Protein AF-0000000085180628 (afdb_homodimer)

Solvent-accessible surface area (backbone atoms only — not comparable to full-atom values): 22395 Å² total; per-residue (Å²): 123,65,70,24,34,37,34,42,26,11,45,9,58,29,40,55,52,53,23,23,45,44,46,52,52,48,32,55,62,18,52,33,33,40,29,39,65,71,46,40,67,71,46,59,68,57,38,69,28,50,78,42,81,51,29,58,51,79,100,42,77,58,57,52,67,67,56,52,46,51,51,55,53,54,46,19,62,71,36,34,39,33,29,43,39,25,40,11,12,26,23,57,86,46,61,35,37,60,48,51,52,50,32,56,76,69,69,47,53,67,47,45,37,52,29,34,33,45,85,57,34,44,41,21,45,70,57,31,25,50,28,37,92,97,67,20,73,19,30,23,41,34,66,24,60,52,51,85,52,85,75,64,43,44,48,19,39,32,24,39,47,23,75,93,19,30,59,53,36,37,59,58,46,55,76,79,37,60,53,77,36,22,22,34,42,42,18,41,54,66,40,89,79,53,42,78,43,78,51,31,47,62,46,48,46,66,73,56,67,89,58,60,84,65,32,35,37,38,38,20,63,46,51,64,73,100,123,64,72,22,34,39,33,42,27,11,45,10,57,28,40,56,51,52,22,24,44,44,46,51,53,48,33,55,63,19,50,34,33,39,28,38,66,72,46,39,68,71,46,58,68,57,38,68,28,52,79,40,82,51,30,54,53,78,101,45,76,56,59,51,68,69,56,52,46,50,49,56,52,52,46,19,62,70,35,34,40,33,30,42,39,27,40,12,13,25,23,57,86,46,62,34,38,60,48,50,52,50,32,56,76,68,69,48,52,68,47,45,37,52,29,34,34,44,84,57,33,42,40,21,47,73,57,33,26,51,28,39,92,96,66,21,74,19,31,23,40,33,66,25,58,52,50,86,52,87,75,63,44,44,50,19,38,31,24,41,45,23,75,94,18,30,61,52,36,36,60,57,45,55,75,77,38,60,55,76,37,22,21,35,42,41,19,41,54,66,41,91,79,52,44,77,44,79,49,30,48,62,45,47,44,65,74,56,67,88,58,62,81,65,31,35,37,38,37,21,64,47,52,65,72,98

Nearest PDB structures (foldseek):
  1ve2-assembly1_B  TM=9.859E-01  e=3.332E-36  Thermus thermophilus
  6pr4-assembly1_B  TM=9.237E-01  e=2.999E-23  Salmonella enterica subsp. enterica serovar Typhimurium
  1pjq-assembly1_B  TM=9.323E-01  e=9.578E-23  Salmonella enterica subsp. enterica serovar Typhi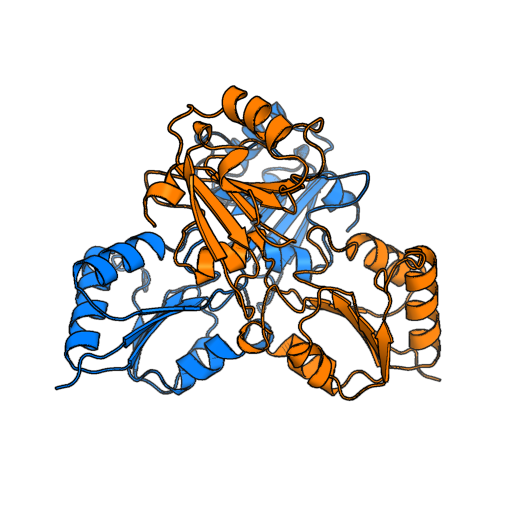murium
  1s4d-assembly1_A  TM=9.157E-01  e=9.010E-23  Pseudomonas denitrificans (nom. rej.)
  1s4d-assembly6_L  TM=9.036E-01  e=7.973E-23  Pseudomonas denitrificans (nom. rej.)

Secondary structure (DSSP, 8-state):
----EEEEEE-BSSSGGG-BHHHHHHHHH-SEEEE-TTS-HHHHTT--SEEEE-S--TTS----HHHHHHHHHHHHHTT-EEEEEESB-TTSSSSHHHHHHHHHHHT--EEEE----HHHHHHHHTT--S-BTTTBSEEEEEE-S-TTSPPPB-SEEEEES-GGGHHHHHHHHHTTS-TT-EEEEEESTTSTT-EEEEEEGGGTTGGGTTPPSSEEEEESGGGGG-/----EEEEEE-BSSSGGG-BHHHHHHHHH-SEEEE-TTS-HHHHTT--SEEEE-S--TTS----HHHHHHHHHHHHHTT-EEEEEESB-TTSSSSHHHHHHHHHHHT--EEEE----HHHHHHHHTT--S-BTTTBSEEEEEE-S-TTSPPPB-SEEEEES-GGGHHHHHHHHHTTS-TT-EEEEEESTTSTT-EEEEEEGGGTTGGGTTPPSSEEEEESGGGGG-

Organism: NCBI:txid751945

Structure (mmCIF, N/CA/C/O backbone):
data_AF-0000000085180628-model_v1
#
loop_
_entity.id
_entity.type
_entity.pdbx_description
1 polymer 'uroporphyrinogen-III C-methyltransferase'
#
loop_
_atom_site.group_PDB
_atom_site.id
_atom_site.type_symbol
_atom_site.label_atom_id
_atom_site.label_alt_id
_atom_site.label_comp_id
_atom_site.label_asym_id
_atom_site.label_entity_id
_atom_site.label_seq_id
_atom_site.pdbx_PDB_ins_code
_atom_site.Cartn_x
_atom_site.Cartn_y
_atom_site.Cartn_z
_atom_site.occupancy
_atom_site.B_iso_or_equiv
_atom_site.auth_seq_id
_atom_site.auth_comp_id
_atom_site.auth_asym_id
_atom_site.auth_atom_id
_atom_site.pdbx_PDB_model_num
ATOM 1 N N . MET A 1 1 ? -16.719 -32.438 -12.422 1 72.69 1 MET A N 1
ATOM 2 C CA . MET A 1 1 ? -17.234 -31.219 -11.797 1 72.69 1 MET A CA 1
ATOM 3 C C . MET A 1 1 ? -16.531 -29.984 -12.367 1 72.69 1 MET A C 1
ATOM 5 O O . MET A 1 1 ? -15.422 -30.078 -12.898 1 72.69 1 MET A O 1
ATOM 9 N N . ALA A 1 2 ? -17.188 -28.859 -12.438 1 90.31 2 ALA A N 1
ATOM 10 C CA . ALA A 1 2 ? -16.609 -27.656 -13.016 1 90.31 2 ALA A CA 1
ATOM 11 C C . ALA A 1 2 ? -15.461 -27.125 -12.148 1 90.31 2 ALA A C 1
ATOM 13 O O . ALA A 1 2 ? -15.531 -27.172 -10.914 1 90.31 2 ALA A O 1
ATOM 14 N N . LEU A 1 3 ? -14.281 -26.891 -12.703 1 95.75 3 LEU A N 1
ATOM 15 C CA . LEU A 1 3 ? -13.102 -26.359 -12.031 1 95.75 3 LEU A CA 1
ATOM 16 C C . LEU A 1 3 ? -13.453 -25.109 -11.219 1 95.75 3 LEU A C 1
ATOM 18 O O . LEU A 1 3 ? -14.188 -24.25 -11.688 1 95.75 3 LEU A O 1
ATOM 22 N N . GLY A 1 4 ? -13.047 -25.141 -9.938 1 98.25 4 GLY A N 1
ATOM 23 C CA . GLY A 1 4 ? -13.281 -24.016 -9.055 1 98.25 4 GLY A CA 1
ATOM 24 C C . GLY A 1 4 ? -12.336 -22.859 -9.297 1 98.25 4 GLY A C 1
ATOM 25 O O . GLY A 1 4 ? -11.773 -22.734 -10.391 1 98.25 4 GLY A O 1
ATOM 26 N N . LYS A 1 5 ? -12.32 -21.922 -8.297 1 98.56 5 LYS A N 1
ATOM 27 C CA . LYS A 1 5 ? -11.516 -20.719 -8.414 1 98.56 5 LYS A CA 1
ATOM 28 C C . LYS A 1 5 ? -10.828 -20.375 -7.094 1 98.56 5 LYS A C 1
ATOM 30 O O . LYS A 1 5 ? -11.383 -20.609 -6.02 1 98.56 5 LYS A O 1
ATOM 35 N N . VAL A 1 6 ? -9.617 -19.875 -7.219 1 98.88 6 VAL A N 1
ATOM 36 C CA . VAL A 1 6 ? -8.875 -19.453 -6.035 1 98.88 6 VAL A CA 1
ATOM 37 C C . VAL A 1 6 ? -8.758 -17.922 -6.016 1 98.88 6 VAL A C 1
ATOM 39 O O . VAL A 1 6 ? -8.391 -17.312 -7.023 1 98.88 6 VAL A O 1
ATOM 42 N N . TYR A 1 7 ? -9.109 -17.328 -4.926 1 98.94 7 TYR A N 1
ATOM 43 C CA . TYR A 1 7 ? -8.82 -15.922 -4.668 1 98.94 7 TYR A CA 1
ATOM 44 C C . TYR A 1 7 ? -7.637 -15.773 -3.723 1 98.94 7 TYR A C 1
ATOM 46 O O . TYR A 1 7 ? -7.621 -16.359 -2.637 1 98.94 7 TYR A O 1
ATOM 54 N N . LEU A 1 8 ? -6.605 -15.117 -4.152 1 98.88 8 LEU A N 1
ATOM 55 C CA . LEU A 1 8 ? -5.527 -14.688 -3.268 1 98.88 8 LEU A CA 1
ATOM 56 C C . LEU A 1 8 ? -5.828 -13.328 -2.656 1 98.88 8 LEU A C 1
ATOM 58 O O . LEU A 1 8 ? -5.703 -12.297 -3.326 1 98.88 8 LEU A O 1
ATOM 62 N N . VAL A 1 9 ? -6.184 -13.305 -1.348 1 98.81 9 VAL A N 1
ATOM 63 C CA . VAL A 1 9 ? -6.844 -12.148 -0.753 1 98.81 9 VAL A CA 1
ATOM 64 C C . VAL A 1 9 ? -5.926 -11.508 0.284 1 98.81 9 VAL A C 1
ATOM 66 O O . VAL A 1 9 ? -5.414 -12.188 1.177 1 98.81 9 VAL A O 1
ATOM 69 N N . GLY A 1 10 ? -5.719 -10.211 0.125 1 98.56 10 GLY A N 1
ATOM 70 C CA . GLY A 1 10 ? -5.082 -9.453 1.186 1 98.56 10 GLY A CA 1
ATOM 71 C C . GLY A 1 10 ? -6.059 -8.969 2.244 1 98.56 10 GLY A C 1
ATOM 72 O O . GLY A 1 10 ? -6.98 -8.211 1.945 1 98.56 10 GLY A O 1
ATOM 73 N N . ALA A 1 11 ? -5.785 -9.336 3.477 1 97.88 11 ALA A N 1
ATOM 74 C CA . ALA A 1 11 ? -6.629 -8.938 4.602 1 97.88 11 ALA A CA 1
ATOM 75 C C . ALA A 1 11 ? -6.285 -7.531 5.074 1 97.88 11 ALA A C 1
ATOM 77 O O . ALA A 1 11 ? -7.055 -6.91 5.812 1 97.88 11 ALA A O 1
ATOM 78 N N . GLY A 1 12 ? -5.086 -7.07 4.719 1 97.12 12 GLY A N 1
ATOM 79 C CA . GLY A 1 12 ? -4.598 -5.801 5.238 1 97.12 12 GLY A CA 1
ATOM 80 C C . GLY A 1 12 ? -3.934 -5.926 6.598 1 97.12 12 GLY A C 1
ATOM 81 O O . GLY A 1 12 ? -3.648 -7.035 7.055 1 97.12 12 GLY A O 1
ATOM 82 N N . PHE A 1 13 ? -3.461 -4.816 7.348 1 94.81 13 PHE A N 1
ATOM 83 C CA . PHE A 1 13 ? -2.646 -4.805 8.562 1 94.81 13 PHE A CA 1
ATOM 84 C C . PHE A 1 13 ? -3.527 -4.723 9.805 1 94.81 13 PHE A C 1
ATOM 86 O O . PHE A 1 13 ? -3.061 -4.969 10.914 1 94.81 13 PHE A O 1
ATOM 93 N N . GLY A 1 14 ? -4.75 -4.551 9.734 1 92 14 GLY A N 1
ATOM 94 C CA . GLY A 1 14 ? -5.582 -4.227 10.883 1 92 14 GLY A CA 1
ATOM 95 C C . GLY A 1 14 ? -6.926 -4.934 10.867 1 92 14 GLY A C 1
ATOM 96 O O . GLY A 1 14 ? -7.035 -6.055 10.359 1 92 14 GLY A O 1
ATOM 97 N N . GLY A 1 15 ? -7.863 -4.273 11.586 1 94.5 15 GLY A N 1
ATOM 98 C CA . GLY A 1 15 ? -9.188 -4.844 11.742 1 94.5 15 GLY A CA 1
ATOM 99 C C . GLY A 1 15 ? -10.047 -4.707 10.5 1 94.5 15 GLY A C 1
ATOM 100 O O . GLY A 1 15 ? -9.562 -4.289 9.445 1 94.5 15 GLY A O 1
ATOM 101 N N . PRO A 1 16 ? -11.297 -5.078 10.609 1 96.81 16 PRO A N 1
ATOM 102 C CA . PRO A 1 16 ? -12.195 -5.176 9.461 1 96.81 16 PRO A CA 1
ATOM 103 C C . PRO A 1 16 ? -12.391 -3.84 8.75 1 96.81 16 PRO A C 1
ATOM 105 O O . PRO A 1 16 ? -12.719 -3.811 7.559 1 96.81 16 PRO A O 1
ATOM 108 N N . GLU A 1 17 ? -12.164 -2.814 9.445 1 96.5 17 GLU A N 1
ATOM 109 C CA . GLU A 1 17 ? -12.375 -1.507 8.828 1 96.5 17 GLU A CA 1
ATOM 110 C C . GLU A 1 17 ? -11.398 -1.272 7.684 1 96.5 17 GLU A C 1
ATOM 112 O O . GLU A 1 17 ? -11.672 -0.487 6.773 1 96.5 17 GLU A O 1
ATOM 117 N N . HIS A 1 18 ? -10.297 -1.974 7.66 1 96.25 18 HIS A N 1
ATOM 118 C CA . HIS A 1 18 ? -9.266 -1.782 6.645 1 96.25 18 HIS A CA 1
ATOM 119 C C . HIS A 1 18 ? -9.391 -2.814 5.531 1 96.25 18 HIS A C 1
ATOM 121 O O . HIS A 1 18 ? -8.609 -2.803 4.574 1 96.25 18 HIS A O 1
ATOM 127 N N . LEU A 1 19 ? -10.406 -3.656 5.609 1 98.06 19 LEU A N 1
ATOM 128 C CA . LEU A 1 19 ? -10.695 -4.656 4.586 1 98.06 19 LEU A CA 1
ATOM 129 C C . LEU A 1 19 ? -11.336 -4.008 3.361 1 98.06 19 LEU A C 1
ATOM 131 O O . LEU A 1 19 ? -12.18 -3.113 3.492 1 98.06 19 LEU A O 1
ATOM 135 N N . THR A 1 20 ? -10.992 -4.449 2.152 1 98.5 20 THR A N 1
ATOM 136 C CA . THR A 1 20 ? -11.625 -3.934 0.946 1 98.5 20 THR A CA 1
ATOM 137 C C . THR A 1 20 ? -13 -4.562 0.747 1 98.5 20 THR A C 1
ATOM 139 O O . THR A 1 20 ? -13.281 -5.637 1.286 1 98.5 20 THR A O 1
ATOM 142 N N . LEU A 1 21 ? -13.789 -3.922 -0.015 1 98.62 21 LEU A N 1
ATOM 143 C CA . LEU A 1 21 ? -15.125 -4.434 -0.317 1 98.62 21 LEU A CA 1
ATOM 144 C C . LEU A 1 21 ? -15.039 -5.773 -1.035 1 98.62 21 LEU A C 1
ATOM 146 O O . LEU A 1 21 ? -15.805 -6.691 -0.736 1 98.62 21 LEU A O 1
ATOM 150 N N . LYS A 1 22 ? -14.094 -5.898 -1.94 1 98.5 22 LYS A N 1
ATOM 151 C CA . LYS A 1 22 ? -13.945 -7.16 -2.66 1 98.5 22 LYS A CA 1
ATOM 152 C C . LYS A 1 22 ? -13.492 -8.273 -1.723 1 98.5 22 LYS A C 1
ATOM 154 O O . LYS A 1 22 ? -13.969 -9.406 -1.824 1 98.5 22 LYS A O 1
ATOM 159 N N . ALA A 1 23 ? -12.539 -7.941 -0.857 1 98.81 23 ALA A N 1
ATOM 160 C CA . ALA A 1 23 ? -12.094 -8.938 0.108 1 98.81 23 ALA A CA 1
ATOM 161 C C . ALA A 1 23 ? -13.258 -9.453 0.945 1 98.81 23 ALA A C 1
ATOM 163 O O . ALA A 1 23 ? -13.391 -10.664 1.167 1 98.81 23 ALA A O 1
ATOM 164 N N . LEU A 1 24 ? -14.086 -8.539 1.401 1 98.69 24 LEU A N 1
ATOM 165 C CA . LEU A 1 24 ? -15.25 -8.938 2.182 1 98.69 24 LEU A CA 1
ATOM 166 C C . LEU A 1 24 ? -16.156 -9.859 1.372 1 98.69 24 LEU A C 1
ATOM 168 O O . LEU A 1 24 ? -16.562 -10.922 1.858 1 98.69 24 LEU A O 1
ATOM 172 N N . ARG A 1 25 ? -16.469 -9.516 0.176 1 98.62 25 ARG A N 1
ATOM 173 C CA . ARG A 1 25 ? -17.344 -10.32 -0.676 1 98.62 25 ARG A CA 1
ATOM 174 C C . ARG A 1 25 ? -16.781 -11.719 -0.868 1 98.62 25 ARG A C 1
ATOM 176 O O . ARG A 1 25 ? -17.5 -12.711 -0.777 1 98.62 25 ARG A O 1
ATOM 183 N N . VAL A 1 26 ? -15.469 -11.789 -1.141 1 98.81 26 VAL A N 1
ATOM 184 C CA . VAL A 1 26 ? -14.82 -13.07 -1.362 1 98.81 26 VAL A CA 1
ATOM 185 C C . VAL A 1 26 ? -14.914 -13.93 -0.099 1 98.81 26 VAL A C 1
ATOM 187 O O . VAL A 1 26 ? -15.195 -15.125 -0.172 1 98.81 26 VAL A O 1
ATOM 190 N N . LEU A 1 27 ? -14.695 -13.289 1.068 1 98.62 27 LEU A N 1
ATOM 191 C CA . LEU A 1 27 ? -14.758 -14.023 2.328 1 98.62 27 LEU A CA 1
ATOM 192 C C . LEU A 1 27 ? -16.156 -14.578 2.562 1 98.62 27 LEU A C 1
ATOM 194 O O . LEU A 1 27 ? -16.312 -15.648 3.146 1 98.62 27 LEU A O 1
ATOM 198 N N . GLU A 1 28 ? -17.141 -13.875 2.078 1 98.25 28 GLU A N 1
ATOM 199 C CA . GLU A 1 28 ? -18.531 -14.297 2.246 1 98.25 28 GLU A CA 1
ATOM 200 C C . GLU A 1 28 ? -18.891 -15.414 1.274 1 98.25 28 GLU A C 1
ATOM 202 O O . GLU A 1 28 ? -19.781 -16.219 1.551 1 98.25 28 GLU A O 1
ATOM 207 N N . GLU A 1 29 ? -18.188 -15.492 0.21 1 98.06 29 GLU A N 1
ATOM 208 C CA . GLU A 1 29 ? -18.562 -16.422 -0.857 1 98.06 29 GLU A CA 1
ATOM 209 C C . GLU A 1 29 ? -17.719 -17.672 -0.825 1 98.06 29 GLU A C 1
ATOM 211 O O . GLU A 1 29 ? -18.141 -18.75 -1.269 1 98.06 29 GLU A O 1
ATOM 216 N N . ALA A 1 30 ? -16.469 -17.562 -0.405 1 98.69 30 ALA A N 1
ATOM 217 C CA . ALA A 1 30 ? -15.539 -18.688 -0.433 1 98.69 30 ALA A CA 1
ATOM 218 C C . ALA A 1 30 ? -16.047 -19.844 0.407 1 98.69 30 ALA A C 1
ATOM 220 O O . ALA A 1 30 ? -16.594 -19.641 1.499 1 98.69 30 ALA A O 1
ATOM 221 N N . GLU A 1 31 ? -15.898 -20.984 -0.115 1 98.75 31 GLU A N 1
ATOM 222 C CA . GLU A 1 31 ? -16.328 -22.203 0.581 1 98.75 31 GLU A CA 1
ATOM 223 C C . GLU A 1 31 ? -15.25 -22.688 1.549 1 98.75 31 GLU A C 1
ATOM 225 O O . GLU A 1 31 ? -15.555 -23.344 2.551 1 98.75 31 GLU A O 1
ATOM 230 N N . VAL A 1 32 ? -13.977 -22.5 1.217 1 98.75 32 VAL A N 1
ATOM 231 C CA . VAL A 1 32 ? -12.828 -22.781 2.07 1 98.75 32 VAL A CA 1
ATOM 232 C C . VAL A 1 32 ? -11.906 -21.578 2.113 1 98.75 32 VAL A C 1
ATOM 234 O O . VAL A 1 32 ? -11.648 -20.953 1.085 1 98.75 32 VAL A O 1
ATOM 237 N N . VAL A 1 33 ? -11.477 -21.219 3.32 1 98.69 33 VAL A N 1
ATOM 238 C CA . VAL A 1 33 ? -10.562 -20.109 3.523 1 98.69 33 VAL A CA 1
ATOM 239 C C . VAL A 1 33 ? -9.281 -20.594 4.184 1 98.69 33 VAL A C 1
ATOM 241 O O . VAL A 1 33 ? -9.273 -20.938 5.367 1 98.69 33 VAL A O 1
ATOM 244 N N . LEU A 1 34 ? -8.172 -20.672 3.398 1 98.12 34 LEU A N 1
ATOM 245 C CA . LEU A 1 34 ? -6.844 -20.891 3.953 1 98.12 34 LEU A CA 1
ATOM 246 C C . LEU A 1 34 ? -6.238 -19.578 4.441 1 98.12 34 LEU A C 1
ATOM 248 O O . LEU A 1 34 ? -6.098 -18.625 3.666 1 98.12 34 LEU A O 1
ATOM 252 N N . HIS A 1 35 ? -5.832 -19.469 5.75 1 97.19 35 HIS A N 1
ATOM 253 C CA . HIS A 1 35 ? -5.441 -18.172 6.262 1 97.19 35 HIS A CA 1
ATOM 254 C C . HIS A 1 35 ? -4.113 -18.25 7.012 1 97.19 35 HIS A C 1
ATOM 256 O O . HIS A 1 35 ? -3.795 -19.281 7.613 1 97.19 35 HIS A O 1
ATOM 262 N N . ASP A 1 36 ? -3.449 -17.078 7 1 91.5 36 ASP A N 1
ATOM 263 C CA . ASP A 1 36 ? -2.197 -16.906 7.73 1 91.5 36 ASP A CA 1
ATOM 264 C C . ASP A 1 36 ? -2.459 -16.672 9.219 1 91.5 36 ASP A C 1
ATOM 266 O O . ASP A 1 36 ? -3.592 -16.391 9.617 1 91.5 36 ASP A O 1
ATOM 270 N N . ARG A 1 37 ? -1.374 -16.656 9.914 1 84.31 37 ARG A N 1
ATOM 271 C CA . ARG A 1 37 ? -1.424 -16.438 11.352 1 84.31 37 ARG A CA 1
ATOM 272 C C . ARG A 1 37 ? -1.724 -14.977 11.672 1 84.31 37 ARG A C 1
ATOM 274 O O . ARG A 1 37 ? -2.43 -14.68 12.641 1 84.31 37 ARG A O 1
ATOM 281 N N . LEU A 1 38 ? -1.271 -14.102 10.844 1 81.38 38 LEU A N 1
ATOM 282 C CA . LEU A 1 38 ? -1.31 -12.68 11.18 1 81.38 38 LEU A CA 1
ATOM 283 C C . LEU A 1 38 ? -2.596 -12.039 10.672 1 81.38 38 LEU A C 1
ATOM 285 O O . LEU A 1 38 ? -2.684 -10.812 10.562 1 81.38 38 LEU A O 1
ATOM 289 N N . VAL A 1 39 ? -3.602 -12.789 10.414 1 91.5 39 VAL A N 1
ATOM 290 C CA . VAL A 1 39 ? -4.91 -12.25 10.055 1 91.5 39 VAL A CA 1
ATOM 291 C C . VAL A 1 39 ? -5.703 -11.93 11.32 1 91.5 39 VAL A C 1
ATOM 293 O O . VAL A 1 39 ? -5.777 -12.758 12.234 1 91.5 39 VAL A O 1
ATOM 296 N N . HIS A 1 40 ? -6.262 -10.719 11.336 1 92.56 40 HIS A N 1
ATOM 297 C CA . HIS A 1 40 ? -7.051 -10.266 12.477 1 92.56 40 HIS A CA 1
ATOM 298 C C . HIS A 1 40 ? -8.234 -11.195 12.727 1 92.56 40 HIS A C 1
ATOM 300 O O . HIS A 1 40 ? -8.969 -11.539 11.797 1 92.56 40 HIS A O 1
ATOM 306 N N . PRO A 1 41 ? -8.492 -11.57 13.984 1 94.38 41 PRO A N 1
ATOM 307 C CA . PRO A 1 41 ? -9.562 -12.523 14.281 1 94.38 41 PRO A CA 1
ATOM 308 C C . PRO A 1 41 ? -10.938 -12.016 13.844 1 94.38 41 PRO A C 1
ATOM 310 O O . PRO A 1 41 ? -11.781 -12.812 13.422 1 94.38 41 PRO A O 1
ATOM 313 N N . GLU A 1 42 ? -11.156 -10.742 13.906 1 96.56 42 GLU A N 1
ATOM 314 C CA . GLU A 1 42 ? -12.445 -10.18 13.508 1 96.56 42 GLU A CA 1
ATOM 315 C C . GLU A 1 42 ? -12.648 -10.289 12 1 96.56 42 GLU A C 1
ATOM 317 O O . GLU A 1 42 ? -13.781 -10.305 11.523 1 96.56 42 GLU A O 1
ATOM 322 N N . ILE A 1 43 ? -11.531 -10.273 11.234 1 97.06 43 ILE A N 1
ATOM 323 C CA . ILE A 1 43 ? -11.625 -10.484 9.797 1 97.06 43 ILE A CA 1
ATOM 324 C C . ILE A 1 43 ? -11.938 -11.945 9.5 1 97.06 43 ILE A C 1
ATOM 326 O O . ILE A 1 43 ? -12.797 -12.25 8.664 1 97.06 43 ILE A O 1
ATOM 330 N N . LEU A 1 44 ? -11.273 -12.828 10.188 1 96.06 44 LEU A N 1
ATOM 331 C CA . LEU A 1 44 ? -11.508 -14.258 10.008 1 96.06 44 LEU A CA 1
ATOM 332 C C . LEU A 1 44 ? -12.961 -14.609 10.312 1 96.06 44 LEU A C 1
ATOM 334 O O . LEU A 1 44 ? -13.547 -15.469 9.656 1 96.06 44 LEU A O 1
ATOM 338 N N . ALA A 1 45 ? -13.57 -13.906 11.289 1 97.25 45 ALA A N 1
ATOM 339 C CA . ALA A 1 45 ? -14.945 -14.164 11.719 1 97.25 45 ALA A CA 1
ATOM 340 C C . ALA A 1 45 ? -15.938 -13.82 10.617 1 97.25 45 ALA A C 1
ATOM 342 O O . ALA A 1 45 ? -17.078 -14.289 10.625 1 97.25 45 ALA A O 1
ATOM 343 N N . LEU A 1 46 ? -15.539 -13.031 9.641 1 97.56 46 LEU A N 1
ATOM 344 C CA . LEU A 1 46 ? -16.406 -12.633 8.539 1 97.56 46 LEU A CA 1
ATOM 345 C C . LEU A 1 46 ? -16.516 -13.742 7.5 1 97.56 46 LEU A C 1
ATOM 347 O O . LEU A 1 46 ? -17.406 -13.711 6.648 1 97.56 46 LEU A O 1
ATOM 351 N N . ALA A 1 47 ? -15.562 -14.68 7.461 1 97.75 47 ALA A N 1
ATOM 352 C CA . ALA A 1 47 ? -15.57 -15.773 6.488 1 97.75 47 ALA A CA 1
ATOM 353 C C . ALA A 1 47 ? -16.703 -16.75 6.773 1 97.75 47 ALA A C 1
ATOM 355 O O . ALA A 1 47 ? -16.875 -17.203 7.91 1 97.75 47 ALA A O 1
ATOM 356 N N . ARG A 1 48 ? -17.422 -17.141 5.785 1 97.19 48 ARG A N 1
ATOM 357 C CA . ARG A 1 48 ? -18.562 -18.047 5.949 1 97.19 48 ARG A CA 1
ATOM 358 C C . ARG A 1 48 ? -18.141 -19.5 5.695 1 97.19 48 ARG A C 1
ATOM 360 O O . ARG A 1 48 ? -18.781 -20.422 6.18 1 97.19 48 ARG A O 1
ATOM 367 N N . GLY A 1 49 ? -17.062 -19.656 4.898 1 97.94 49 GLY A N 1
ATOM 368 C CA . GLY A 1 49 ? -16.594 -21 4.574 1 97.94 49 GLY A CA 1
ATOM 369 C C . GLY A 1 49 ? -15.75 -21.625 5.672 1 97.94 49 GLY A C 1
ATOM 370 O O . GLY A 1 49 ? -15.562 -21.016 6.73 1 97.94 49 GLY A O 1
ATOM 371 N N . GLU A 1 50 ? -15.305 -22.844 5.418 1 98.19 50 GLU A N 1
ATOM 372 C CA . GLU A 1 50 ? -14.406 -23.547 6.332 1 98.19 50 GLU A CA 1
ATOM 373 C C . GLU A 1 50 ? -13.07 -22.828 6.449 1 98.19 50 GLU A C 1
ATOM 375 O O . GLU A 1 50 ? -12.453 -22.484 5.438 1 98.19 50 GLU A O 1
ATOM 380 N N . LYS A 1 51 ? -12.688 -22.562 7.684 1 97.56 51 LYS A N 1
ATOM 381 C CA . LYS A 1 51 ? -11.422 -21.891 7.938 1 97.56 51 LYS A CA 1
ATOM 382 C C . LYS A 1 51 ? -10.312 -22.891 8.242 1 97.56 51 LYS A C 1
ATOM 384 O O . LYS A 1 51 ? -10.469 -23.75 9.109 1 97.56 51 LYS A O 1
ATOM 389 N N . VAL A 1 52 ? -9.148 -22.766 7.484 1 96.56 52 VAL A N 1
ATOM 390 C CA . VAL A 1 52 ? -8.016 -23.672 7.625 1 96.56 52 VAL A CA 1
ATOM 391 C C . VAL A 1 52 ? -6.73 -22.875 7.836 1 96.56 52 VAL A C 1
ATOM 393 O O . VAL A 1 52 ? -6.258 -22.203 6.922 1 96.56 52 VAL A O 1
ATOM 396 N N . PRO A 1 53 ? -6.094 -22.984 9.055 1 94.62 53 PRO A N 1
ATOM 397 C CA . PRO A 1 53 ? -4.836 -22.281 9.281 1 94.62 53 PRO A CA 1
ATOM 398 C C . PRO A 1 53 ? -3.666 -22.891 8.516 1 94.62 53 PRO A C 1
ATOM 400 O O . PRO A 1 53 ? -3.51 -24.109 8.484 1 94.62 53 PRO A O 1
ATOM 403 N N . VAL A 1 54 ? -2.969 -22.016 7.805 1 91.12 54 VAL A N 1
ATOM 404 C CA . VAL A 1 54 ? -1.798 -22.5 7.086 1 91.12 54 VAL A CA 1
ATOM 405 C C . VAL A 1 54 ? -0.542 -21.797 7.602 1 91.12 54 VAL A C 1
ATOM 407 O O . VAL A 1 54 ? 0.56 -22.047 7.105 1 91.12 54 VAL A O 1
ATOM 410 N N . GLY A 1 55 ? -0.763 -20.844 8.492 1 73.62 55 GLY A N 1
ATOM 411 C CA . GLY A 1 55 ? 0.379 -20.234 9.148 1 73.62 55 GLY A CA 1
ATOM 412 C C . GLY A 1 55 ? 0.958 -21.078 10.266 1 73.62 55 GLY A C 1
ATOM 413 O O . GLY A 1 55 ? 0.41 -22.125 10.602 1 73.62 55 GLY A O 1
ATOM 414 N N . LYS A 1 56 ? 2.236 -20.797 10.773 1 58.5 56 LYS A N 1
ATOM 415 C CA . LYS A 1 56 ? 2.895 -21.5 11.867 1 58.5 56 LYS A CA 1
ATOM 416 C C . LYS A 1 56 ? 2.025 -21.516 13.117 1 58.5 56 LYS A C 1
ATOM 418 O O . LYS A 1 56 ? 1.584 -20.469 13.586 1 58.5 56 LYS A O 1
ATOM 423 N N . GLU A 1 57 ? 1.015 -22.375 13.25 1 49.06 57 GLU A N 1
ATOM 424 C CA . GLU A 1 57 ? 0.347 -22.438 14.547 1 49.06 57 GLU A CA 1
ATOM 425 C C . GLU A 1 57 ? 1.297 -22.938 15.633 1 49.06 57 GLU A C 1
ATOM 427 O O . GLU A 1 57 ? 1.982 -23.938 15.461 1 49.06 57 GLU A O 1
ATOM 432 N N . GLY A 1 58 ? 1.16 -22.234 16.953 1 36.09 58 GLY A N 1
ATOM 433 C CA . GLY A 1 58 ? 1.691 -22.891 18.141 1 36.09 58 GLY A CA 1
ATOM 434 C C . GLY A 1 58 ? 2.885 -23.781 17.828 1 36.09 58 GLY A C 1
ATOM 435 O O . GLY A 1 58 ? 2.734 -24.844 17.234 1 36.09 58 GLY A O 1
ATOM 436 N N . TYR A 1 59 ? 4.164 -23.453 18.156 1 43.09 59 TYR A N 1
ATOM 437 C CA . TYR A 1 59 ? 5.469 -24.094 18.031 1 43.09 59 TYR A CA 1
ATOM 438 C C . TYR A 1 59 ? 5.434 -25.203 16.984 1 43.09 59 TYR A C 1
ATOM 440 O O . TYR A 1 59 ? 6.309 -26.062 16.953 1 43.09 59 TYR A O 1
ATOM 448 N N . GLY A 1 60 ? 4.383 -25.359 16.359 1 47.25 60 GLY A N 1
ATOM 449 C CA . GLY A 1 60 ? 4.477 -26.438 15.398 1 47.25 60 GLY A CA 1
ATOM 450 C C . GLY A 1 60 ? 5.02 -26.016 14.055 1 47.25 60 GLY A C 1
ATOM 451 O O . GLY A 1 60 ? 5.367 -24.844 13.867 1 47.25 60 GLY A O 1
ATOM 452 N N . PRO A 1 61 ? 5.383 -26.906 13.258 1 56.06 61 PRO A N 1
ATOM 453 C CA . PRO A 1 61 ? 6.09 -26.625 12.008 1 56.06 61 PRO A CA 1
ATOM 454 C C . PRO A 1 61 ? 5.254 -25.812 11.023 1 56.06 61 PRO A C 1
ATOM 456 O O . PRO A 1 61 ? 4.023 -25.906 11.023 1 56.06 61 PRO A O 1
ATOM 459 N N . LYS A 1 62 ? 5.66 -24.719 10.578 1 64.12 62 LYS A N 1
ATOM 460 C CA . LYS A 1 62 ? 5.121 -24.016 9.414 1 64.12 62 LYS A CA 1
ATOM 461 C C . LYS A 1 62 ? 4.848 -24.969 8.266 1 64.12 62 LYS A C 1
ATOM 463 O O . LYS A 1 62 ? 5.637 -25.891 8.016 1 64.12 62 LYS A O 1
ATOM 468 N N . THR A 1 63 ? 3.504 -24.75 7.73 1 78.69 63 THR A N 1
ATOM 469 C CA . THR A 1 63 ? 3.203 -25.531 6.531 1 78.69 63 THR A CA 1
ATOM 470 C C . THR A 1 63 ? 4.109 -25.109 5.375 1 78.69 63 THR A C 1
ATOM 472 O O . THR A 1 63 ? 4.199 -23.922 5.055 1 78.69 63 THR A O 1
ATOM 475 N N . PRO A 1 64 ? 4.766 -26.078 4.832 1 88.38 64 PRO A N 1
ATOM 476 C CA . PRO A 1 64 ? 5.598 -25.734 3.678 1 88.38 64 PRO A CA 1
ATOM 477 C C . PRO A 1 64 ? 4.789 -25.125 2.531 1 88.38 64 PRO A C 1
ATOM 479 O O . PRO A 1 64 ? 3.631 -25.5 2.322 1 88.38 64 PRO A O 1
ATOM 482 N N . GLN A 1 65 ? 5.305 -24.156 1.888 1 91.75 65 GLN A N 1
ATOM 483 C CA . GLN A 1 65 ? 4.641 -23.484 0.775 1 91.75 65 GLN A CA 1
ATOM 484 C C . GLN A 1 65 ? 4.113 -24.5 -0.243 1 91.75 65 GLN A C 1
ATOM 486 O O . GLN A 1 65 ? 3.018 -24.328 -0.781 1 91.75 65 GLN A O 1
ATOM 491 N N . GLU A 1 66 ? 4.844 -25.547 -0.498 1 93.81 66 GLU A N 1
ATOM 492 C CA . GLU A 1 66 ? 4.445 -26.578 -1.449 1 93.81 66 GLU A CA 1
ATOM 493 C C . GLU A 1 66 ? 3.15 -27.25 -1.012 1 93.81 66 GLU A C 1
ATOM 495 O O . GLU A 1 66 ? 2.316 -27.609 -1.848 1 93.81 66 GLU A O 1
ATOM 500 N N . GLU A 1 67 ? 3.068 -27.406 0.209 1 95.06 67 GLU A N 1
ATOM 501 C CA . GLU A 1 67 ? 1.843 -28 0.738 1 95.06 67 GLU A CA 1
ATOM 502 C C . GLU A 1 67 ? 0.654 -27.062 0.564 1 95.06 67 GLU A C 1
ATOM 504 O O . GLU A 1 67 ? -0.454 -27.5 0.256 1 95.06 67 GLU A O 1
ATOM 509 N N . ILE A 1 68 ? 0.856 -25.766 0.779 1 96.25 68 ILE A N 1
ATOM 510 C CA . ILE A 1 68 ? -0.198 -24.781 0.567 1 96.25 68 ILE A CA 1
ATOM 511 C C . ILE A 1 68 ? -0.634 -24.797 -0.896 1 96.25 68 ILE A C 1
ATOM 513 O O . ILE A 1 68 ? -1.831 -24.812 -1.193 1 96.25 68 ILE A O 1
ATOM 517 N N . HIS A 1 69 ? 0.36 -24.922 -1.795 1 97.44 69 HIS A N 1
ATOM 518 C CA . HIS A 1 69 ? 0.054 -25 -3.219 1 97.44 69 HIS A CA 1
ATOM 519 C C . HIS A 1 69 ? -0.83 -26.203 -3.527 1 97.44 69 HIS A C 1
ATOM 521 O O . HIS A 1 69 ? -1.851 -26.062 -4.207 1 97.44 69 HIS A O 1
ATOM 527 N N . ARG A 1 70 ? -0.395 -27.328 -3.008 1 97.5 70 ARG A N 1
ATOM 528 C CA . ARG A 1 70 ? -1.116 -28.562 -3.25 1 97.5 70 ARG A CA 1
ATOM 529 C C . ARG A 1 70 ? -2.557 -28.469 -2.756 1 97.5 70 ARG A C 1
ATOM 531 O O . ARG A 1 70 ? -3.482 -28.906 -3.438 1 97.5 70 ARG A O 1
ATOM 538 N N . ARG A 1 71 ? -2.748 -27.875 -1.632 1 97.56 71 ARG A N 1
ATOM 539 C CA . ARG A 1 71 ? -4.078 -27.766 -1.047 1 97.56 71 ARG A CA 1
ATOM 540 C C . ARG A 1 71 ? -4.961 -26.828 -1.879 1 97.56 71 ARG A C 1
ATOM 542 O O . ARG A 1 71 ? -6.117 -27.156 -2.154 1 97.56 71 ARG A O 1
ATOM 549 N N . LEU A 1 72 ? -4.461 -25.672 -2.273 1 98.5 72 LEU A N 1
ATOM 550 C CA . LEU A 1 72 ? -5.203 -24.734 -3.105 1 98.5 72 LEU A CA 1
ATOM 551 C C . LEU A 1 72 ? -5.664 -25.406 -4.398 1 98.5 72 LEU A C 1
ATOM 553 O O . LEU A 1 72 ? -6.84 -25.312 -4.762 1 98.5 72 LEU A O 1
ATOM 557 N N . ILE A 1 73 ? -4.754 -26.078 -5.047 1 98.5 73 ILE A N 1
ATOM 558 C CA . ILE A 1 73 ? -5.023 -26.719 -6.332 1 98.5 73 ILE A CA 1
ATOM 559 C C . ILE A 1 73 ? -6.039 -27.844 -6.145 1 98.5 73 ILE A C 1
ATOM 561 O O . ILE A 1 73 ? -6.996 -27.953 -6.914 1 98.5 73 ILE A O 1
ATOM 565 N N . HIS A 1 74 ? -5.809 -28.656 -5.113 1 98.38 74 HIS A N 1
ATOM 566 C CA . HIS A 1 74 ? -6.703 -29.781 -4.828 1 98.38 74 HIS A CA 1
ATOM 567 C C . HIS A 1 74 ? -8.133 -29.297 -4.602 1 98.38 74 HIS A C 1
ATOM 569 O O . HIS A 1 74 ? -9.07 -29.812 -5.199 1 98.38 74 HIS A O 1
ATOM 575 N N . LEU A 1 75 ? -8.336 -28.281 -3.799 1 98.5 75 LEU A N 1
ATOM 576 C CA . LEU A 1 75 ? -9.656 -27.75 -3.477 1 98.5 75 LEU A CA 1
ATOM 577 C C . LEU A 1 75 ? -10.32 -27.156 -4.715 1 98.5 75 LEU A C 1
ATOM 579 O O . LEU A 1 75 ? -11.508 -27.375 -4.953 1 98.5 75 LEU A O 1
ATOM 583 N N . ALA A 1 76 ? -9.562 -26.391 -5.461 1 98.5 76 ALA A N 1
ATOM 584 C CA . ALA A 1 76 ? -10.102 -25.812 -6.691 1 98.5 76 ALA A CA 1
ATOM 585 C C . ALA A 1 76 ? -10.555 -26.906 -7.652 1 98.5 76 ALA A C 1
ATOM 587 O O . ALA A 1 76 ? -11.586 -26.781 -8.312 1 98.5 76 ALA A O 1
ATOM 588 N N . ARG A 1 77 ? -9.773 -27.984 -7.727 1 98.12 77 ARG A N 1
ATOM 589 C CA . ARG A 1 77 ? -10.102 -29.094 -8.617 1 98.12 77 ARG A CA 1
ATOM 590 C C . ARG A 1 77 ? -11.375 -29.797 -8.164 1 98.12 77 ARG A C 1
ATOM 592 O O . ARG A 1 77 ? -12.023 -30.5 -8.953 1 98.12 77 ARG A O 1
ATOM 599 N N . GLN A 1 78 ? -11.719 -29.672 -6.969 1 98.12 78 GLN A N 1
ATOM 600 C CA . GLN A 1 78 ? -12.984 -30.203 -6.457 1 98.12 78 GLN A CA 1
ATOM 601 C C . GLN A 1 78 ? -14.148 -29.266 -6.793 1 98.12 78 GLN A C 1
ATOM 603 O O . GLN A 1 78 ? -15.289 -29.531 -6.402 1 98.12 78 GLN A O 1
ATOM 608 N N . GLY A 1 79 ? -13.891 -28.172 -7.43 1 98.44 79 GLY A N 1
ATOM 609 C CA . GLY A 1 79 ? -14.922 -27.25 -7.887 1 98.44 79 GLY A CA 1
ATOM 610 C C . GLY A 1 79 ? -15.242 -26.156 -6.883 1 98.44 79 GLY A C 1
ATOM 611 O O . GLY A 1 79 ? -16.234 -25.438 -7.031 1 98.44 79 GLY A O 1
ATOM 612 N N . LEU A 1 80 ? -14.438 -26 -5.906 1 98.62 80 LEU A N 1
ATOM 613 C CA . LEU A 1 80 ? -14.75 -25.094 -4.793 1 98.62 80 LEU A CA 1
ATOM 614 C C . LEU A 1 80 ? -14.227 -23.688 -5.066 1 98.62 80 LEU A C 1
ATOM 616 O O . LEU A 1 80 ? -13.258 -23.516 -5.805 1 98.62 80 LEU A O 1
ATOM 620 N N . VAL A 1 81 ? -14.922 -22.719 -4.508 1 98.75 81 VAL A N 1
ATOM 621 C CA . VAL A 1 81 ? -14.383 -21.359 -4.387 1 98.75 81 VAL A CA 1
ATOM 622 C C . VAL A 1 81 ? -13.516 -21.25 -3.137 1 98.75 81 VAL A C 1
ATOM 624 O O . VAL A 1 81 ? -14.008 -21.422 -2.018 1 98.75 81 VAL A O 1
ATOM 627 N N . VAL A 1 82 ? -12.195 -21 -3.363 1 98.81 82 VAL A N 1
ATOM 628 C CA . VAL A 1 82 ? -11.219 -21.031 -2.277 1 98.81 82 VAL A CA 1
ATOM 629 C C . VAL A 1 82 ? -10.617 -19.641 -2.096 1 98.81 82 VAL A C 1
ATOM 631 O O . VAL A 1 82 ? -10.297 -18.953 -3.074 1 98.81 82 VAL A O 1
ATOM 634 N N . ALA A 1 83 ? -10.531 -19.188 -0.858 1 98.88 83 ALA A N 1
ATOM 635 C CA . ALA A 1 83 ? -9.797 -17.969 -0.531 1 98.88 83 ALA A CA 1
ATOM 636 C C . ALA A 1 83 ? -8.5 -18.297 0.21 1 98.88 83 ALA A C 1
ATOM 638 O O . ALA A 1 83 ? -8.516 -19 1.218 1 98.88 83 ALA A O 1
ATOM 639 N N . ARG A 1 84 ? -7.41 -17.922 -0.313 1 98.69 84 ARG A N 1
ATOM 640 C CA . ARG A 1 84 ? -6.133 -17.859 0.39 1 98.69 84 ARG A CA 1
ATOM 641 C C . ARG A 1 84 ? -5.922 -16.484 1.017 1 98.69 84 ARG A C 1
ATOM 643 O O . ARG A 1 84 ? -5.57 -15.531 0.323 1 98.69 84 ARG A O 1
ATOM 650 N N . LEU A 1 85 ? -6.133 -16.391 2.326 1 98.25 85 LEU A N 1
ATOM 651 C CA . LEU A 1 85 ? -6.184 -15.117 3.039 1 98.25 85 LEU A CA 1
ATOM 652 C C . LEU A 1 85 ? -4.832 -14.789 3.658 1 98.25 85 LEU A C 1
ATOM 654 O O . LEU A 1 85 ? -4.367 -15.484 4.562 1 98.25 85 LEU A O 1
ATOM 658 N N . HIS A 1 86 ? -4.246 -13.695 3.135 1 97.12 86 HIS A N 1
ATOM 659 C CA . HIS A 1 86 ? -2.938 -13.219 3.574 1 97.12 86 HIS A CA 1
ATOM 660 C C . HIS A 1 86 ? -3.072 -12.047 4.539 1 97.12 86 HIS A C 1
ATOM 662 O O . HIS A 1 86 ? -3.947 -11.195 4.371 1 97.12 86 HIS A O 1
ATOM 668 N N . GLY A 1 87 ? -2.178 -12.031 5.57 1 95.19 87 GLY A N 1
ATOM 669 C CA . GLY A 1 87 ? -1.978 -10.758 6.246 1 95.19 87 GLY A CA 1
ATOM 670 C C . GLY A 1 87 ? -1.312 -9.711 5.371 1 95.19 87 GLY A C 1
ATOM 671 O O . GLY A 1 87 ? -0.327 -10.008 4.688 1 95.19 87 GLY A O 1
ATOM 672 N N . GLY A 1 88 ? -1.905 -8.531 5.391 1 96.44 88 GLY A N 1
ATOM 673 C CA . GLY A 1 88 ? -1.383 -7.492 4.52 1 96.44 88 GLY A CA 1
ATOM 674 C C . GLY A 1 88 ? -1.801 -7.664 3.07 1 96.44 88 GLY A C 1
ATOM 675 O O . GLY A 1 88 ? -2.99 -7.789 2.771 1 96.44 88 GLY A O 1
ATOM 676 N N . ASP A 1 89 ? -0.876 -7.613 2.168 1 98 89 ASP A N 1
ATOM 677 C CA . ASP A 1 89 ? -1.069 -7.832 0.738 1 98 89 ASP A CA 1
ATOM 678 C C . ASP A 1 89 ? -0.361 -9.102 0.277 1 98 89 ASP A C 1
ATOM 680 O O . ASP A 1 89 ? 0.77 -9.375 0.688 1 98 89 ASP A O 1
ATOM 684 N N . PRO A 1 90 ? -0.953 -9.844 -0.669 1 98.06 90 PRO A N 1
ATOM 685 C CA . PRO A 1 90 ? -0.356 -11.109 -1.103 1 98.06 90 PRO A CA 1
ATOM 686 C C . PRO A 1 90 ? 0.985 -10.914 -1.808 1 98.06 90 PRO A C 1
ATOM 688 O O . PRO A 1 90 ? 1.827 -11.82 -1.793 1 98.06 90 PRO A O 1
ATOM 691 N N . MET A 1 91 ? 1.224 -9.742 -2.398 1 98.38 91 MET A N 1
ATOM 692 C CA . MET A 1 91 ? 2.352 -9.57 -3.311 1 98.38 91 MET A CA 1
ATOM 693 C C . MET A 1 91 ? 3.482 -8.797 -2.637 1 98.38 91 MET A C 1
ATOM 695 O O . MET A 1 91 ? 4.477 -8.461 -3.279 1 98.38 91 MET A O 1
ATOM 699 N N . VAL A 1 92 ? 3.369 -8.445 -1.349 1 98 92 VAL A N 1
ATOM 700 C CA . VAL A 1 92 ? 4.383 -7.766 -0.554 1 98 92 VAL A CA 1
ATOM 701 C C . VAL A 1 92 ? 4.785 -8.633 0.634 1 98 92 VAL A C 1
ATOM 703 O O . VAL A 1 92 ? 4.09 -8.672 1.65 1 98 92 VAL A O 1
ATOM 706 N N . PHE A 1 93 ? 5.836 -9.359 0.501 1 95.25 93 PHE A N 1
ATOM 707 C CA . PHE A 1 93 ? 6.355 -10.258 1.523 1 95.25 93 PHE A CA 1
ATOM 708 C C . PHE A 1 93 ? 5.312 -11.297 1.915 1 95.25 93 PHE A C 1
ATOM 710 O O . PHE A 1 93 ? 5.242 -11.703 3.076 1 95.25 93 PHE A O 1
ATOM 717 N N . GLY A 1 94 ? 4.418 -11.711 0.968 1 92.62 94 GLY A N 1
ATOM 718 C CA . GLY A 1 94 ? 3.291 -12.578 1.297 1 92.62 94 GLY A CA 1
ATOM 719 C C . GLY A 1 94 ? 3.346 -13.922 0.599 1 92.62 94 GLY A C 1
ATOM 720 O O . GLY A 1 94 ? 2.438 -14.742 0.751 1 92.62 94 GLY A O 1
ATOM 721 N N . ARG A 1 95 ? 4.262 -14.18 -0.227 1 94.38 95 ARG A N 1
ATOM 722 C CA . ARG A 1 95 ? 4.438 -15.422 -0.965 1 94.38 95 ARG A CA 1
ATOM 723 C C . ARG A 1 95 ? 3.383 -15.57 -2.055 1 94.38 95 ARG A C 1
ATOM 725 O O . ARG A 1 95 ? 3.227 -16.641 -2.637 1 94.38 95 ARG A O 1
ATOM 732 N N . GLY A 1 96 ? 2.547 -14.57 -2.258 1 97.31 96 GLY A N 1
ATOM 733 C CA . GLY A 1 96 ? 1.508 -14.609 -3.273 1 97.31 96 GLY A CA 1
ATOM 734 C C . GLY A 1 96 ? 2.045 -14.883 -4.668 1 97.31 96 GLY A C 1
ATOM 735 O O . GLY A 1 96 ? 1.374 -15.516 -5.484 1 97.31 96 GLY A O 1
ATOM 736 N N . GLY A 1 97 ? 3.26 -14.32 -4.922 1 97.69 97 GLY A N 1
ATOM 737 C CA . GLY A 1 97 ? 3.869 -14.57 -6.219 1 97.69 97 GLY A CA 1
ATOM 738 C C . GLY A 1 97 ? 4.105 -16.047 -6.492 1 97.69 97 GLY A C 1
ATOM 739 O O . GLY A 1 97 ? 3.846 -16.531 -7.598 1 97.69 97 GLY A O 1
ATOM 740 N N . GLU A 1 98 ? 4.582 -16.797 -5.5 1 97.31 98 GLU A N 1
ATOM 741 C CA . GLU A 1 98 ? 4.793 -18.234 -5.613 1 97.31 98 GLU A CA 1
ATOM 742 C C . GLU A 1 98 ? 3.477 -18.969 -5.84 1 97.31 98 GLU A C 1
ATOM 744 O O . GLU A 1 98 ? 3.416 -19.922 -6.629 1 97.31 98 GLU A O 1
ATOM 749 N N . GLU A 1 99 ? 2.475 -18.516 -5.176 1 98.19 99 GLU A N 1
ATOM 750 C CA . GLU A 1 99 ? 1.165 -19.141 -5.305 1 98.19 99 GLU A CA 1
ATOM 751 C C . GLU A 1 99 ? 0.558 -18.875 -6.68 1 98.19 99 GLU A C 1
ATOM 753 O O . GLU A 1 99 ? -0.06 -19.766 -7.273 1 98.19 99 GLU A O 1
ATOM 758 N N . VAL A 1 100 ? 0.731 -17.672 -7.207 1 98.44 100 VAL A N 1
ATOM 759 C CA . VAL A 1 100 ? 0.293 -17.328 -8.555 1 98.44 100 VAL A CA 1
ATOM 760 C C . VAL A 1 100 ? 0.949 -18.281 -9.562 1 98.44 100 VAL A C 1
ATOM 762 O O . VAL A 1 100 ? 0.271 -18.844 -10.414 1 98.44 100 VAL A O 1
ATOM 765 N N . LEU A 1 101 ? 2.266 -18.453 -9.414 1 98 101 LEU A N 1
ATOM 766 C CA . LEU A 1 101 ? 3 -19.312 -10.328 1 98 101 LEU A CA 1
ATOM 767 C C . LEU A 1 101 ? 2.488 -20.75 -10.258 1 98 101 LEU A C 1
ATOM 769 O O . LEU A 1 101 ? 2.307 -21.406 -11.289 1 98 101 LEU A O 1
ATOM 773 N N . ALA A 1 102 ? 2.248 -21.219 -9.047 1 98.12 102 ALA A N 1
ATOM 774 C CA . ALA A 1 102 ? 1.762 -22.578 -8.852 1 98.12 102 ALA A CA 1
ATOM 775 C C . ALA A 1 102 ? 0.381 -22.766 -9.477 1 98.12 102 ALA A C 1
ATOM 777 O O . ALA A 1 102 ? 0.123 -23.766 -10.141 1 98.12 102 ALA A O 1
ATOM 778 N N . LEU A 1 103 ? -0.514 -21.812 -9.266 1 98.62 103 LEU A N 1
ATOM 779 C CA . LEU A 1 103 ? -1.87 -21.891 -9.797 1 98.62 103 LEU A CA 1
ATOM 780 C C . LEU A 1 103 ? -1.862 -21.812 -11.32 1 98.62 103 LEU A C 1
ATOM 782 O O . LEU A 1 103 ? -2.59 -22.562 -11.984 1 98.62 103 LEU A O 1
ATOM 786 N N . LYS A 1 104 ? -1.052 -20.922 -11.883 1 98.06 104 LYS A N 1
ATOM 787 C CA . LYS A 1 104 ? -0.899 -20.828 -13.336 1 98.06 104 LYS A CA 1
ATOM 788 C C . LYS A 1 104 ? -0.44 -22.156 -13.922 1 98.06 104 LYS A C 1
ATOM 790 O O . LYS A 1 104 ? -1.019 -22.641 -14.891 1 98.06 104 LYS A O 1
ATOM 795 N N . ALA A 1 105 ? 0.6 -22.734 -13.336 1 97.88 105 ALA A N 1
ATOM 796 C CA . ALA A 1 105 ? 1.173 -23.984 -13.82 1 97.88 105 ALA A CA 1
ATOM 797 C C . ALA A 1 105 ? 0.141 -25.109 -13.781 1 97.88 105 ALA A C 1
ATOM 799 O O . ALA A 1 105 ? 0.146 -26 -14.641 1 97.88 105 ALA A O 1
ATOM 800 N N . ALA A 1 106 ? -0.761 -25 -12.859 1 98.25 106 ALA A N 1
ATOM 801 C CA . ALA A 1 106 ? -1.76 -26.062 -12.672 1 98.25 106 ALA A CA 1
ATOM 802 C C . ALA A 1 106 ? -3.002 -25.781 -13.516 1 98.25 106 ALA A C 1
ATOM 804 O O . ALA A 1 106 ? -3.918 -26.609 -13.562 1 98.25 106 ALA A O 1
ATOM 805 N N . GLY A 1 107 ? -3.039 -24.547 -14.141 1 98.06 107 GLY A N 1
ATOM 806 C CA . GLY A 1 107 ? -4.203 -24.188 -14.93 1 98.06 107 GLY A CA 1
ATOM 807 C C . GLY A 1 107 ? -5.426 -23.891 -14.086 1 98.06 107 GLY A C 1
ATOM 808 O O . GLY A 1 107 ? -6.559 -24.094 -14.531 1 98.06 107 GLY A O 1
ATOM 809 N N . VAL A 1 108 ? -5.27 -23.547 -12.859 1 98.44 108 VAL A N 1
ATOM 810 C CA . VAL A 1 108 ? -6.367 -23.219 -11.961 1 98.44 108 VAL A CA 1
ATOM 811 C C . VAL A 1 108 ? -6.707 -21.734 -12.078 1 98.44 108 VAL A C 1
ATOM 813 O O . VAL A 1 108 ? -5.832 -20.875 -11.945 1 98.44 108 VAL A O 1
ATOM 816 N N . PRO A 1 109 ? -7.988 -21.438 -12.383 1 98.31 109 PRO A N 1
ATOM 817 C CA . PRO A 1 109 ? -8.383 -20.031 -12.391 1 98.31 109 PRO A CA 1
ATOM 818 C C . PRO A 1 109 ? -8.164 -19.344 -11.047 1 98.31 109 PRO A C 1
ATOM 820 O O . PRO A 1 109 ? -8.422 -19.938 -9.992 1 98.31 109 PRO A O 1
ATOM 823 N N . PHE A 1 110 ? -7.656 -18.094 -11.102 1 98.69 110 PHE A N 1
ATOM 824 C CA . PHE A 1 110 ? -7.461 -17.359 -9.859 1 98.69 110 PHE A CA 1
ATOM 825 C C . PHE A 1 110 ? -7.625 -15.859 -10.078 1 98.69 110 PHE A C 1
ATOM 827 O O . PHE A 1 110 ? -7.641 -15.391 -11.219 1 98.69 110 PHE A O 1
ATOM 834 N N . GLU A 1 111 ? -7.789 -15.133 -9.016 1 98.62 111 GLU A N 1
ATOM 835 C CA . GLU A 1 111 ? -7.809 -13.672 -8.945 1 98.62 111 GLU A CA 1
ATOM 836 C C . GLU A 1 111 ? -7.098 -13.172 -7.691 1 98.62 111 GLU A C 1
ATOM 838 O O . GLU A 1 111 ? -7.195 -13.789 -6.629 1 98.62 111 GLU A O 1
ATOM 843 N N . VAL A 1 112 ? -6.383 -12.141 -7.879 1 98.75 112 VAL A N 1
ATOM 844 C CA . VAL A 1 112 ? -5.734 -11.523 -6.727 1 98.75 112 VAL A CA 1
ATOM 845 C C . VAL A 1 112 ? -6.574 -10.344 -6.234 1 98.75 112 VAL A C 1
ATOM 847 O O . VAL A 1 112 ? -7.082 -9.555 -7.035 1 98.75 112 VAL A O 1
ATOM 850 N N . VAL A 1 113 ? -6.762 -10.266 -4.957 1 98.75 113 VAL A N 1
ATOM 851 C CA . VAL A 1 113 ? -7.43 -9.156 -4.277 1 98.75 113 VAL A CA 1
ATOM 852 C C . VAL A 1 113 ? -6.426 -8.414 -3.398 1 98.75 113 VAL A C 1
ATOM 854 O O . VAL A 1 113 ? -6.086 -8.867 -2.305 1 98.75 113 VAL A O 1
ATOM 857 N N . PRO A 1 114 ? -5.969 -7.242 -3.822 1 98.69 114 PRO A N 1
ATOM 858 C CA . PRO A 1 114 ? -4.965 -6.5 -3.059 1 98.69 114 PRO A CA 1
ATOM 859 C C . PRO A 1 114 ? -5.457 -6.105 -1.667 1 98.69 114 PRO A C 1
ATOM 861 O O . PRO A 1 114 ? -6.66 -5.965 -1.45 1 98.69 114 PRO A O 1
ATOM 864 N N . GLY A 1 115 ? -4.582 -6.023 -0.716 1 98.38 115 GLY A N 1
ATOM 865 C CA . GLY A 1 115 ? -4.848 -5.535 0.627 1 98.38 115 GLY A CA 1
ATOM 866 C C . GLY A 1 115 ? -3.91 -4.418 1.054 1 98.38 115 GLY A C 1
ATOM 867 O O . GLY A 1 115 ? -2.898 -4.168 0.397 1 98.38 115 GLY A O 1
ATOM 868 N N . LEU A 1 116 ? -4.23 -3.758 2.119 1 98.19 116 LEU A N 1
ATOM 869 C CA . LEU A 1 116 ? -3.4 -2.689 2.662 1 98.19 116 LEU A CA 1
ATOM 870 C C . LEU A 1 116 ? -2.189 -3.262 3.393 1 98.19 116 LEU A C 1
ATOM 872 O O . LEU A 1 116 ? -2.303 -3.707 4.539 1 98.19 116 LEU A O 1
ATOM 876 N N . THR A 1 117 ? -1.063 -3.195 2.762 1 97.88 117 THR A N 1
ATOM 877 C CA . THR A 1 117 ? 0.146 -3.604 3.467 1 97.88 117 THR A CA 1
ATOM 878 C C . THR A 1 117 ? 0.448 -2.65 4.621 1 97.88 117 THR A C 1
ATOM 880 O O . THR A 1 117 ? 0.25 -1.439 4.5 1 97.88 117 THR A O 1
ATOM 883 N N . SER A 1 118 ? 0.977 -3.193 5.715 1 97.62 118 SER A N 1
ATOM 884 C CA . SER A 1 118 ? 1.308 -2.377 6.879 1 97.62 118 SER A CA 1
ATOM 885 C C . SER A 1 118 ? 2.383 -1.348 6.543 1 97.62 118 SER A C 1
ATOM 887 O O . SER A 1 118 ? 2.406 -0.258 7.121 1 97.62 118 SER A O 1
ATOM 889 N N . ALA A 1 119 ? 3.236 -1.638 5.566 1 98.31 119 ALA A N 1
ATOM 890 C CA . ALA A 1 119 ? 4.352 -0.77 5.203 1 98.31 119 ALA A CA 1
ATOM 891 C C . ALA A 1 119 ? 3.857 0.604 4.758 1 98.31 119 ALA A C 1
ATOM 893 O O . ALA A 1 119 ? 4.559 1.606 4.922 1 98.31 119 ALA A O 1
ATOM 894 N N . VAL A 1 120 ? 2.65 0.642 4.211 1 98.5 120 VAL A N 1
ATOM 895 C CA . VAL A 1 120 ? 2.076 1.895 3.73 1 98.5 120 VAL A CA 1
ATOM 896 C C . VAL A 1 120 ? 0.895 2.293 4.613 1 98.5 120 VAL A C 1
ATOM 898 O O . VAL A 1 120 ? 0.824 3.428 5.09 1 98.5 120 VAL A O 1
ATOM 901 N N . GLY A 1 121 ? 0.073 1.335 4.922 1 98.25 121 GLY A N 1
ATOM 902 C CA . GLY A 1 121 ? -1.188 1.599 5.594 1 98.25 121 GLY A CA 1
ATOM 903 C C . GLY A 1 121 ? -1.013 2.043 7.035 1 98.25 121 GLY A C 1
ATOM 904 O O . GLY A 1 121 ? -1.747 2.908 7.516 1 98.25 121 GLY A O 1
ATOM 905 N N . ALA A 1 122 ? -0.056 1.446 7.75 1 98.19 122 ALA A N 1
ATOM 906 C CA . ALA A 1 122 ? 0.123 1.759 9.164 1 98.19 122 ALA A CA 1
ATOM 907 C C . ALA A 1 122 ? 0.578 3.203 9.352 1 98.19 122 ALA A C 1
ATOM 909 O O . ALA A 1 122 ? -0.045 3.965 10.094 1 98.19 122 ALA A O 1
ATOM 910 N N . PRO A 1 123 ? 1.67 3.641 8.625 1 98.56 123 PRO A N 1
ATOM 911 C CA . PRO A 1 123 ? 2.018 5.059 8.727 1 98.56 123 PRO A CA 1
ATOM 912 C C . PRO A 1 123 ? 0.869 5.98 8.32 1 98.56 123 PRO A C 1
ATOM 914 O O . PRO A 1 123 ? 0.644 7.016 8.953 1 98.56 123 PRO A O 1
ATOM 917 N N . SER A 1 124 ? 0.16 5.582 7.32 1 98.44 124 SER A N 1
ATOM 918 C CA . SER A 1 124 ? -0.949 6.395 6.828 1 98.44 124 SER A CA 1
ATOM 919 C C . SER A 1 124 ? -2.02 6.574 7.902 1 98.44 124 SER A C 1
ATOM 921 O O . SER A 1 124 ? -2.459 7.695 8.172 1 98.44 124 SER A O 1
ATOM 923 N N . LEU A 1 125 ? -2.396 5.492 8.523 1 98.25 125 LEU A N 1
ATOM 924 C CA . LEU A 1 125 ? -3.418 5.52 9.562 1 98.25 125 LEU A CA 1
ATOM 925 C C . LEU A 1 125 ? -3.035 6.492 10.672 1 98.25 125 LEU A C 1
ATOM 927 O O . LEU A 1 125 ? -3.9 7.152 11.25 1 98.25 125 LEU A O 1
ATOM 931 N N . LEU A 1 126 ? -1.748 6.605 10.891 1 97.88 126 LEU A N 1
ATOM 932 C CA . LEU A 1 126 ? -1.229 7.426 11.977 1 97.88 126 LEU A CA 1
ATOM 933 C C . LEU A 1 126 ? -0.981 8.859 11.516 1 97.88 126 LEU A C 1
ATOM 935 O O . LEU A 1 126 ? -0.458 9.68 12.266 1 97.88 126 LEU A O 1
ATOM 939 N N . GLY A 1 127 ? -1.299 9.164 10.25 1 98 127 GLY A N 1
ATOM 940 C CA . GLY A 1 127 ? -1.072 10.492 9.719 1 98 127 GLY A CA 1
ATOM 941 C C . GLY A 1 127 ? 0.388 10.773 9.414 1 98 127 GLY A C 1
ATOM 942 O O . GLY A 1 127 ? 0.808 11.93 9.375 1 98 127 GLY A O 1
ATOM 943 N N . LEU A 1 128 ? 1.206 9.734 9.289 1 98.12 128 LEU A N 1
ATOM 944 C CA . LEU A 1 128 ? 2.623 9.836 8.961 1 98.12 128 LEU A CA 1
ATOM 945 C C . LEU A 1 128 ? 2.848 9.656 7.461 1 98.12 128 LEU A C 1
ATOM 947 O O . LEU A 1 128 ? 2.729 8.539 6.941 1 98.12 128 LEU A O 1
ATOM 951 N N . PRO A 1 129 ? 3.172 10.734 6.797 1 98.56 129 PRO A N 1
ATOM 952 C CA . PRO A 1 129 ? 3.365 10.578 5.352 1 98.56 129 PRO A CA 1
ATOM 953 C C . PRO A 1 129 ? 4.664 9.852 5.008 1 98.56 129 PRO A C 1
ATOM 955 O O . PRO A 1 129 ? 5.676 10.031 5.688 1 98.56 129 PRO A O 1
ATOM 958 N N . LEU A 1 130 ? 4.625 9.047 3.973 1 98.56 130 LEU A N 1
ATOM 959 C CA . LEU A 1 130 ? 5.84 8.422 3.461 1 98.56 130 LEU A CA 1
ATOM 960 C C . LEU A 1 130 ? 6.535 9.328 2.453 1 98.56 130 LEU A C 1
ATOM 962 O O . LEU A 1 130 ? 7.734 9.172 2.201 1 98.56 130 LEU A O 1
ATOM 966 N N . THR A 1 131 ? 5.777 10.18 1.817 1 97.81 131 THR A N 1
ATOM 967 C CA . THR A 1 131 ? 6.281 11.234 0.942 1 97.81 131 THR A CA 1
ATOM 968 C C . THR A 1 131 ? 5.73 12.594 1.356 1 97.81 131 THR A C 1
ATOM 970 O O . THR A 1 131 ? 4.621 12.688 1.89 1 97.81 131 THR A O 1
ATOM 973 N N . PHE A 1 132 ? 6.5 13.57 1.168 1 97.44 132 PHE A N 1
ATOM 974 C CA . PHE A 1 132 ? 6.172 14.93 1.564 1 97.44 132 PHE A CA 1
ATOM 975 C C . PHE A 1 132 ? 6.961 15.945 0.735 1 97.44 132 PHE A C 1
ATOM 977 O O . PHE A 1 132 ? 8.188 15.852 0.641 1 97.44 132 PHE A O 1
ATOM 984 N N . ARG A 1 133 ? 6.219 16.844 0.245 1 92.06 133 ARG A N 1
ATOM 985 C CA . ARG A 1 133 ? 6.867 17.844 -0.604 1 92.06 133 ARG A CA 1
ATOM 986 C C . ARG A 1 133 ? 7.977 18.562 0.152 1 92.06 133 ARG A C 1
ATOM 988 O O . ARG A 1 133 ? 7.766 19.047 1.265 1 92.06 133 ARG A O 1
ATOM 995 N N . GLY A 1 134 ? 9.094 18.547 -0.453 1 91.88 134 GLY A N 1
ATOM 996 C CA . GLY A 1 134 ? 10.219 19.281 0.112 1 91.88 134 GLY A CA 1
ATOM 997 C C . GLY A 1 134 ? 10.984 18.484 1.146 1 91.88 134 GLY A C 1
ATOM 998 O O . GLY A 1 134 ? 12.047 18.906 1.599 1 91.88 134 GLY A O 1
ATOM 999 N N . ARG A 1 135 ? 10.531 17.25 1.476 1 94.25 135 ARG A N 1
ATOM 1000 C CA . ARG A 1 135 ? 11.188 16.484 2.529 1 94.25 135 ARG A CA 1
ATOM 1001 C C . ARG A 1 135 ? 11.492 15.062 2.07 1 94.25 135 ARG A C 1
ATOM 1003 O O . ARG A 1 135 ? 12.531 14.508 2.414 1 94.25 135 ARG A O 1
ATOM 1010 N N . ALA A 1 136 ? 10.586 14.523 1.374 1 96.81 136 ALA A N 1
ATOM 1011 C CA . ALA A 1 136 ? 10.727 13.133 0.944 1 96.81 136 ALA A CA 1
ATOM 1012 C C . ALA A 1 136 ? 10.055 12.906 -0.406 1 96.81 136 ALA A C 1
ATOM 1014 O O . ALA A 1 136 ? 8.836 13.055 -0.53 1 96.81 136 ALA A O 1
ATOM 1015 N N . ARG A 1 137 ? 10.859 12.469 -1.37 1 96.12 137 ARG A N 1
ATOM 1016 C CA . ARG A 1 137 ? 10.359 12.266 -2.725 1 96.12 137 ARG A CA 1
ATOM 1017 C C . ARG A 1 137 ? 10.32 10.781 -3.074 1 96.12 137 ARG A C 1
ATOM 1019 O O . ARG A 1 137 ? 10.07 10.414 -4.227 1 96.12 137 ARG A O 1
ATOM 1026 N N . SER A 1 138 ? 10.625 9.922 -2.131 1 98.12 138 SER A N 1
ATOM 1027 C CA . SER A 1 138 ? 10.656 8.477 -2.348 1 98.12 138 SER A CA 1
ATOM 1028 C C . SER A 1 138 ? 10.562 7.715 -1.029 1 98.12 138 SER A C 1
ATOM 1030 O O . SER A 1 138 ? 10.844 8.273 0.034 1 98.12 138 SER A O 1
ATOM 1032 N N . PHE A 1 139 ? 10.109 6.484 -1.078 1 98.69 139 PHE A N 1
ATOM 1033 C CA . PHE A 1 139 ? 10.219 5.574 0.056 1 98.69 139 PHE A CA 1
ATOM 1034 C C . PHE A 1 139 ? 10.57 4.168 -0.411 1 98.69 139 PHE A C 1
ATOM 1036 O O . PHE A 1 139 ? 10.367 3.828 -1.578 1 98.69 139 PHE A O 1
ATOM 1043 N N . ALA A 1 140 ? 11.172 3.414 0.468 1 98.75 140 ALA A N 1
ATOM 1044 C CA . ALA A 1 140 ? 11.547 2.029 0.19 1 98.75 140 ALA A CA 1
ATOM 1045 C C . ALA A 1 140 ? 11.125 1.11 1.335 1 98.75 140 ALA A C 1
ATOM 1047 O O . ALA A 1 140 ? 11.031 1.545 2.484 1 98.75 140 ALA A O 1
ATOM 1048 N N . VAL A 1 141 ? 10.852 -0.102 0.978 1 98.69 141 VAL A N 1
ATOM 1049 C CA . VAL A 1 141 ? 10.383 -1.11 1.921 1 98.69 141 VAL A CA 1
ATOM 1050 C C . VAL A 1 141 ? 11.281 -2.344 1.851 1 98.69 141 VAL A C 1
ATOM 1052 O O . VAL A 1 141 ? 11.617 -2.809 0.761 1 98.69 141 VAL A O 1
ATOM 1055 N N . ALA A 1 142 ? 11.695 -2.867 2.959 1 97.81 142 ALA A N 1
ATOM 1056 C CA . ALA A 1 142 ? 12.461 -4.105 3.074 1 97.81 142 ALA A CA 1
ATOM 1057 C C . ALA A 1 142 ? 12.18 -4.801 4.402 1 97.81 142 ALA A C 1
ATOM 1059 O O . ALA A 1 142 ? 11.492 -4.254 5.266 1 97.81 142 ALA A O 1
ATOM 1060 N N . THR A 1 143 ? 12.602 -6.031 4.484 1 94.38 143 THR A N 1
ATOM 1061 C CA . THR A 1 143 ? 12.578 -6.672 5.793 1 94.38 143 THR A CA 1
ATOM 1062 C C . THR A 1 143 ? 13.688 -6.121 6.684 1 94.38 143 THR A C 1
ATOM 1064 O O . THR A 1 143 ? 14.789 -5.828 6.207 1 94.38 143 THR A O 1
ATOM 1067 N N . GLY A 1 144 ? 13.398 -5.891 7.891 1 93.19 144 GLY A N 1
ATOM 1068 C CA . GLY A 1 144 ? 14.414 -5.527 8.875 1 93.19 144 GLY A CA 1
ATOM 1069 C C . GLY A 1 144 ? 14.852 -6.695 9.734 1 93.19 144 GLY A C 1
ATOM 1070 O O . GLY A 1 144 ? 15.484 -6.504 10.773 1 93.19 144 GLY A O 1
ATOM 1071 N N . HIS A 1 145 ? 14.539 -7.84 9.273 1 90.69 145 HIS A N 1
ATOM 1072 C CA . HIS A 1 145 ? 14.766 -9.039 10.078 1 90.69 145 HIS A CA 1
ATOM 1073 C C . HIS A 1 145 ? 16.234 -9.445 10.047 1 90.69 145 HIS A C 1
ATOM 1075 O O . HIS A 1 145 ? 16.734 -10.039 11.008 1 90.69 145 HIS A O 1
ATOM 1081 N N . ASP A 1 146 ? 16.938 -9.172 8.945 1 90.12 146 ASP A N 1
ATOM 1082 C CA . ASP A 1 146 ? 18.344 -9.547 8.773 1 90.12 146 ASP A CA 1
ATOM 1083 C C . ASP A 1 146 ? 19.203 -8.32 8.461 1 90.12 146 ASP A C 1
ATOM 1085 O O . ASP A 1 146 ? 19.297 -7.902 7.309 1 90.12 146 ASP A O 1
ATOM 1089 N N . PRO A 1 147 ? 19.859 -7.848 9.438 1 89.88 147 PRO A N 1
ATOM 1090 C CA . PRO A 1 147 ? 20.625 -6.613 9.266 1 89.88 147 PRO A CA 1
ATOM 1091 C C . PRO A 1 147 ? 21.828 -6.793 8.352 1 89.88 147 PRO A C 1
ATOM 1093 O O . PRO A 1 147 ? 22.469 -5.812 7.961 1 89.88 147 PRO A O 1
ATOM 1096 N N . SER A 1 148 ? 22.141 -8 8.078 1 90.69 148 SER A N 1
ATOM 1097 C CA . SER A 1 148 ? 23.297 -8.234 7.203 1 90.69 148 SER A CA 1
ATOM 1098 C C . SER A 1 148 ? 22.938 -7.961 5.746 1 90.69 148 SER A C 1
ATOM 1100 O O . SER A 1 148 ? 23.828 -7.805 4.906 1 90.69 148 SER A O 1
ATOM 1102 N N . GLN A 1 149 ? 21.688 -7.922 5.453 1 89.44 149 GLN A N 1
ATOM 1103 C CA . GLN A 1 149 ? 21.25 -7.66 4.09 1 89.44 149 GLN A CA 1
ATOM 1104 C C . GLN A 1 149 ? 21.328 -6.172 3.758 1 89.44 149 GLN A C 1
ATOM 1106 O O . GLN A 1 149 ? 21.109 -5.324 4.629 1 89.44 149 GLN A O 1
ATOM 1111 N N . PRO A 1 150 ? 21.688 -5.891 2.529 1 89.69 150 PRO A N 1
ATOM 1112 C CA . PRO A 1 150 ? 21.703 -4.48 2.127 1 89.69 150 PRO A CA 1
ATOM 1113 C C . PRO A 1 150 ? 20.344 -3.805 2.277 1 89.69 150 PRO A C 1
ATOM 1115 O O . PRO A 1 150 ? 19.312 -4.406 1.959 1 89.69 150 PRO A O 1
ATOM 1118 N N . LEU A 1 151 ? 20.391 -2.588 2.822 1 95.44 151 LEU A N 1
ATOM 1119 C CA . LEU A 1 151 ? 19.172 -1.791 2.906 1 95.44 151 LEU A CA 1
ATOM 1120 C C . LEU A 1 151 ? 18.938 -1.023 1.609 1 95.44 151 LEU A C 1
ATOM 1122 O O . LEU A 1 151 ? 19.875 -0.5 1.012 1 95.44 151 LEU A O 1
ATOM 1126 N N . PRO A 1 152 ? 17.703 -1.002 1.147 1 97.19 152 PRO A N 1
ATOM 1127 C CA . PRO A 1 152 ? 17.422 -0.1 0.029 1 97.19 152 PRO A CA 1
ATOM 1128 C C . PRO A 1 152 ? 17.656 1.367 0.38 1 97.19 152 PRO A C 1
ATOM 1130 O O . PRO A 1 152 ? 17.844 1.702 1.552 1 97.19 152 PRO A O 1
ATOM 1133 N N . GLN A 1 153 ? 17.75 2.197 -0.696 1 96.75 153 GLN A N 1
ATOM 1134 C CA . GLN A 1 153 ? 18.016 3.621 -0.503 1 96.75 153 GLN A CA 1
ATOM 1135 C C . GLN A 1 153 ? 16.828 4.465 -0.974 1 96.75 153 GLN A C 1
ATOM 1137 O O . GLN A 1 153 ? 16.422 4.379 -2.135 1 96.75 153 GLN A O 1
ATOM 1142 N N . ALA A 1 154 ? 16.297 5.285 -0.116 1 97.81 154 ALA A N 1
ATOM 1143 C CA . ALA A 1 154 ? 15.219 6.238 -0.377 1 97.81 154 ALA A CA 1
ATOM 1144 C C . ALA A 1 154 ? 15.164 7.309 0.707 1 97.81 154 ALA A C 1
ATOM 1146 O O . ALA A 1 154 ? 15.867 7.219 1.716 1 97.81 154 ALA A O 1
ATOM 1147 N N . ASP A 1 155 ? 14.367 8.352 0.481 1 97.81 155 ASP A N 1
ATOM 1148 C CA . ASP A 1 155 ? 14.211 9.414 1.471 1 97.81 155 ASP A CA 1
ATOM 1149 C C . ASP A 1 155 ? 13.562 8.883 2.746 1 97.81 155 ASP A C 1
ATOM 1151 O O . ASP A 1 155 ? 13.938 9.273 3.852 1 97.81 155 ASP A O 1
ATOM 1155 N N . THR A 1 156 ? 12.562 8.031 2.646 1 98.62 156 THR A N 1
ATOM 1156 C CA . THR A 1 156 ? 11.906 7.352 3.754 1 98.62 156 THR A CA 1
ATOM 1157 C C . THR A 1 156 ? 12.102 5.84 3.656 1 98.62 156 THR A C 1
ATOM 1159 O O . THR A 1 156 ? 11.867 5.246 2.604 1 98.62 156 THR A O 1
ATOM 1162 N N . LEU A 1 157 ? 12.609 5.246 4.727 1 98.69 157 LEU A N 1
ATOM 1163 C CA . LEU A 1 157 ? 12.805 3.799 4.77 1 98.69 157 LEU A CA 1
ATOM 1164 C C . LEU A 1 157 ? 11.797 3.145 5.711 1 98.69 157 LEU A C 1
ATOM 1166 O O . LEU A 1 157 ? 11.594 3.611 6.832 1 98.69 157 LEU A O 1
ATOM 1170 N N . VAL A 1 158 ? 11.133 2.119 5.254 1 98.81 158 VAL A N 1
ATOM 1171 C CA . VAL A 1 158 ? 10.203 1.322 6.059 1 98.81 158 VAL A CA 1
ATOM 1172 C C . VAL A 1 158 ? 10.727 -0.109 6.172 1 98.81 158 VAL A C 1
ATOM 1174 O O . VAL A 1 158 ? 10.883 -0.802 5.164 1 98.81 158 VAL A O 1
ATOM 1177 N N . LEU A 1 159 ? 10.977 -0.569 7.383 1 98.38 159 LEU A N 1
ATOM 1178 C CA . LEU A 1 159 ? 11.508 -1.907 7.621 1 98.38 159 LEU A CA 1
ATOM 1179 C C . LEU A 1 159 ? 10.516 -2.752 8.406 1 98.38 159 LEU A C 1
ATOM 1181 O O . LEU A 1 159 ? 10.078 -2.357 9.492 1 98.38 159 LEU A O 1
ATOM 1185 N N . LEU A 1 160 ? 10.172 -3.9 7.812 1 97 160 LEU A N 1
ATOM 1186 C CA . LEU A 1 160 ? 9.242 -4.82 8.461 1 97 160 LEU A CA 1
ATOM 1187 C C . LEU A 1 160 ? 9.977 -5.758 9.406 1 97 160 LEU A C 1
ATOM 1189 O O . LEU A 1 160 ? 11.078 -6.227 9.102 1 97 160 LEU A O 1
ATOM 1193 N N . MET A 1 161 ? 9.422 -6.043 10.555 1 94.81 161 MET A N 1
ATOM 1194 C CA . MET A 1 161 ? 9.852 -7.027 11.539 1 94.81 161 MET A CA 1
ATOM 1195 C C . MET A 1 161 ? 11.297 -6.77 11.977 1 94.81 161 MET A C 1
ATOM 1197 O O . MET A 1 161 ? 12.125 -7.676 11.953 1 94.81 161 MET A O 1
ATOM 1201 N N . PRO A 1 162 ? 11.562 -5.559 12.477 1 95.5 162 PRO A N 1
ATOM 1202 C CA . PRO A 1 162 ? 12.938 -5.156 12.75 1 95.5 162 PRO A CA 1
ATOM 1203 C C . PRO A 1 162 ? 13.391 -5.516 14.164 1 95.5 162 PRO A C 1
ATOM 1205 O O . PRO A 1 162 ? 14.578 -5.418 14.484 1 95.5 162 PRO A O 1
ATOM 1208 N N . LEU A 1 163 ? 12.531 -5.891 15.078 1 95.81 163 LEU A N 1
ATOM 1209 C CA . LEU A 1 163 ? 12.75 -5.754 16.516 1 95.81 163 LEU A CA 1
ATOM 1210 C C . LEU A 1 163 ? 13.969 -6.562 16.953 1 95.81 163 LEU A C 1
ATOM 1212 O O . LEU A 1 163 ? 14.805 -6.066 17.719 1 95.81 163 LEU A O 1
ATOM 1216 N N . HIS A 1 164 ? 14.164 -7.711 16.5 1 94.38 164 HIS A N 1
ATOM 1217 C CA . HIS A 1 164 ? 15.25 -8.562 16.953 1 94.38 164 HIS A CA 1
ATOM 1218 C C . HIS A 1 164 ? 16.578 -8.117 16.359 1 94.38 164 HIS A C 1
ATOM 1220 O O . HIS A 1 164 ? 17.641 -8.555 16.797 1 94.38 164 HIS A O 1
ATOM 1226 N N . ALA A 1 165 ? 16.531 -7.203 15.398 1 96.31 165 ALA A N 1
ATOM 1227 C CA . ALA A 1 165 ? 17.734 -6.852 14.641 1 96.31 165 ALA A CA 1
ATOM 1228 C C . ALA A 1 165 ? 18.109 -5.391 14.852 1 96.31 165 ALA A C 1
ATOM 1230 O O . ALA A 1 165 ? 18.938 -4.844 14.125 1 96.31 165 ALA A O 1
ATOM 1231 N N . LEU A 1 166 ? 17.609 -4.777 15.867 1 97.44 166 LEU A N 1
ATOM 1232 C CA . LEU A 1 166 ? 17.672 -3.326 15.977 1 97.44 166 LEU A CA 1
ATOM 1233 C C . LEU A 1 166 ? 19.109 -2.867 16.172 1 97.44 166 LEU A C 1
ATOM 1235 O O . LEU A 1 166 ? 19.5 -1.8 15.688 1 97.44 166 LEU A O 1
ATOM 1239 N N . THR A 1 167 ? 19.906 -3.609 16.859 1 97.19 167 THR A N 1
ATOM 1240 C CA . THR A 1 167 ? 21.312 -3.232 17.047 1 97.19 167 THR A CA 1
ATOM 1241 C C . THR A 1 167 ? 22.047 -3.197 15.711 1 97.19 167 THR A C 1
ATOM 1243 O O . THR A 1 167 ? 22.688 -2.201 15.375 1 97.19 167 THR A O 1
ATOM 1246 N N . GLY A 1 168 ? 21.938 -4.297 15.008 1 97.44 168 GLY A N 1
ATOM 1247 C CA . GLY A 1 168 ? 22.547 -4.348 13.688 1 97.44 168 GLY A CA 1
ATOM 1248 C C . GLY A 1 168 ? 21.984 -3.314 12.727 1 97.44 168 GLY A C 1
ATOM 1249 O O . GLY A 1 168 ? 22.734 -2.723 11.945 1 97.44 168 GLY A O 1
ATOM 1250 N N . LEU A 1 169 ? 20.703 -3.072 12.805 1 97.62 169 LEU A N 1
ATOM 1251 C CA . LEU A 1 169 ? 20.062 -2.1 11.93 1 97.62 169 LEU A CA 1
ATOM 1252 C C . LEU A 1 169 ? 20.562 -0.689 12.219 1 97.62 169 LEU A C 1
ATOM 1254 O O . LEU A 1 169 ? 20.734 0.113 11.297 1 97.62 169 LEU A O 1
ATOM 1258 N N . LYS A 1 170 ? 20.75 -0.376 13.492 1 98 170 LYS A N 1
ATOM 1259 C CA . LYS A 1 170 ? 21.297 0.93 13.852 1 98 170 LYS A CA 1
ATOM 1260 C C . LYS A 1 170 ? 22.594 1.205 13.109 1 98 170 LYS A C 1
ATOM 1262 O O . LYS A 1 170 ? 22.766 2.271 12.508 1 98 170 LYS A O 1
ATOM 1267 N N . ALA A 1 171 ? 23.438 0.25 13.164 1 97.25 171 ALA A N 1
ATOM 1268 C CA . ALA A 1 171 ? 24.734 0.399 12.508 1 97.25 171 ALA A CA 1
ATOM 1269 C C . ALA A 1 171 ? 24.562 0.639 11.008 1 97.25 171 ALA A C 1
ATOM 1271 O O . ALA A 1 171 ? 25.203 1.521 10.438 1 97.25 171 ALA A O 1
ATOM 1272 N N . ARG A 1 172 ? 23.688 -0.092 10.383 1 97 172 ARG A N 1
ATOM 1273 C CA . ARG A 1 172 ? 23.453 0.032 8.953 1 97 172 ARG A CA 1
ATOM 1274 C C . ARG A 1 172 ? 22.812 1.375 8.617 1 97 172 ARG A C 1
ATOM 1276 O O . ARG A 1 172 ? 23.156 1.999 7.609 1 97 172 ARG A O 1
ATOM 1283 N N . LEU A 1 173 ? 21.859 1.738 9.438 1 97.75 173 LEU A N 1
ATOM 1284 C CA . LEU A 1 173 ? 21.172 3.006 9.219 1 97.75 173 LEU A CA 1
ATOM 1285 C C . LEU A 1 173 ? 22.141 4.176 9.32 1 97.75 173 LEU A C 1
ATOM 1287 O O . LEU A 1 173 ? 22.031 5.148 8.57 1 97.75 173 LEU A O 1
ATOM 1291 N N . MET A 1 174 ? 23.078 4.102 10.188 1 97.19 174 MET A N 1
ATOM 1292 C CA . MET A 1 174 ? 24.031 5.18 10.445 1 97.19 174 MET A CA 1
ATOM 1293 C C . MET A 1 174 ? 24.984 5.355 9.266 1 97.19 174 MET A C 1
ATOM 1295 O O . MET A 1 174 ? 25.656 6.375 9.156 1 97.19 174 MET A O 1
ATOM 1299 N N . GLU A 1 175 ? 25.016 4.371 8.422 1 95.12 175 GLU A N 1
ATOM 1300 C CA . GLU A 1 175 ? 25.812 4.508 7.203 1 95.12 175 GLU A CA 1
ATOM 1301 C C . GLU A 1 175 ? 25.172 5.504 6.238 1 95.12 175 GLU A C 1
ATOM 1303 O O . GLU A 1 175 ? 25.844 6.059 5.371 1 95.12 175 GLU A O 1
ATOM 1308 N N . ARG A 1 176 ? 23.906 5.77 6.441 1 93.75 176 ARG A N 1
ATOM 1309 C CA . ARG A 1 176 ? 23.188 6.539 5.434 1 93.75 176 ARG A CA 1
ATOM 1310 C C . ARG A 1 176 ? 22.469 7.727 6.059 1 93.75 176 ARG A C 1
ATOM 1312 O O . ARG A 1 176 ? 22.203 8.727 5.387 1 93.75 176 ARG A O 1
ATOM 1319 N N . PHE A 1 177 ? 22.125 7.555 7.297 1 97.06 177 PHE A N 1
ATOM 1320 C CA . PHE A 1 177 ? 21.359 8.578 7.992 1 97.06 177 PHE A CA 1
ATOM 1321 C C . PHE A 1 177 ? 22.156 9.164 9.156 1 97.06 177 PHE A C 1
ATOM 1323 O O . PHE A 1 177 ? 22.844 8.43 9.875 1 97.06 177 PHE A O 1
ATOM 1330 N N . PRO A 1 178 ? 22.062 10.492 9.344 1 98 178 PRO A N 1
ATOM 1331 C CA . PRO A 1 178 ? 22.594 11.07 10.578 1 98 178 PRO A CA 1
ATOM 1332 C C . PRO A 1 178 ? 21.938 10.5 11.828 1 98 178 PRO A C 1
ATOM 1334 O O . PRO A 1 178 ? 20.766 10.094 11.781 1 98 178 PRO A O 1
ATOM 1337 N N . PRO A 1 179 ? 22.672 10.523 12.898 1 98.25 179 PRO A N 1
ATOM 1338 C CA . PRO A 1 179 ? 22.125 9.992 14.156 1 98.25 179 PRO A CA 1
ATOM 1339 C C . PRO A 1 179 ? 20.844 10.703 14.602 1 98.25 179 PRO A C 1
ATOM 1341 O O . PRO A 1 179 ? 20 10.102 15.266 1 98.25 179 PRO A O 1
ATOM 1344 N N . GLU A 1 180 ? 20.656 11.961 14.156 1 98.44 180 GLU A N 1
ATOM 1345 C CA . GLU A 1 180 ? 19.531 12.766 14.594 1 98.44 180 GLU A CA 1
ATOM 1346 C C . GLU A 1 180 ? 18.312 12.539 13.703 1 98.44 180 GLU A C 1
ATOM 1348 O O . GLU A 1 180 ? 17.234 13.062 13.977 1 98.44 180 GLU A O 1
ATOM 1353 N N . THR A 1 181 ? 18.5 11.695 12.68 1 98.56 181 THR A N 1
ATOM 1354 C CA . THR A 1 181 ? 17.375 11.445 11.781 1 98.56 181 THR A CA 1
ATOM 1355 C C . THR A 1 181 ? 16.188 10.859 12.547 1 98.56 181 THR A C 1
ATOM 1357 O O . THR A 1 181 ? 16.328 9.883 13.289 1 98.56 181 THR A O 1
ATOM 1360 N N . PRO A 1 182 ? 15.008 11.453 12.344 1 98.81 182 PRO A N 1
ATOM 1361 C CA . PRO A 1 182 ? 13.82 10.953 13.039 1 98.81 182 PRO A CA 1
ATOM 1362 C C . PRO A 1 182 ? 13.43 9.539 12.594 1 98.81 182 PRO A C 1
ATOM 1364 O O . PRO A 1 182 ? 13.672 9.164 11.445 1 98.81 182 PRO A O 1
ATOM 1367 N N . LEU A 1 183 ? 12.906 8.75 13.523 1 98.62 183 LEU A N 1
ATOM 1368 C CA . LEU A 1 183 ? 12.352 7.441 13.195 1 98.62 183 LEU A CA 1
ATOM 1369 C C . LEU A 1 183 ? 11.18 7.102 14.102 1 98.62 183 LEU A C 1
ATOM 1371 O O . LEU A 1 183 ? 10.977 7.75 15.133 1 98.62 183 LEU A O 1
ATOM 1375 N N . ALA A 1 184 ? 10.375 6.18 13.695 1 98.81 184 ALA A N 1
ATOM 1376 C CA . ALA A 1 184 ? 9.227 5.684 14.445 1 98.81 184 ALA A CA 1
ATOM 1377 C C . ALA A 1 184 ? 9.203 4.156 14.477 1 98.81 184 ALA A C 1
ATOM 1379 O O . ALA A 1 184 ? 9.5 3.508 13.469 1 98.81 184 ALA A O 1
ATOM 1380 N N . LEU A 1 185 ? 9.008 3.637 15.656 1 98.81 185 LEU A N 1
ATOM 1381 C CA . LEU A 1 185 ? 8.648 2.23 15.812 1 98.81 185 LEU A CA 1
ATOM 1382 C C . LEU A 1 185 ? 7.148 2.076 16.031 1 98.81 185 LEU A C 1
ATOM 1384 O O . LEU A 1 185 ? 6.582 2.693 16.938 1 98.81 185 LEU A O 1
ATOM 1388 N N . LEU A 1 186 ? 6.52 1.331 15.156 1 98.56 186 LEU A N 1
ATOM 1389 C CA . LEU A 1 186 ? 5.074 1.136 15.18 1 98.56 186 LEU A CA 1
ATOM 1390 C C . LEU A 1 186 ? 4.727 -0.323 15.453 1 98.56 186 LEU A C 1
ATOM 1392 O O . LEU A 1 186 ? 5.137 -1.214 14.703 1 98.56 186 LEU A O 1
ATOM 1396 N N . ALA A 1 187 ? 3.943 -0.586 16.5 1 97.44 187 ALA A N 1
ATOM 1397 C CA . ALA A 1 187 ? 3.545 -1.954 16.828 1 97.44 187 ALA A CA 1
ATOM 1398 C C . ALA A 1 187 ? 2.029 -2.072 16.938 1 97.44 187 ALA A C 1
ATOM 1400 O O . ALA A 1 187 ? 1.371 -1.19 17.5 1 97.44 187 ALA A O 1
ATOM 1401 N N . ARG A 1 188 ? 1.448 -3.062 16.328 1 94.94 188 ARG A N 1
ATOM 1402 C CA . ARG A 1 188 ? 0.042 -3.436 16.453 1 94.94 188 ARG A CA 1
ATOM 1403 C C . ARG A 1 188 ? -0.867 -2.301 15.992 1 94.94 188 ARG A C 1
ATOM 1405 O O . ARG A 1 188 ? -1.872 -2.002 16.641 1 94.94 188 ARG A O 1
ATOM 1412 N N . VAL A 1 189 ? -0.369 -1.581 14.969 1 95.69 189 VAL A N 1
ATOM 1413 C CA . VAL A 1 189 ? -1.192 -0.499 14.438 1 95.69 189 VAL A CA 1
ATOM 1414 C C . VAL A 1 189 ? -2.502 -1.063 13.891 1 95.69 189 VAL A C 1
ATOM 1416 O O . VAL A 1 189 ? -2.498 -2.023 13.117 1 95.69 189 VAL A O 1
ATOM 1419 N N . GLY A 1 190 ? -3.65 -0.516 14.336 1 92.56 190 GLY A N 1
ATOM 1420 C CA . GLY A 1 190 ? -4.953 -1.01 13.922 1 92.56 190 GLY A CA 1
ATOM 1421 C C . GLY A 1 190 ? -5.453 -2.162 14.773 1 92.56 190 GLY A C 1
ATOM 1422 O O . GLY A 1 190 ? -6.512 -2.73 14.5 1 92.56 190 GLY A O 1
ATOM 1423 N N . TRP A 1 191 ? -4.648 -2.602 15.711 1 93.25 191 TRP A N 1
ATOM 1424 C CA . TRP A 1 191 ? -4.988 -3.652 16.656 1 93.25 191 TRP A CA 1
ATOM 1425 C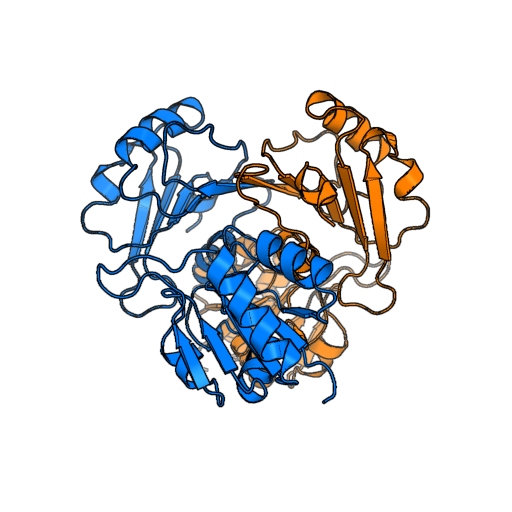 C . TRP A 1 191 ? -5.047 -3.102 18.078 1 93.25 191 TRP A C 1
ATOM 1427 O O . TRP A 1 191 ? -4.52 -2.021 18.359 1 93.25 191 TRP A O 1
ATOM 1437 N N . PRO A 1 192 ? -5.871 -3.875 18.953 1 92.12 192 PRO A N 1
ATOM 1438 C CA . PRO A 1 192 ? -5.715 -3.525 20.375 1 92.12 192 PRO A CA 1
ATOM 1439 C C . PRO A 1 192 ? -4.262 -3.568 20.828 1 92.12 192 PRO A C 1
ATOM 1441 O O . PRO A 1 192 ? -3.506 -4.453 20.422 1 92.12 192 PRO A O 1
ATOM 1444 N N . GLY A 1 193 ? -3.838 -2.629 21.609 1 94.12 193 GLY A N 1
ATOM 1445 C CA . GLY A 1 193 ? -2.475 -2.584 22.109 1 94.12 193 GLY A CA 1
ATOM 1446 C C . GLY A 1 193 ? -1.514 -1.888 21.172 1 94.12 193 GLY A C 1
ATOM 1447 O O . GLY A 1 193 ? -0.313 -2.168 21.172 1 94.12 193 GLY A O 1
ATOM 1448 N N . GLU A 1 194 ? -2.068 -1.068 20.328 1 96.06 194 GLU A N 1
ATOM 1449 C CA . GLU A 1 194 ? -1.255 -0.249 19.438 1 96.06 194 GLU A CA 1
ATOM 1450 C C . GLU A 1 194 ? -0.228 0.566 20.219 1 96.06 194 GLU A C 1
ATOM 1452 O O . GLU A 1 194 ? -0.54 1.114 21.281 1 96.06 194 GLU A O 1
ATOM 1457 N N . GLU A 1 195 ? 1.029 0.561 19.719 1 97.81 195 GLU A N 1
ATOM 1458 C CA . GLU A 1 195 ? 2.098 1.352 20.312 1 97.81 195 GLU A CA 1
ATOM 1459 C C . GLU A 1 195 ? 2.908 2.088 19.25 1 97.81 195 GLU A C 1
ATOM 1461 O O . GLU A 1 195 ? 3.301 1.497 18.25 1 97.81 195 GLU A O 1
ATOM 1466 N N . VAL A 1 196 ? 3.09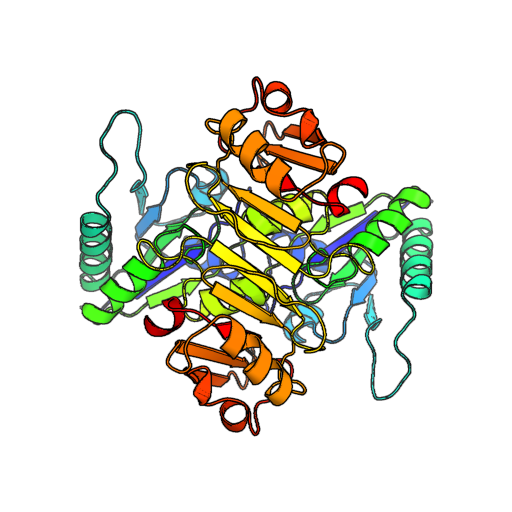6 3.338 19.5 1 98.19 196 VAL A N 1
ATOM 1467 C CA . VAL A 1 196 ? 3.902 4.195 18.641 1 98.19 196 VAL A CA 1
ATOM 1468 C C . VAL A 1 196 ? 5.023 4.84 19.453 1 98.19 196 VAL A C 1
ATOM 1470 O O . VAL A 1 196 ? 4.762 5.5 20.469 1 98.19 196 VAL A O 1
ATOM 1473 N N . ARG A 1 197 ? 6.238 4.625 19.016 1 98.62 197 ARG A N 1
ATOM 1474 C CA . ARG A 1 197 ? 7.395 5.25 19.656 1 98.62 197 ARG A CA 1
ATOM 1475 C C . ARG A 1 197 ? 8.172 6.098 18.656 1 98.62 197 ARG A C 1
ATOM 1477 O O . ARG A 1 197 ? 8.641 5.598 17.625 1 98.62 197 ARG A O 1
ATOM 1484 N N . LEU A 1 198 ? 8.281 7.379 18.984 1 98.5 198 LEU A N 1
ATOM 1485 C CA . LEU A 1 198 ? 9.047 8.312 18.172 1 98.5 198 LEU A CA 1
ATOM 1486 C C . LEU A 1 198 ? 10.438 8.539 18.766 1 98.5 198 LEU A C 1
ATOM 1488 O O . LEU A 1 198 ? 10.586 8.617 19.984 1 98.5 198 LEU A O 1
ATOM 1492 N N . GLY A 1 199 ? 11.391 8.578 17.922 1 98.56 199 GLY A N 1
ATOM 1493 C CA . GLY A 1 199 ? 12.766 8.844 18.328 1 98.56 199 GLY A CA 1
ATOM 1494 C C . GLY A 1 199 ? 13.68 9.164 17.156 1 98.56 199 GLY A C 1
ATOM 1495 O O . GLY A 1 199 ? 13.242 9.773 16.188 1 98.56 199 GLY A O 1
ATOM 1496 N N . ARG A 1 200 ? 14.938 8.898 17.391 1 98.75 200 ARG A N 1
ATOM 1497 C CA . ARG A 1 200 ? 15.992 9.109 16.406 1 98.75 200 ARG A CA 1
ATOM 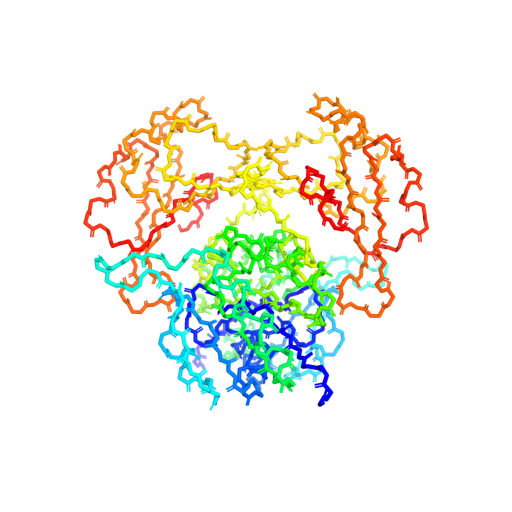1498 C C . ARG A 1 200 ? 16.781 7.832 16.172 1 98.75 200 ARG A C 1
ATOM 1500 O O . ARG A 1 200 ? 16.703 6.887 16.969 1 98.75 200 ARG A O 1
ATOM 1507 N N . VAL A 1 201 ? 17.547 7.836 15.047 1 98.62 201 VAL A N 1
ATOM 1508 C CA . VAL A 1 201 ? 18.375 6.684 14.727 1 98.62 201 VAL A CA 1
ATOM 1509 C C . VAL A 1 201 ? 19.281 6.367 15.914 1 98.62 201 VAL A C 1
ATOM 1511 O O . VAL A 1 201 ? 19.484 5.199 16.266 1 98.62 201 VAL A O 1
ATOM 1514 N N . ALA A 1 202 ? 19.734 7.336 16.609 1 98.56 202 ALA A N 1
ATOM 1515 C CA . ALA A 1 202 ? 20.672 7.191 17.734 1 98.56 202 ALA A CA 1
ATOM 1516 C C . ALA A 1 202 ? 20 6.477 18.906 1 98.56 202 ALA A C 1
ATOM 1518 O O . ALA A 1 202 ? 20.688 5.914 19.766 1 98.56 202 ALA A O 1
ATOM 1519 N N . ASP A 1 203 ? 18.703 6.48 18.969 1 98.75 203 ASP A N 1
ATOM 1520 C CA . ASP A 1 203 ? 17.984 5.953 20.109 1 98.75 203 ASP A CA 1
ATOM 1521 C C . ASP A 1 203 ? 17.828 4.438 20.031 1 98.75 203 ASP A C 1
ATOM 1523 O O . ASP A 1 203 ? 17.375 3.793 20.969 1 98.75 203 ASP A O 1
ATOM 1527 N N . LEU A 1 204 ? 18.219 3.865 18.859 1 98.25 204 LEU A N 1
ATOM 1528 C CA . LEU A 1 204 ? 18.203 2.412 18.734 1 98.25 204 LEU A CA 1
ATOM 1529 C C . LEU A 1 204 ? 19.406 1.788 19.422 1 98.25 204 LEU A C 1
ATOM 1531 O O . LEU A 1 204 ? 20.469 2.4 19.5 1 98.25 204 LEU A O 1
ATOM 1535 N N . PRO A 1 205 ? 19.391 0.581 20.016 1 98 205 PRO A N 1
ATOM 1536 C CA . PRO A 1 205 ? 18.188 -0.262 19.953 1 98 205 PRO A CA 1
ATOM 1537 C C . PRO A 1 205 ? 17.219 0.007 21.109 1 98 205 PRO A C 1
ATOM 1539 O O . PRO A 1 205 ? 16.125 -0.55 21.125 1 98 205 PRO A O 1
ATOM 1542 N N . GLY A 1 206 ? 17.484 0.83 22.062 1 98.5 206 GLY A N 1
ATOM 1543 C CA . GLY A 1 206 ? 16.75 1.024 23.297 1 98.5 206 GLY A CA 1
ATOM 1544 C C . GLY A 1 206 ? 15.305 1.401 23.094 1 98.5 206 GLY A C 1
ATOM 1545 O O . GLY A 1 206 ? 14.43 0.981 23.859 1 98.5 206 GLY A O 1
ATOM 1546 N N . LEU A 1 207 ? 15.016 2.105 22.078 1 98.19 207 LEU A N 1
ATOM 1547 C CA . LEU A 1 207 ? 13.664 2.584 21.781 1 98.19 207 LEU A CA 1
ATOM 1548 C C . LEU A 1 207 ? 12.711 1.416 21.562 1 98.19 207 LEU A C 1
ATOM 1550 O O . LEU A 1 207 ? 11.5 1.559 21.75 1 98.19 207 LEU A O 1
ATOM 1554 N N . GLY A 1 208 ? 13.172 0.262 21.188 1 98 208 GLY A N 1
ATOM 1555 C CA . GLY A 1 208 ? 12.336 -0.879 20.859 1 98 208 GLY A CA 1
ATOM 1556 C C . GLY A 1 208 ? 12.109 -1.814 22.031 1 98 208 GLY A C 1
ATOM 1557 O O . GLY A 1 208 ? 11.383 -2.803 21.922 1 98 208 GLY A O 1
ATOM 1558 N N . GLU A 1 209 ? 12.703 -1.537 23.156 1 97.38 209 GLU A N 1
ATOM 1559 C CA . GLU A 1 209 ? 12.625 -2.441 24.297 1 97.38 209 GLU A CA 1
ATOM 1560 C C . GLU A 1 209 ? 11.188 -2.627 24.766 1 97.38 209 GLU A C 1
ATOM 1562 O O . GLU A 1 209 ? 10.469 -1.648 24.984 1 97.38 209 GLU A O 1
ATOM 1567 N N . GLY A 1 210 ? 10.742 -3.855 24.812 1 96.38 210 GLY A N 1
ATOM 1568 C CA . GLY A 1 210 ? 9.43 -4.176 25.359 1 96.38 210 GLY A CA 1
ATOM 1569 C C . GLY A 1 210 ? 8.312 -4.027 24.328 1 96.38 210 GLY A C 1
ATOM 1570 O O . GLY A 1 210 ? 7.148 -4.297 24.641 1 96.38 210 GLY A O 1
ATOM 1571 N N . LEU A 1 211 ? 8.68 -3.613 23.141 1 96.62 211 LEU A N 1
ATOM 1572 C CA . LEU A 1 211 ? 7.66 -3.461 22.109 1 96.62 211 LEU A CA 1
ATOM 1573 C C . LEU A 1 211 ? 7.191 -4.82 21.609 1 96.62 211 LEU A C 1
ATOM 1575 O O . LEU A 1 211 ? 8 -5.734 21.422 1 96.62 211 LEU A O 1
ATOM 1579 N N . PRO A 1 212 ? 5.922 -4.957 21.469 1 94.06 212 PRO A N 1
ATOM 1580 C CA . PRO A 1 212 ? 5.434 -6.234 20.953 1 94.06 212 PRO A CA 1
ATOM 1581 C C . PRO A 1 212 ? 5.766 -6.438 19.469 1 94.06 212 PRO A C 1
ATOM 1583 O O . PRO A 1 212 ? 5.938 -5.461 18.734 1 94.06 212 PRO A O 1
ATOM 1586 N N . SER A 1 213 ? 5.879 -7.742 19.078 1 88.56 213 SER A N 1
ATOM 1587 C CA . SER A 1 213 ? 6.016 -8.117 17.688 1 88.56 213 SER A CA 1
ATOM 1588 C C . SER A 1 213 ? 4.668 -8.492 17.078 1 88.56 213 SER A C 1
ATOM 1590 O O . SER A 1 213 ? 3.775 -8.969 17.781 1 88.56 213 SER A O 1
ATOM 1592 N N . PRO A 1 214 ? 4.527 -8.297 15.773 1 89 214 PRO A N 1
ATOM 1593 C CA . PRO A 1 214 ? 5.457 -7.645 14.844 1 89 214 PRO A CA 1
ATOM 1594 C C . PRO A 1 214 ? 5.438 -6.121 14.961 1 89 214 PRO A C 1
ATOM 1596 O O . PRO A 1 214 ? 4.512 -5.555 15.547 1 89 214 PRO A O 1
ATOM 1599 N N . ALA A 1 215 ? 6.566 -5.5 14.539 1 95.62 215 ALA A N 1
ATOM 1600 C CA . ALA A 1 215 ? 6.676 -4.043 14.508 1 95.62 215 ALA A CA 1
ATOM 1601 C C . ALA A 1 215 ? 7.234 -3.566 13.172 1 95.62 215 ALA A C 1
ATOM 1603 O O . ALA A 1 215 ? 7.746 -4.367 12.383 1 95.62 215 ALA A O 1
ATOM 1604 N N . LEU A 1 216 ? 7.016 -2.283 12.93 1 97.75 216 LEU A N 1
ATOM 1605 C CA . LEU A 1 216 ? 7.547 -1.565 11.773 1 97.75 216 LEU A CA 1
ATOM 1606 C C . LEU A 1 216 ? 8.5 -0.458 12.211 1 97.75 216 LEU A C 1
ATOM 1608 O O . LEU A 1 216 ? 8.273 0.192 13.234 1 97.75 216 LEU A O 1
ATOM 1612 N N . LEU A 1 217 ? 9.539 -0.323 11.484 1 98.62 217 LEU A N 1
ATOM 1613 C CA . LEU A 1 217 ? 10.445 0.803 11.672 1 98.62 217 LEU A CA 1
ATOM 1614 C C . LEU A 1 217 ? 10.383 1.754 10.477 1 98.62 217 LEU A C 1
ATOM 1616 O O . LEU A 1 217 ? 10.594 1.339 9.336 1 98.62 217 LEU A O 1
ATOM 1620 N N . VAL A 1 218 ? 9.992 2.98 10.703 1 98.81 218 VAL A N 1
ATOM 1621 C CA . VAL A 1 218 ? 9.992 4.023 9.68 1 98.81 218 VAL A CA 1
ATOM 1622 C C . VAL A 1 218 ? 11.102 5.027 9.961 1 98.81 218 VAL A C 1
ATOM 1624 O O . VAL A 1 218 ? 11.188 5.578 11.062 1 98.81 218 VAL A O 1
ATOM 1627 N N . VAL A 1 219 ? 11.938 5.246 8.977 1 98.81 219 VAL A N 1
ATOM 1628 C CA . VAL A 1 219 ? 13.078 6.141 9.148 1 98.81 219 VAL A CA 1
ATOM 1629 C C . VAL A 1 219 ? 13.039 7.23 8.078 1 98.81 219 VAL A C 1
ATOM 1631 O O . VAL A 1 219 ? 12.875 6.941 6.891 1 98.81 219 VAL A O 1
ATOM 1634 N N . GLY A 1 220 ? 13.188 8.484 8.469 1 98.56 220 GLY A N 1
ATOM 1635 C CA . GLY A 1 220 ? 13.281 9.594 7.531 1 98.56 220 GLY A CA 1
ATOM 1636 C C . GLY A 1 220 ? 12.766 10.906 8.102 1 98.56 220 GLY A C 1
ATOM 1637 O O . GLY A 1 220 ? 12.07 10.906 9.117 1 98.56 220 GLY A O 1
ATOM 1638 N N . GLU A 1 221 ? 12.969 12.016 7.43 1 98 221 GLU A N 1
ATOM 1639 C CA . GLU A 1 221 ? 12.625 13.352 7.887 1 98 221 GLU A CA 1
ATOM 1640 C C . GLU A 1 221 ? 11.117 13.5 8.078 1 98 221 GLU A C 1
ATOM 1642 O O . GLU A 1 221 ? 10.664 14.266 8.922 1 98 221 GLU A O 1
ATOM 1647 N N . VAL A 1 222 ? 10.383 12.695 7.402 1 98.19 222 VAL A N 1
ATOM 1648 C CA . VAL A 1 222 ? 8.922 12.789 7.438 1 98.19 222 VAL A CA 1
ATOM 1649 C C . VAL A 1 222 ? 8.414 12.406 8.82 1 98.19 222 VAL A C 1
ATOM 1651 O O . VAL A 1 222 ? 7.352 12.859 9.25 1 98.19 222 VAL A O 1
ATOM 1654 N N . VAL A 1 223 ? 9.148 11.555 9.484 1 98.31 223 VAL A N 1
ATOM 1655 C CA . VAL A 1 223 ? 8.727 11.117 10.812 1 98.31 223 VAL A CA 1
ATOM 1656 C C . VAL A 1 223 ? 8.727 12.305 11.773 1 98.31 223 VAL A C 1
ATOM 1658 O O . VAL A 1 223 ? 7.949 12.336 12.727 1 98.31 223 VAL A O 1
ATOM 1661 N N . GLY A 1 224 ? 9.531 13.297 11.43 1 96.5 224 GLY A N 1
ATOM 1662 C CA . GLY A 1 224 ? 9.602 14.492 12.25 1 96.5 224 GLY A CA 1
ATOM 1663 C C . GLY A 1 224 ? 8.352 15.359 12.148 1 96.5 224 GLY A C 1
ATOM 1664 O O . GLY A 1 224 ? 8.164 16.281 12.945 1 96.5 224 GLY A O 1
ATOM 1665 N N . LEU A 1 225 ? 7.5 15.023 11.227 1 94.12 225 LEU A N 1
ATOM 1666 C CA . LEU A 1 225 ? 6.266 15.773 11.039 1 94.12 225 LEU A CA 1
ATOM 1667 C C . LEU A 1 225 ? 5.164 15.25 11.953 1 94.12 225 LEU A C 1
ATOM 1669 O O . LEU A 1 225 ? 4.082 15.836 12.023 1 94.12 225 LEU A O 1
ATOM 1673 N N . ALA A 1 226 ? 5.305 14.07 12.555 1 85.88 226 ALA A N 1
ATOM 1674 C CA . ALA A 1 226 ? 4.305 13.445 13.422 1 85.88 226 ALA A CA 1
ATOM 1675 C C . ALA A 1 226 ? 4.137 14.234 14.719 1 85.88 226 ALA A C 1
ATOM 1677 O O . ALA A 1 226 ? 5.074 14.891 15.18 1 85.88 226 ALA A O 1
ATOM 1678 N N . MET B 1 1 ? -21.859 25.922 17.844 1 72.5 1 MET B N 1
ATOM 1679 C CA . MET B 1 1 ? -22.094 24.578 17.328 1 72.5 1 MET B CA 1
ATOM 1680 C C . MET B 1 1 ? -20.922 23.656 17.625 1 72.5 1 MET B C 1
ATOM 1682 O O . MET B 1 1 ? -19.797 24.125 17.828 1 72.5 1 MET B O 1
ATOM 1686 N N . ALA B 1 2 ? -21.141 22.406 17.812 1 90.12 2 ALA B N 1
ATOM 1687 C CA . ALA B 1 2 ? -20.062 21.469 18.156 1 90.12 2 ALA B CA 1
ATOM 1688 C C . ALA B 1 2 ? -19.094 21.297 16.969 1 90.12 2 ALA B C 1
ATOM 1690 O O . ALA B 1 2 ? -19.531 21.266 15.82 1 90.12 2 ALA B O 1
ATOM 1691 N N . LEU B 1 3 ? -17.797 21.484 17.156 1 95.69 3 LEU B N 1
ATOM 1692 C CA . LEU B 1 3 ? -16.75 21.312 16.156 1 95.69 3 LEU B CA 1
ATOM 1693 C C . LEU B 1 3 ? -16.922 19.984 15.422 1 95.69 3 LEU B C 1
ATOM 1695 O O . LEU B 1 3 ? -17.172 18.953 16.031 1 95.69 3 LEU B O 1
ATOM 1699 N N . GLY B 1 4 ? -16.922 20.078 14.078 1 98.25 4 GLY B N 1
ATOM 1700 C CA . GLY B 1 4 ? -17.031 18.891 13.242 1 98.25 4 GLY B CA 1
ATOM 1701 C C . GLY B 1 4 ? -15.734 18.094 13.164 1 98.25 4 GLY B C 1
ATOM 1702 O O . GLY B 1 4 ? -14.883 18.203 14.047 1 98.25 4 GLY B O 1
ATOM 1703 N N . LYS B 1 5 ? -15.719 17.188 12.156 1 98.56 5 LYS B N 1
ATOM 1704 C CA . LYS B 1 5 ? -14.578 16.281 11.992 1 98.56 5 LYS B CA 1
ATOM 1705 C C . LYS B 1 5 ? -14.219 16.125 10.523 1 98.56 5 LYS B C 1
ATOM 1707 O O . LYS B 1 5 ? -15.102 16.125 9.656 1 98.56 5 LYS B O 1
ATOM 1712 N N . VAL B 1 6 ? -12.93 16.031 10.273 1 98.88 6 VAL B N 1
ATOM 1713 C CA . VAL B 1 6 ? -12.461 15.805 8.914 1 98.88 6 VAL B CA 1
ATOM 1714 C C . VAL B 1 6 ? -11.883 14.391 8.789 1 98.88 6 VAL B C 1
ATOM 1716 O O . VAL B 1 6 ? -11.078 13.969 9.625 1 98.88 6 VAL B O 1
ATOM 1719 N N . TYR B 1 7 ? -12.32 13.672 7.824 1 98.94 7 TYR B N 1
ATOM 1720 C CA . TYR B 1 7 ? -11.695 12.414 7.43 1 98.94 7 TYR B CA 1
ATOM 1721 C C . TYR B 1 7 ? -10.836 12.602 6.184 1 98.94 7 TYR B C 1
ATOM 1723 O O . TYR B 1 7 ? -11.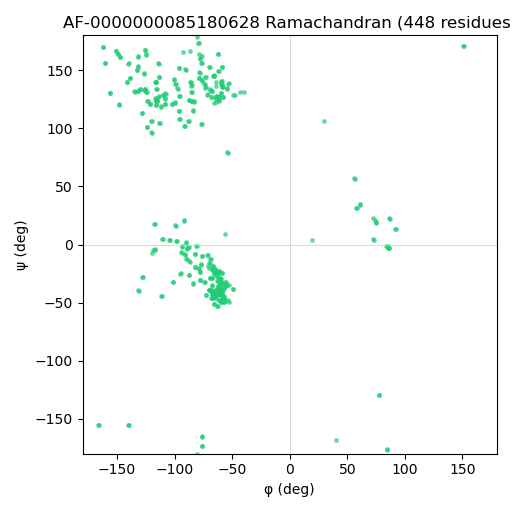312 13.109 5.164 1 98.94 7 TYR B O 1
ATOM 1731 N N . LEU B 1 8 ? -9.57 12.312 6.273 1 98.88 8 LEU B N 1
ATOM 1732 C CA . LEU B 1 8 ? -8.711 12.203 5.105 1 98.88 8 LEU B CA 1
ATOM 1733 C C . LEU B 1 8 ? -8.727 10.789 4.543 1 98.88 8 LEU B C 1
ATOM 1735 O O . LEU B 1 8 ? -8.102 9.883 5.102 1 98.88 8 LEU B O 1
ATOM 1739 N N . VAL B 1 9 ? -9.414 10.609 3.385 1 98.81 9 VAL B N 1
ATOM 1740 C CA . VAL B 1 9 ? -9.812 9.273 2.945 1 98.81 9 VAL B CA 1
ATOM 1741 C C . VAL B 1 9 ? -9.07 8.906 1.663 1 98.81 9 VAL B C 1
ATOM 1743 O O . VAL B 1 9 ? -9.07 9.672 0.697 1 98.81 9 VAL B O 1
ATOM 1746 N N . GLY B 1 10 ? -8.438 7.742 1.696 1 98.56 10 GLY B N 1
ATOM 1747 C CA . GLY B 1 10 ? -7.918 7.168 0.465 1 98.56 10 GLY B CA 1
ATOM 1748 C C . GLY B 1 10 ? -8.953 6.359 -0.298 1 98.56 10 GLY B C 1
ATOM 1749 O O . GLY B 1 10 ? -9.469 5.363 0.212 1 98.56 10 GLY B O 1
ATOM 1750 N N . ALA B 1 11 ? -9.164 6.742 -1.548 1 97.88 11 ALA B N 1
ATOM 1751 C CA . ALA B 1 11 ? -10.117 6.047 -2.408 1 97.88 11 ALA B CA 1
ATOM 1752 C C . ALA B 1 11 ? -9.492 4.801 -3.023 1 97.88 11 ALA B C 1
ATOM 1754 O O . ALA B 1 11 ? -10.203 3.938 -3.547 1 97.88 11 ALA B O 1
ATOM 1755 N N . GLY B 1 12 ? -8.164 4.746 -3.033 1 97.12 12 GLY B N 1
ATOM 1756 C CA . GLY B 1 12 ? -7.461 3.672 -3.721 1 97.12 12 GLY B CA 1
ATOM 1757 C C . GLY B 1 12 ? -7.277 3.934 -5.203 1 97.12 12 GLY B C 1
ATOM 1758 O O . GLY B 1 12 ? -7.477 5.055 -5.668 1 97.12 12 GLY B O 1
ATOM 1759 N N . PHE B 1 13 ? -6.688 3.027 -6.133 1 94.56 13 PHE B N 1
ATOM 1760 C CA . PHE B 1 13 ? -6.285 3.213 -7.523 1 94.56 13 PHE B CA 1
ATOM 1761 C C . PHE B 1 13 ? -7.406 2.799 -8.469 1 94.56 13 PHE B C 1
ATOM 1763 O O . PHE B 1 13 ? -7.371 3.121 -9.656 1 94.56 13 PHE B O 1
ATOM 1770 N N . GLY B 1 14 ? -8.453 2.246 -8.062 1 92 14 GLY B N 1
ATOM 1771 C CA . GLY B 1 14 ? -9.422 1.614 -8.938 1 92 14 GLY B CA 1
ATOM 1772 C C . GLY B 1 14 ? -10.859 1.877 -8.523 1 92 14 GLY B C 1
ATOM 1773 O O . GLY B 1 14 ? -11.172 2.943 -7.988 1 92 14 GLY B O 1
ATOM 1774 N N . GLY B 1 15 ? -11.711 0.916 -8.969 1 94.5 15 GLY B N 1
ATOM 1775 C CA . GLY B 1 15 ? -13.141 1.039 -8.719 1 94.5 15 GLY B CA 1
ATOM 1776 C C . GLY B 1 15 ? -13.523 0.697 -7.289 1 94.5 15 GLY B C 1
ATOM 1777 O O . GLY B 1 15 ? -12.656 0.511 -6.434 1 94.5 15 GLY B O 1
ATOM 1778 N N . PRO B 1 16 ? -14.805 0.654 -7.031 1 96.88 16 PRO B N 1
ATOM 1779 C CA . PRO B 1 16 ? -15.328 0.517 -5.672 1 96.88 16 PRO B CA 1
ATOM 1780 C C . PRO B 1 16 ? -14.891 -0.784 -5 1 96.88 16 PRO B C 1
ATOM 1782 O O . PRO B 1 16 ? -14.852 -0.862 -3.77 1 96.88 16 PRO B O 1
ATOM 1785 N N . GLU B 1 17 ? -14.555 -1.713 -5.773 1 96.56 17 GLU B N 1
ATOM 1786 C CA . GLU B 1 17 ? -14.164 -2.994 -5.191 1 96.56 17 GLU B CA 1
ATOM 1787 C C . GLU B 1 17 ? -12.883 -2.857 -4.371 1 96.56 17 GLU B C 1
ATOM 1789 O O . GLU B 1 17 ? -12.641 -3.652 -3.459 1 96.56 17 GLU B O 1
ATOM 1794 N N . HIS B 1 18 ? -12.102 -1.845 -4.617 1 96.38 18 HIS B N 1
ATOM 1795 C CA . HIS B 1 18 ? -10.828 -1.656 -3.938 1 96.38 18 HIS B CA 1
ATOM 1796 C C . HIS B 1 18 ? -10.953 -0.665 -2.787 1 96.38 18 HIS B C 1
ATOM 1798 O O . HIS B 1 18 ? -9.977 -0.384 -2.09 1 96.38 18 HIS B O 1
ATOM 1804 N N . LEU B 1 19 ? -12.164 -0.191 -2.543 1 98.06 19 LEU B N 1
ATOM 1805 C CA . LEU B 1 19 ? -12.453 0.714 -1.436 1 98.06 19 LEU B CA 1
ATOM 1806 C C . LEU B 1 19 ? -12.5 -0.042 -0.112 1 98.06 19 LEU B C 1
ATOM 1808 O O . LEU B 1 19 ? -13.016 -1.157 -0.046 1 98.06 19 LEU B O 1
ATOM 1812 N N . THR B 1 20 ? -11.977 0.538 0.966 1 98.5 20 THR B N 1
ATOM 1813 C CA . THR B 1 20 ? -12.055 -0.097 2.277 1 98.5 20 THR B CA 1
ATOM 1814 C C . THR B 1 20 ? -13.445 0.082 2.877 1 98.5 20 THR B C 1
ATOM 1816 O O . THR B 1 20 ? -14.188 0.988 2.484 1 98.5 20 THR B O 1
ATOM 1819 N N . LEU B 1 21 ? -13.758 -0.732 3.803 1 98.62 21 LEU B N 1
ATOM 1820 C CA . LEU B 1 21 ? -15.039 -0.648 4.488 1 98.62 21 LEU B CA 1
ATOM 1821 C C . LEU B 1 21 ? -15.18 0.684 5.219 1 98.62 21 LEU B C 1
ATOM 1823 O O . LEU B 1 21 ? -16.25 1.3 5.191 1 98.62 21 LEU B O 1
ATOM 1827 N N . LYS B 1 22 ? -14.102 1.135 5.82 1 98.5 22 LYS B N 1
ATOM 1828 C CA . LYS B 1 22 ? -14.164 2.41 6.527 1 98.5 22 LYS B CA 1
ATOM 1829 C C . LYS B 1 22 ? -14.359 3.57 5.555 1 98.5 22 LYS B C 1
ATOM 1831 O O . LYS B 1 22 ? -15.117 4.5 5.836 1 98.5 22 LYS B O 1
ATOM 1836 N N . ALA B 1 23 ? -13.633 3.506 4.441 1 98.81 23 ALA B N 1
ATOM 1837 C CA . ALA B 1 23 ? -13.812 4.551 3.438 1 98.81 23 ALA B CA 1
ATOM 1838 C C . ALA B 1 23 ? -15.266 4.633 2.982 1 98.81 23 ALA B C 1
ATOM 1840 O O . ALA B 1 23 ? -15.82 5.727 2.861 1 98.81 23 ALA B O 1
ATOM 1841 N N . LEU B 1 24 ? -15.852 3.494 2.73 1 98.75 24 LEU B N 1
ATOM 1842 C CA . LEU B 1 24 ? -17.25 3.469 2.328 1 98.75 24 LEU B CA 1
ATOM 1843 C C . LEU B 1 24 ? -18.141 4.098 3.4 1 98.75 24 LEU B C 1
ATOM 1845 O O . LEU B 1 24 ? -18.984 4.949 3.098 1 98.75 24 LEU B O 1
ATOM 1849 N N . ARG B 1 25 ? -17.984 3.723 4.621 1 98.62 25 ARG B N 1
ATOM 1850 C CA . ARG B 1 25 ? -18.781 4.254 5.719 1 98.62 25 ARG B CA 1
ATOM 1851 C C . ARG B 1 25 ? -18.656 5.773 5.805 1 98.62 25 ARG B C 1
ATOM 1853 O O . ARG B 1 25 ? -19.656 6.477 5.965 1 98.62 25 ARG B O 1
ATOM 1860 N N . VAL B 1 26 ? -17.406 6.258 5.707 1 98.75 26 VAL B N 1
ATOM 1861 C CA . VAL B 1 26 ? -17.156 7.695 5.797 1 98.75 26 VAL B CA 1
ATOM 1862 C C . VAL B 1 26 ? -17.875 8.414 4.652 1 98.75 26 VAL B C 1
ATOM 1864 O O . VAL B 1 26 ? -18.484 9.469 4.855 1 98.75 26 VAL B O 1
ATOM 1867 N N . LEU B 1 27 ? -17.797 7.82 3.441 1 98.56 27 LEU B N 1
ATOM 1868 C CA . LEU B 1 27 ? -18.438 8.438 2.285 1 98.56 27 LEU B CA 1
ATOM 1869 C C . LEU B 1 27 ? -19.953 8.516 2.479 1 98.56 27 LEU B C 1
ATOM 1871 O O . LEU B 1 27 ? -20.594 9.461 2.012 1 98.56 27 LEU B O 1
ATOM 1875 N N . GLU B 1 28 ? -20.484 7.566 3.186 1 98.25 28 GLU B N 1
ATOM 1876 C CA . GLU B 1 28 ? -21.922 7.523 3.436 1 98.25 28 GLU B CA 1
ATOM 1877 C C . GLU B 1 28 ? -22.328 8.516 4.52 1 98.25 28 GLU B C 1
ATOM 1879 O O . GLU B 1 28 ? -23.469 8.992 4.539 1 98.25 28 GLU B O 1
ATOM 1884 N N . GLU B 1 29 ? -21.422 8.867 5.344 1 98.06 29 GLU B N 1
ATOM 1885 C CA . GLU B 1 29 ? -21.75 9.672 6.516 1 98.06 29 GLU B CA 1
ATOM 1886 C C . GLU B 1 29 ? -21.375 11.141 6.301 1 98.06 29 GLU B C 1
ATOM 1888 O O . GLU B 1 29 ? -21.969 12.031 6.898 1 98.06 29 GLU B O 1
ATOM 1893 N N . ALA B 1 30 ? -20.328 11.391 5.551 1 98.69 30 ALA B N 1
ATOM 1894 C CA . ALA B 1 30 ? -19.828 12.75 5.367 1 98.69 30 ALA B CA 1
ATOM 1895 C C . ALA B 1 30 ? -20.891 13.656 4.758 1 98.69 30 ALA B C 1
ATOM 1897 O O . ALA B 1 30 ? -21.625 13.242 3.854 1 98.69 30 ALA B O 1
ATOM 1898 N N . GLU B 1 31 ? -20.969 14.805 5.266 1 98.75 31 GLU B N 1
ATOM 1899 C CA . GLU B 1 31 ? -21.922 15.789 4.777 1 98.75 31 GLU B CA 1
ATOM 1900 C C . GLU B 1 31 ? -21.375 16.547 3.57 1 98.75 31 GLU B C 1
ATOM 1902 O O . GLU B 1 31 ? -22.141 17.031 2.729 1 98.75 31 GLU B O 1
ATOM 1907 N N . VAL B 1 32 ? -20.062 16.781 3.523 1 98.75 32 VAL B N 1
ATOM 1908 C CA . VAL B 1 32 ? -19.359 17.375 2.396 1 98.75 32 VAL B CA 1
ATOM 1909 C C . VAL B 1 32 ? -18.141 16.5 2.041 1 98.75 32 VAL B C 1
ATOM 1911 O O . VAL B 1 32 ? -17.422 16.047 2.928 1 98.75 32 VAL B O 1
ATOM 1914 N N . VAL B 1 33 ? -17.984 16.25 0.755 1 98.69 33 VAL B N 1
ATOM 1915 C CA . VAL B 1 33 ? -16.859 15.461 0.254 1 98.69 33 VAL B CA 1
ATOM 1916 C C . VAL B 1 33 ? -16.031 16.297 -0.715 1 98.69 33 VAL B C 1
ATOM 1918 O O . VAL B 1 33 ? -16.469 16.578 -1.836 1 98.69 33 VAL B O 1
ATOM 1921 N N . LEU B 1 34 ? -14.836 16.75 -0.268 1 98.12 34 LEU B N 1
ATOM 1922 C CA . LEU B 1 34 ? -13.852 17.359 -1.163 1 98.12 34 LEU B CA 1
ATOM 1923 C C . LEU B 1 34 ? -13.031 16.281 -1.86 1 98.12 34 LEU B C 1
ATOM 1925 O O . LEU B 1 34 ? -12.391 15.453 -1.2 1 98.12 34 LEU B O 1
ATOM 1929 N N . HIS B 1 35 ? -13 16.234 -3.238 1 97.19 35 HIS B N 1
ATOM 1930 C CA . HIS B 1 35 ? -12.383 15.094 -3.902 1 97.19 35 HIS B CA 1
ATOM 1931 C C . HIS B 1 35 ? -11.414 15.547 -4.984 1 97.19 35 HIS B C 1
ATOM 1933 O O . HIS B 1 35 ? -11.609 16.594 -5.605 1 97.19 35 HIS B O 1
ATOM 1939 N N . ASP B 1 36 ? -10.43 14.656 -5.203 1 91.75 36 ASP B N 1
ATOM 1940 C CA . ASP B 1 36 ? -9.445 14.852 -6.258 1 91.75 36 ASP B CA 1
ATOM 1941 C C . ASP B 1 36 ? -10.023 14.477 -7.621 1 91.75 36 ASP B C 1
ATOM 1943 O O . ASP B 1 36 ? -11.078 13.844 -7.703 1 91.75 36 ASP B O 1
ATOM 1947 N N . ARG B 1 37 ? -9.227 14.766 -8.602 1 84.44 37 ARG B N 1
ATOM 1948 C CA . ARG B 1 37 ? -9.609 14.484 -9.977 1 84.44 37 ARG B CA 1
ATOM 1949 C C . ARG B 1 37 ? -9.516 12.992 -10.273 1 84.44 37 ARG B C 1
ATOM 1951 O O . ARG B 1 37 ? -10.344 12.445 -11.008 1 84.44 37 ARG B O 1
ATOM 1958 N N . LEU B 1 38 ? -8.602 12.336 -9.648 1 81.44 38 LEU B N 1
ATOM 1959 C CA . LEU B 1 38 ? -8.297 10.961 -10.031 1 81.44 38 LEU B CA 1
ATOM 1960 C C . LEU B 1 38 ? -9.117 9.977 -9.211 1 81.44 38 LEU B C 1
ATOM 1962 O O . LEU B 1 38 ? -8.781 8.789 -9.141 1 81.44 38 LEU B O 1
ATOM 1966 N N . VAL B 1 39 ? -10.195 10.383 -8.641 1 91.56 39 VAL B N 1
ATOM 1967 C CA . VAL B 1 39 ? -11.109 9.477 -7.957 1 91.56 39 VAL B CA 1
ATOM 1968 C C . VAL B 1 39 ? -12.086 8.867 -8.969 1 91.56 39 VAL B C 1
ATOM 1970 O O . VAL B 1 39 ? -12.664 9.586 -9.781 1 91.56 39 VAL B O 1
ATOM 1973 N N . HIS B 1 40 ? -12.219 7.539 -8.891 1 92.62 40 HIS B N 1
ATOM 1974 C CA . HIS B 1 40 ? -13.117 6.816 -9.781 1 92.62 40 HIS B CA 1
ATOM 1975 C C . HIS B 1 40 ? -14.547 7.32 -9.648 1 92.62 40 HIS B C 1
ATOM 1977 O O . HIS B 1 40 ? -15.062 7.457 -8.531 1 92.62 40 HIS B O 1
ATOM 1983 N N . PRO B 1 41 ? -15.25 7.539 -10.75 1 94.44 41 PRO B N 1
ATOM 1984 C CA . PRO B 1 41 ? -16.609 8.094 -10.695 1 94.44 41 PRO B CA 1
ATOM 1985 C C . PRO B 1 41 ? -17.578 7.211 -9.914 1 94.44 41 PRO B C 1
ATOM 1987 O O . PRO B 1 41 ? -18.469 7.715 -9.234 1 94.44 41 PRO B O 1
ATOM 1990 N N . GLU B 1 42 ? -17.391 5.926 -9.977 1 96.56 42 GLU B N 1
ATOM 1991 C CA . GLU B 1 42 ? -18.266 5.008 -9.266 1 96.56 42 GLU B CA 1
ATOM 1992 C C . GLU B 1 42 ? -18.062 5.113 -7.754 1 96.56 42 GLU B C 1
ATOM 1994 O O . GLU B 1 42 ? -18.969 4.801 -6.977 1 96.56 42 GLU B O 1
ATOM 1999 N N . ILE B 1 43 ? -16.828 5.484 -7.336 1 97.12 43 ILE B N 1
ATOM 2000 C CA . ILE B 1 43 ? -16.578 5.715 -5.918 1 97.12 43 ILE B CA 1
ATOM 2001 C C . ILE B 1 43 ? -17.234 7.02 -5.477 1 97.12 43 ILE B C 1
ATOM 2003 O O . ILE B 1 43 ? -17.875 7.074 -4.422 1 97.12 43 ILE B O 1
ATOM 2007 N N . LEU B 1 44 ? -17.094 8.031 -6.281 1 96.12 44 LEU B N 1
ATOM 2008 C CA . LEU B 1 44 ? -17.703 9.32 -5.98 1 96.12 44 LEU B CA 1
ATOM 2009 C C . LEU B 1 44 ? -19.219 9.188 -5.852 1 96.12 44 LEU B C 1
ATOM 2011 O O . LEU B 1 44 ? -19.844 9.852 -5.016 1 96.12 44 LEU B O 1
ATOM 2015 N N . ALA B 1 45 ? -19.844 8.289 -6.641 1 97.25 45 ALA B N 1
ATOM 2016 C CA . ALA B 1 45 ? -21.281 8.078 -6.656 1 97.25 45 ALA B CA 1
ATOM 2017 C C . ALA B 1 45 ? -21.766 7.492 -5.332 1 97.25 45 ALA B C 1
ATOM 2019 O O . ALA B 1 45 ? -22.953 7.582 -5 1 97.25 45 ALA B O 1
ATOM 2020 N N . LEU B 1 46 ? -20.875 6.922 -4.543 1 97.56 46 LEU B N 1
ATOM 2021 C CA . LEU B 1 46 ? -21.234 6.316 -3.262 1 97.56 46 LEU B CA 1
ATOM 2022 C C . LEU B 1 46 ? -21.391 7.383 -2.184 1 97.56 46 LEU B C 1
ATOM 2024 O O . LEU B 1 46 ? -21.938 7.117 -1.116 1 97.56 46 LEU B O 1
ATOM 2028 N N . ALA B 1 47 ? -20.812 8.578 -2.379 1 97.75 47 ALA B N 1
ATOM 2029 C CA . ALA B 1 47 ? -20.875 9.664 -1.399 1 97.75 47 ALA B CA 1
ATOM 2030 C C . ALA B 1 47 ? -22.297 10.227 -1.312 1 97.75 47 ALA B C 1
ATOM 2032 O O . ALA B 1 47 ? -22.906 10.547 -2.334 1 97.75 47 ALA B O 1
ATOM 2033 N N . ARG B 1 48 ? -22.797 10.406 -0.139 1 97.19 48 ARG B N 1
ATOM 2034 C CA . ARG B 1 48 ? -24.156 10.914 0.059 1 97.19 48 ARG B CA 1
ATOM 2035 C C . ARG B 1 48 ? -24.156 12.422 0.251 1 97.19 48 ARG B C 1
ATOM 2037 O O . ARG B 1 48 ? -25.156 13.086 0.001 1 97.19 48 ARG B O 1
ATOM 2044 N N . GLY B 1 49 ? -23.016 12.953 0.717 1 97.94 49 GLY B N 1
ATOM 2045 C CA . GLY B 1 49 ? -22.906 14.391 0.96 1 97.94 49 GLY B CA 1
ATOM 2046 C C . GLY B 1 49 ? -22.641 15.188 -0.298 1 97.94 49 GLY B C 1
ATOM 2047 O O . GLY B 1 49 ? -22.578 14.633 -1.396 1 97.94 49 GLY B O 1
ATOM 2048 N N . GLU B 1 50 ? -22.562 16.5 -0.116 1 98.25 50 GLU B N 1
ATOM 2049 C CA . GLU B 1 50 ? -22.219 17.391 -1.211 1 98.25 50 GLU B CA 1
ATOM 2050 C C . GLU B 1 50 ? -20.812 17.125 -1.729 1 98.25 50 GLU B C 1
ATOM 2052 O O . GLU B 1 50 ? -19.859 17.031 -0.947 1 98.25 50 GLU B O 1
ATOM 2057 N N . LYS B 1 51 ? -20.719 16.938 -3.029 1 97.56 51 LYS B N 1
ATOM 2058 C CA . LYS B 1 51 ? -19.422 16.672 -3.658 1 97.56 51 LYS B CA 1
ATOM 2059 C C . LYS B 1 51 ? -18.812 17.969 -4.211 1 97.56 51 LYS B C 1
ATOM 2061 O O . LYS B 1 51 ? -19.469 18.688 -4.969 1 97.56 51 LYS B O 1
ATOM 2066 N N . VAL B 1 52 ? -17.516 18.25 -3.822 1 96.56 52 VAL B N 1
ATOM 2067 C CA . VAL B 1 52 ? -16.812 19.453 -4.23 1 96.56 52 VAL B CA 1
ATOM 2068 C C . VAL B 1 52 ? -15.453 19.094 -4.828 1 96.56 52 VAL B C 1
ATOM 2070 O O . VAL B 1 52 ? -14.555 18.641 -4.117 1 96.56 52 VAL B O 1
ATOM 2073 N N . PRO B 1 53 ? -15.242 19.328 -6.168 1 94.62 53 PRO B N 1
ATOM 2074 C CA . PRO B 1 53 ? -13.945 19.047 -6.773 1 94.62 53 PRO B CA 1
ATOM 2075 C C . PRO B 1 53 ? -12.859 20.016 -6.336 1 94.62 53 PRO B C 1
ATOM 2077 O O . PRO B 1 53 ? -13.094 21.234 -6.297 1 94.62 53 PRO B O 1
ATOM 2080 N N . VAL B 1 54 ? -11.727 19.438 -5.891 1 91.12 54 VAL B N 1
ATOM 2081 C CA . VAL B 1 54 ? -10.617 20.312 -5.5 1 91.12 54 VAL B CA 1
ATOM 2082 C C . VAL B 1 54 ? -9.398 20.016 -6.375 1 91.12 54 VAL B C 1
ATOM 2084 O O . VAL B 1 54 ? -8.344 20.625 -6.203 1 91.12 54 VAL B O 1
ATOM 2087 N N . GLY B 1 55 ? -9.508 18.969 -7.191 1 73.44 55 GLY B N 1
ATOM 2088 C CA . GLY B 1 55 ? -8.453 18.703 -8.156 1 73.44 55 GLY B CA 1
ATOM 2089 C C . GLY B 1 55 ? -8.492 19.641 -9.352 1 73.44 55 GLY B C 1
ATOM 2090 O O . GLY B 1 55 ? -9.422 20.453 -9.484 1 73.44 55 GLY B O 1
ATOM 2091 N N . LYS B 1 56 ? -7.34 19.766 -10.156 1 58.12 56 LYS B N 1
ATOM 2092 C CA . LYS B 1 56 ? -7.25 20.594 -11.352 1 58.12 56 LYS B CA 1
ATOM 2093 C C . LYS B 1 56 ? -8.375 20.266 -12.328 1 58.12 56 LYS B C 1
ATOM 2095 O O . LYS B 1 56 ? -8.555 19.109 -12.711 1 58.12 56 LYS B O 1
ATOM 2100 N N . GLU B 1 57 ? -9.562 20.75 -12.117 1 49.34 57 GLU B N 1
ATOM 2101 C CA . GLU B 1 57 ? -10.531 20.547 -13.188 1 49.34 57 GLU B CA 1
ATOM 2102 C C . GLU B 1 57 ? -10.109 21.281 -14.461 1 49.34 57 GLU B C 1
ATOM 2104 O O . GLU B 1 57 ? -9.758 22.469 -14.414 1 49.34 57 GLU B O 1
ATOM 2109 N N . GLY B 1 58 ? -10.211 20.656 -15.734 1 44.12 58 GLY B N 1
ATOM 2110 C CA . GLY B 1 58 ? -9.867 21.344 -16.953 1 44.12 58 GLY B CA 1
ATOM 2111 C C . GLY B 1 58 ? -8.625 22.203 -16.828 1 44.12 58 GLY B C 1
ATOM 2112 O O . GLY B 1 58 ? -7.789 21.969 -15.953 1 44.12 58 GLY B O 1
ATOM 2113 N N . TYR B 1 59 ? -8.383 23.234 -18.125 1 40.69 59 TYR B N 1
ATOM 2114 C CA . TYR B 1 59 ? -7.355 24.266 -18.203 1 40.69 59 TYR B CA 1
ATOM 2115 C C . TYR B 1 59 ? -7.469 25.234 -17.031 1 40.69 59 TYR B C 1
ATOM 2117 O O . TYR B 1 59 ? -7.012 26.375 -17.125 1 40.69 59 TYR B O 1
ATOM 2125 N N . GLY B 1 60 ? -8.336 24.828 -16.094 1 45.91 60 GLY B N 1
ATOM 2126 C CA . GLY B 1 60 ? -8.344 25.891 -15.102 1 45.91 60 GLY B CA 1
ATOM 2127 C C . GLY B 1 60 ? -7.352 25.656 -13.977 1 45.91 60 GLY B C 1
ATOM 2128 O O . GLY B 1 60 ? -6.629 24.656 -13.977 1 45.91 60 GLY B O 1
ATOM 2129 N N . PRO B 1 61 ? -7.074 26.578 -13.242 1 56.03 61 PRO B N 1
ATOM 2130 C CA . PRO B 1 61 ? -5.992 26.547 -12.25 1 56.03 61 PRO B CA 1
ATOM 2131 C C . PRO B 1 61 ? -6.246 25.547 -11.125 1 56.03 61 PRO B C 1
ATOM 2133 O O . PRO B 1 61 ? -7.398 25.266 -10.789 1 56.03 61 PRO B O 1
ATOM 2136 N N . LYS B 1 62 ? -5.484 24.625 -10.852 1 64 62 LYS B N 1
ATOM 2137 C CA . LYS B 1 62 ? -5.43 23.828 -9.625 1 64 62 LYS B CA 1
ATOM 2138 C C . LYS B 1 62 ? -5.664 24.703 -8.398 1 64 62 LYS B C 1
ATOM 2140 O O . LYS B 1 62 ? -5.199 25.844 -8.344 1 64 62 LYS B O 1
ATOM 2145 N N . THR B 1 63 ? -6.684 24.078 -7.512 1 78.31 63 THR B N 1
ATOM 2146 C CA . THR B 1 63 ? -6.867 24.781 -6.242 1 78.31 63 THR B CA 1
ATOM 2147 C C . THR B 1 63 ? -5.594 24.719 -5.406 1 78.31 63 THR B C 1
ATOM 2149 O O . THR B 1 63 ? -5.055 23.641 -5.168 1 78.31 63 THR B O 1
ATOM 2152 N N . PRO B 1 64 ? -5.156 25.859 -5.023 1 88.44 64 PRO B N 1
ATOM 2153 C CA . PRO B 1 64 ? -3.973 25.828 -4.16 1 88.44 64 PRO B CA 1
ATOM 2154 C C . PRO B 1 64 ? -4.195 25.062 -2.863 1 88.44 64 PRO B C 1
ATOM 2156 O O . PRO B 1 64 ? -5.305 25.062 -2.322 1 88.44 64 PRO B O 1
ATOM 2159 N N . GLN B 1 65 ? -3.26 24.328 -2.432 1 91.75 65 GLN B N 1
ATOM 2160 C CA . GLN B 1 65 ? -3.34 23.531 -1.213 1 91.75 65 GLN B CA 1
ATOM 2161 C C . GLN B 1 65 ? -3.848 24.375 -0.041 1 91.75 65 GLN B C 1
ATOM 2163 O O . GLN B 1 65 ? -4.637 23.891 0.775 1 91.75 65 GLN B O 1
ATOM 2168 N N . GLU B 1 66 ? -3.438 25.609 0.038 1 93.75 66 GLU B N 1
ATOM 2169 C CA . GLU B 1 66 ? -3.857 26.5 1.109 1 93.75 66 GLU B CA 1
ATOM 2170 C C . GLU B 1 66 ? -5.367 26.734 1.084 1 93.75 66 GLU B C 1
ATOM 2172 O O . GLU B 1 66 ? -6 26.844 2.135 1 93.75 66 GLU B O 1
ATOM 2177 N N . GLU B 1 67 ? -5.836 26.781 -0.059 1 95.06 67 GLU B N 1
ATOM 2178 C CA . GLU B 1 67 ? -7.277 26.938 -0.195 1 95.06 67 GLU B CA 1
ATOM 2179 C C . GLU B 1 67 ? -8.016 25.688 0.26 1 95.06 67 GLU B C 1
ATOM 2181 O O . GLU B 1 67 ? -9.078 25.766 0.883 1 95.06 67 GLU B O 1
ATOM 2186 N N . ILE B 1 68 ? -7.484 24.516 -0.055 1 96.25 68 ILE B N 1
ATOM 2187 C CA . ILE B 1 68 ? -8.07 23.266 0.398 1 96.25 68 ILE B CA 1
ATOM 2188 C C . ILE B 1 68 ? -8.062 23.203 1.924 1 96.25 68 ILE B C 1
ATOM 2190 O O . ILE B 1 68 ? -9.07 22.859 2.545 1 96.25 68 ILE B O 1
ATOM 2194 N N . HIS B 1 69 ? -6.953 23.672 2.516 1 97.44 69 HIS B N 1
ATOM 2195 C CA . HIS B 1 69 ? -6.859 23.719 3.971 1 97.44 69 HIS B CA 1
ATOM 2196 C C . HIS B 1 69 ? -7.953 24.594 4.566 1 97.44 69 HIS B C 1
ATOM 2198 O O . HIS B 1 69 ? -8.648 24.188 5.5 1 97.44 69 HIS B O 1
ATOM 2204 N N . ARG B 1 70 ? -8.055 25.766 3.992 1 97.5 70 ARG B N 1
ATOM 2205 C CA . ARG B 1 70 ? -9.031 26.734 4.484 1 97.5 70 ARG B CA 1
ATOM 2206 C C . ARG B 1 70 ? -10.445 26.172 4.406 1 97.5 70 ARG B C 1
ATOM 2208 O O . ARG B 1 70 ? -11.234 26.328 5.34 1 97.5 70 ARG B O 1
ATOM 2215 N N . ARG B 1 71 ? -10.75 25.5 3.363 1 97.56 71 ARG B N 1
ATOM 2216 C CA . ARG B 1 71 ? -12.086 24.938 3.17 1 97.56 71 ARG B CA 1
ATOM 2217 C C . ARG B 1 71 ? -12.359 23.828 4.172 1 97.56 71 ARG B C 1
ATOM 2219 O O . ARG B 1 71 ? -13.438 23.781 4.773 1 97.56 71 ARG B O 1
ATOM 2226 N N . LEU B 1 72 ? -11.43 22.906 4.367 1 98.5 72 LEU B N 1
ATOM 2227 C CA . LEU B 1 72 ? -11.578 21.812 5.328 1 98.5 72 LEU B CA 1
ATOM 2228 C C . LEU B 1 72 ? -11.844 22.359 6.727 1 98.5 72 LEU B C 1
ATOM 2230 O O . LEU B 1 72 ? -12.781 21.922 7.402 1 98.5 72 LEU B O 1
ATOM 2234 N N . ILE B 1 73 ? -11.047 23.344 7.121 1 98.5 73 ILE B N 1
ATOM 2235 C CA . ILE B 1 73 ? -11.133 23.922 8.453 1 98.5 73 ILE B CA 1
ATOM 2236 C C . ILE B 1 73 ? -12.453 24.656 8.617 1 98.5 73 ILE B C 1
ATOM 2238 O O . ILE B 1 73 ? -13.148 24.5 9.625 1 98.5 73 ILE B O 1
ATOM 2242 N N . HIS B 1 74 ? -12.789 25.453 7.594 1 98.38 74 HIS B N 1
ATOM 2243 C CA . HIS B 1 74 ? -14.031 26.219 7.625 1 98.38 74 HIS B CA 1
ATOM 2244 C C . HIS B 1 74 ? -15.242 25.297 7.781 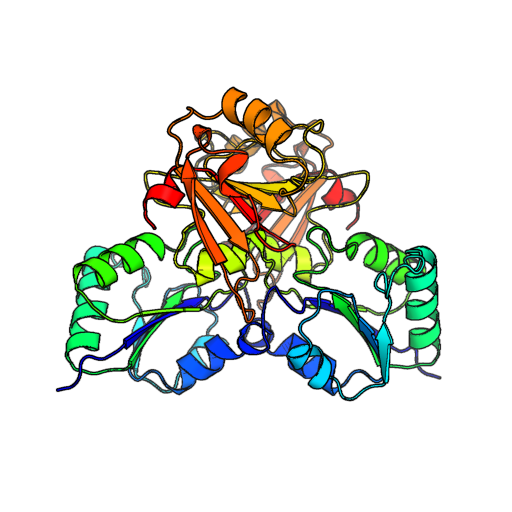1 98.38 74 HIS B C 1
ATOM 2246 O O . HIS B 1 74 ? -16.094 25.531 8.641 1 98.38 74 HIS B O 1
ATOM 2252 N N . LEU B 1 75 ? -15.336 24.234 7.027 1 98.5 75 LEU B N 1
ATOM 2253 C CA . LEU B 1 75 ? -16.453 23.312 7.062 1 98.5 75 LEU B CA 1
ATOM 2254 C C . LEU B 1 75 ? -16.531 22.594 8.406 1 98.5 75 LEU B C 1
ATOM 2256 O O . LEU B 1 75 ? -17.609 22.453 8.977 1 98.5 75 LEU B O 1
ATOM 2260 N N . ALA B 1 76 ? -15.398 22.141 8.875 1 98.5 76 ALA B N 1
ATOM 2261 C CA . ALA B 1 76 ? -15.359 21.484 10.188 1 98.5 76 ALA B CA 1
ATOM 2262 C C . ALA B 1 76 ? -15.844 22.422 11.281 1 98.5 76 ALA B C 1
ATOM 2264 O O . ALA B 1 76 ? -16.562 22 12.195 1 98.5 76 ALA B O 1
ATOM 2265 N N . ARG B 1 77 ? -15.453 23.688 11.172 1 98.12 77 ARG B N 1
ATOM 2266 C CA . ARG B 1 77 ? -15.844 24.688 12.172 1 98.12 77 ARG B CA 1
ATOM 2267 C C . ARG B 1 77 ? -17.344 24.938 12.125 1 98.12 77 ARG B C 1
ATOM 2269 O O . ARG B 1 77 ? -17.922 25.438 13.094 1 98.12 77 ARG B O 1
ATOM 2276 N N . GLN B 1 78 ? -17.953 24.641 11.07 1 98.12 78 GLN B N 1
ATOM 2277 C CA . GLN B 1 78 ? -19.406 24.734 10.961 1 98.12 78 GLN B CA 1
ATOM 2278 C C . GLN B 1 78 ? -20.078 23.5 11.57 1 98.12 78 GLN B C 1
ATOM 2280 O O . GLN B 1 78 ? -21.312 23.375 11.523 1 98.12 78 GLN B O 1
ATOM 2285 N N . GLY B 1 79 ? -19.328 22.562 12.062 1 98.44 79 GLY B N 1
ATOM 2286 C CA . GLY B 1 79 ? -19.859 21.391 12.742 1 98.44 79 GLY B CA 1
ATOM 2287 C C . GLY B 1 79 ? -20.078 20.219 11.82 1 98.44 79 GLY B C 1
ATOM 2288 O O . GLY B 1 79 ? -20.703 19.219 12.211 1 98.44 79 GLY B O 1
ATOM 2289 N N . LEU B 1 80 ? -19.562 20.266 10.648 1 98.62 80 LEU B N 1
ATOM 2290 C CA . LEU B 1 80 ? -19.891 19.266 9.625 1 98.62 80 LEU B CA 1
ATOM 2291 C C . LEU B 1 80 ? -18.906 18.109 9.68 1 98.62 80 LEU B C 1
ATOM 2293 O O . LEU B 1 80 ? -17.75 18.266 10.102 1 98.62 80 LEU B O 1
ATOM 2297 N N . VAL B 1 81 ? -19.375 16.938 9.289 1 98.75 81 VAL B N 1
ATOM 2298 C CA . VAL B 1 81 ? -18.5 15.812 8.961 1 98.75 81 VAL B CA 1
ATOM 2299 C C . VAL B 1 81 ? -18.031 15.93 7.516 1 98.75 81 VAL B C 1
ATOM 2301 O O . VAL B 1 81 ? -18.844 15.883 6.59 1 98.75 81 VAL B O 1
ATOM 2304 N N . VAL B 1 82 ? -16.703 16.125 7.348 1 98.81 82 VAL B N 1
ATOM 2305 C CA . VAL B 1 82 ? -16.125 16.406 6.035 1 98.81 82 VAL B CA 1
ATOM 2306 C C . VAL B 1 82 ? -15.195 15.258 5.625 1 98.81 82 VAL B C 1
ATOM 2308 O O . VAL B 1 82 ? -14.422 14.758 6.445 1 98.81 82 VAL B O 1
ATOM 2311 N N . ALA B 1 83 ? -15.32 14.812 4.398 1 98.88 83 ALA B N 1
ATOM 2312 C CA . ALA B 1 83 ? -14.367 13.867 3.822 1 98.88 83 ALA B CA 1
ATOM 2313 C C . ALA B 1 83 ? -13.5 14.547 2.766 1 98.88 83 ALA B C 1
ATOM 2315 O O . ALA B 1 83 ? -14.016 15.18 1.84 1 98.88 83 ALA B O 1
ATOM 2316 N N . ARG B 1 84 ? -12.25 14.547 2.945 1 98.69 84 ARG B N 1
ATOM 2317 C CA . ARG B 1 84 ? -11.266 14.859 1.911 1 98.69 84 ARG B CA 1
ATOM 2318 C C . ARG B 1 84 ? -10.82 13.594 1.188 1 98.69 84 ARG B C 1
ATOM 2320 O O . ARG B 1 84 ? -10.016 12.82 1.712 1 98.69 84 ARG B O 1
ATOM 2327 N N . LEU B 1 85 ? -11.352 13.375 -0.019 1 98.25 85 LEU B N 1
ATOM 2328 C CA . LEU B 1 85 ? -11.203 12.117 -0.746 1 98.25 85 LEU B CA 1
ATOM 2329 C C . LEU B 1 85 ? -10.047 12.195 -1.733 1 98.25 85 LEU B C 1
ATOM 2331 O O . LEU B 1 85 ? -10.094 12.961 -2.701 1 98.25 85 LEU B O 1
ATOM 2335 N N . HIS B 1 86 ? -9.031 11.367 -1.44 1 97.12 86 HIS B N 1
ATOM 2336 C CA . HIS B 1 86 ? -7.816 11.305 -2.248 1 97.12 86 HIS B CA 1
ATOM 2337 C C . HIS B 1 86 ? -7.844 10.109 -3.191 1 97.12 86 HIS B C 1
ATOM 2339 O O . HIS B 1 86 ? -8.336 9.039 -2.828 1 97.12 86 HIS B O 1
ATOM 2345 N N . GLY B 1 87 ? -7.309 10.32 -4.434 1 95.19 87 GLY B N 1
ATOM 2346 C CA . GLY B 1 87 ? -6.922 9.148 -5.195 1 95.19 87 GLY B CA 1
ATOM 2347 C C . GLY B 1 87 ? -5.746 8.406 -4.59 1 95.19 87 GLY B C 1
ATOM 2348 O O . GLY B 1 87 ? -4.75 9.023 -4.199 1 95.19 87 GLY B O 1
ATOM 2349 N N . GLY B 1 88 ? -5.922 7.094 -4.496 1 96.44 88 GLY B N 1
ATOM 2350 C CA . GLY B 1 88 ? -4.879 6.312 -3.852 1 96.44 88 GLY B CA 1
ATOM 2351 C C . GLY B 1 88 ? -4.906 6.414 -2.338 1 96.44 88 GLY B C 1
ATOM 2352 O O . GLY B 1 88 ? -5.945 6.176 -1.716 1 96.44 88 GLY B O 1
ATOM 2353 N N . ASP B 1 89 ? -3.799 6.699 -1.733 1 98 89 ASP B N 1
ATOM 2354 C CA . ASP B 1 89 ? -3.646 6.914 -0.297 1 98 89 ASP B CA 1
ATOM 2355 C C . ASP B 1 89 ? -3.27 8.367 0.005 1 98 89 ASP B C 1
ATOM 2357 O O . ASP B 1 89 ? -2.443 8.953 -0.694 1 98 89 ASP B O 1
ATOM 2361 N N . PRO B 1 90 ? -3.77 8.914 1.118 1 98.06 90 PRO B N 1
ATOM 2362 C CA . PRO B 1 90 ? -3.5 10.32 1.426 1 98.06 90 PRO B CA 1
ATOM 2363 C C . PRO B 1 90 ? -2.025 10.594 1.718 1 98.06 90 PRO B C 1
ATOM 2365 O O . PRO B 1 90 ? -1.546 11.711 1.515 1 98.06 90 PRO B O 1
ATOM 2368 N N . MET B 1 91 ? -1.27 9.578 2.154 1 98.38 91 MET B N 1
ATOM 2369 C CA . MET B 1 91 ? 0.063 9.805 2.707 1 98.38 91 MET B CA 1
ATOM 2370 C C . MET B 1 91 ? 1.143 9.398 1.71 1 98.38 91 MET B C 1
ATOM 2372 O O . MET B 1 91 ? 2.332 9.406 2.035 1 98.38 91 MET B O 1
ATOM 2376 N N . VAL B 1 92 ? 0.79 8.977 0.489 1 98 92 VAL B N 1
ATOM 2377 C CA . VAL B 1 92 ? 1.703 8.609 -0.587 1 98 92 VAL B CA 1
ATOM 2378 C C . VAL B 1 92 ? 1.464 9.5 -1.8 1 98 92 VAL B C 1
ATOM 2380 O O . VAL B 1 92 ? 0.537 9.266 -2.58 1 98 92 VAL B O 1
ATOM 2383 N N . PHE B 1 93 ? 2.232 10.523 -1.933 1 95.31 93 PHE B N 1
ATOM 2384 C CA . PHE B 1 93 ? 2.139 11.492 -3.021 1 95.31 93 PHE B CA 1
ATOM 2385 C C . PHE B 1 93 ? 0.755 12.125 -3.062 1 95.31 93 PHE B C 1
ATOM 2387 O O . PHE B 1 93 ? 0.239 12.43 -4.137 1 95.31 93 PHE B O 1
ATOM 2394 N N . GLY B 1 94 ? 0.069 12.289 -1.885 1 92.62 94 GLY B N 1
ATOM 2395 C CA . GLY B 1 94 ? -1.312 12.742 -1.844 1 92.62 94 GLY B CA 1
ATOM 2396 C C . GLY B 1 94 ? -1.485 14.07 -1.135 1 92.62 94 GLY B C 1
ATOM 2397 O O . GLY B 1 94 ? -2.605 14.562 -0.998 1 92.62 94 GLY B O 1
ATOM 2398 N N . ARG B 1 95 ? -0.509 14.633 -0.574 1 94.31 95 ARG B N 1
ATOM 2399 C CA . ARG B 1 95 ? -0.528 15.906 0.14 1 94.31 95 ARG B CA 1
ATOM 2400 C C . ARG B 1 95 ? -1.228 15.766 1.488 1 94.31 95 ARG B C 1
ATOM 2402 O O . ARG B 1 95 ? -1.54 16.766 2.139 1 94.31 95 ARG B O 1
ATOM 2409 N N . GLY B 1 96 ? -1.626 14.57 1.864 1 97.25 96 GLY B N 1
ATOM 2410 C CA . GLY B 1 96 ? -2.295 14.328 3.133 1 97.25 96 GLY B CA 1
ATOM 2411 C C . GLY B 1 96 ? -1.499 14.812 4.328 1 97.25 96 GLY B C 1
ATOM 2412 O O . GLY B 1 96 ? -2.074 15.242 5.332 1 97.25 96 GLY B O 1
ATOM 2413 N N . GLY B 1 97 ? -0.162 14.672 4.211 1 97.75 97 GLY B N 1
ATOM 2414 C CA . GLY B 1 97 ? 0.678 15.164 5.293 1 97.75 97 GLY B CA 1
ATOM 2415 C C . GLY B 1 97 ? 0.51 16.641 5.559 1 97.75 97 GLY B C 1
ATOM 2416 O O . GLY B 1 97 ? 0.439 17.078 6.715 1 97.75 97 GLY B O 1
ATOM 2417 N N . GLU B 1 98 ? 0.435 17.453 4.508 1 97.31 98 GLU B N 1
ATOM 2418 C CA . GLU B 1 98 ? 0.215 18.891 4.629 1 97.31 98 GLU B CA 1
ATOM 2419 C C . GLU B 1 98 ? -1.146 19.203 5.25 1 97.31 98 GLU B C 1
ATOM 2421 O O . GLU B 1 98 ? -1.275 20.109 6.066 1 97.31 98 GLU B O 1
ATOM 2426 N N . GLU B 1 99 ? -2.109 18.422 4.871 1 98.19 99 GLU B N 1
ATOM 2427 C CA . GLU B 1 99 ? -3.459 18.609 5.395 1 98.19 99 GLU B CA 1
ATOM 2428 C C . GLU B 1 99 ? -3.539 18.234 6.871 1 98.19 99 GLU B C 1
ATOM 2430 O O . GLU B 1 99 ? -4.207 18.906 7.656 1 98.19 99 GLU B O 1
ATOM 2435 N N . VAL B 1 100 ? -2.854 17.172 7.27 1 98.38 100 VAL B N 1
ATOM 2436 C CA . VAL B 1 100 ? -2.766 16.781 8.672 1 98.38 100 VAL B CA 1
ATOM 2437 C C . VAL B 1 100 ? -2.18 17.922 9.5 1 98.38 100 VAL B C 1
ATOM 2439 O O . VAL B 1 100 ? -2.732 18.297 10.531 1 98.38 100 VAL B O 1
ATOM 2442 N N . LEU B 1 101 ? -1.078 18.484 8.992 1 98.06 101 LEU B N 1
ATOM 2443 C CA . LEU B 1 101 ? -0.419 19.578 9.703 1 98.06 101 LEU B CA 1
ATOM 2444 C C . LEU B 1 101 ? -1.35 20.781 9.844 1 98.06 101 LEU B C 1
ATOM 2446 O O . LEU B 1 101 ? -1.424 21.391 10.914 1 98.06 101 LEU B O 1
ATOM 2450 N N . ALA B 1 102 ? -2.061 21.094 8.781 1 98.12 102 ALA B N 1
ATOM 2451 C CA . ALA B 1 102 ? -2.98 22.219 8.797 1 98.12 102 ALA B CA 1
ATOM 2452 C C . ALA B 1 102 ? -4.117 22 9.789 1 98.12 102 ALA B C 1
ATOM 2454 O O . ALA B 1 102 ? -4.477 22.891 10.547 1 98.12 102 ALA B O 1
ATOM 2455 N N . LEU B 1 103 ? -4.695 20.797 9.789 1 98.62 103 LEU B N 1
ATOM 2456 C CA . LEU B 1 103 ? -5.801 20.469 10.68 1 98.62 103 LEU B CA 1
ATOM 2457 C C . LEU B 1 103 ? -5.344 20.484 12.141 1 98.62 103 LEU B C 1
ATOM 2459 O O . LEU B 1 103 ? -6.051 20.984 13.016 1 98.62 103 LEU B O 1
ATOM 2463 N N . LYS B 1 104 ? -4.164 19.906 12.406 1 98.06 104 LYS B N 1
ATOM 2464 C CA . LYS B 1 104 ? -3.588 19.922 13.75 1 98.06 104 LYS B CA 1
ATOM 2465 C C . LYS B 1 104 ? -3.422 21.359 14.242 1 98.06 104 LYS B C 1
ATOM 2467 O O . LYS B 1 104 ? -3.826 21.688 15.359 1 98.06 104 LYS B O 1
ATOM 2472 N N . ALA B 1 105 ? -2.822 22.203 13.422 1 97.88 105 ALA B N 1
ATOM 2473 C CA . ALA B 1 105 ? -2.561 23.594 13.773 1 97.88 105 ALA B CA 1
ATOM 2474 C C . ALA B 1 105 ? -3.857 24.344 14.086 1 97.88 105 ALA B C 1
ATOM 2476 O O . ALA B 1 105 ? -3.889 25.219 14.945 1 97.88 105 ALA B O 1
ATOM 2477 N N . ALA B 1 106 ? -4.906 23.906 13.445 1 98.25 106 ALA B N 1
ATOM 2478 C CA . ALA B 1 106 ? -6.191 24.594 13.594 1 98.25 106 ALA B CA 1
ATOM 2479 C C . ALA B 1 106 ? -7 23.984 14.742 1 98.25 106 ALA B C 1
ATOM 2481 O O . ALA B 1 106 ? -8.07 24.484 15.086 1 98.25 106 ALA B O 1
ATOM 2482 N N . GLY B 1 107 ? -6.469 22.812 15.273 1 98.06 107 GLY B N 1
ATOM 2483 C CA . GLY B 1 107 ? -7.191 22.156 16.344 1 98.06 107 GLY B CA 1
ATOM 2484 C C . GLY B 1 107 ? -8.445 21.438 15.867 1 98.06 107 GLY B C 1
ATOM 2485 O O . GLY B 1 107 ? -9.414 21.312 16.625 1 98.06 107 GLY B O 1
ATOM 2486 N N . VAL B 1 108 ? -8.547 21.109 14.641 1 98.44 108 VAL B N 1
ATOM 2487 C CA . VAL B 1 108 ? -9.695 20.422 14.062 1 98.44 108 VAL B CA 1
ATOM 2488 C C . VAL B 1 108 ? -9.508 18.906 14.211 1 98.44 108 VAL B C 1
ATOM 2490 O O . VAL B 1 108 ? -8.484 18.359 13.797 1 98.44 108 VAL B O 1
ATOM 2493 N N . PRO B 1 109 ? -10.484 18.25 14.836 1 98.31 109 PRO B N 1
ATOM 2494 C CA . PRO B 1 109 ? -10.398 16.781 14.891 1 98.31 109 PRO B CA 1
ATOM 2495 C C . PRO B 1 109 ? -10.367 16.141 13.508 1 98.31 109 PRO B C 1
ATOM 2497 O O . PRO B 1 109 ? -11.078 16.578 12.602 1 98.31 109 PRO B O 1
ATOM 2500 N N . PHE B 1 110 ? -9.5 15.117 13.367 1 98.69 110 PHE B N 1
ATOM 2501 C CA . PHE B 1 110 ? -9.445 14.43 12.086 1 98.69 110 PHE B CA 1
ATOM 2502 C C . PHE B 1 110 ? -9.062 12.961 12.273 1 98.69 110 PHE B C 1
ATOM 2504 O O . PHE B 1 110 ? -8.602 12.57 13.352 1 98.69 110 PHE B O 1
ATOM 2511 N N . GLU B 1 111 ? -9.281 12.172 11.273 1 98.62 111 GLU B N 1
ATOM 2512 C CA . GLU B 1 111 ? -8.859 10.781 11.141 1 98.62 111 GLU B CA 1
ATOM 2513 C C . GLU B 1 111 ? -8.414 10.477 9.719 1 98.62 111 GLU B C 1
ATOM 2515 O O . GLU B 1 111 ? -8.992 10.977 8.758 1 98.62 111 GLU B O 1
ATOM 2520 N N . VAL B 1 112 ? -7.387 9.734 9.648 1 98.75 112 VAL B N 1
ATOM 2521 C CA . VAL B 1 112 ? -6.926 9.297 8.336 1 98.75 112 VAL B CA 1
ATOM 2522 C C . VAL B 1 112 ? -7.461 7.895 8.039 1 98.75 112 VAL B C 1
ATOM 2524 O O . VAL B 1 112 ? -7.445 7.023 8.914 1 98.75 112 VAL B O 1
ATOM 2527 N N . VAL B 1 113 ? -7.973 7.703 6.867 1 98.75 113 VAL B N 1
ATOM 2528 C CA . VAL B 1 113 ? -8.422 6.414 6.352 1 98.75 113 VAL B CA 1
ATOM 2529 C C . VAL B 1 113 ? -7.523 5.98 5.195 1 98.75 113 VAL B C 1
ATOM 2531 O O . VAL B 1 113 ? -7.664 6.4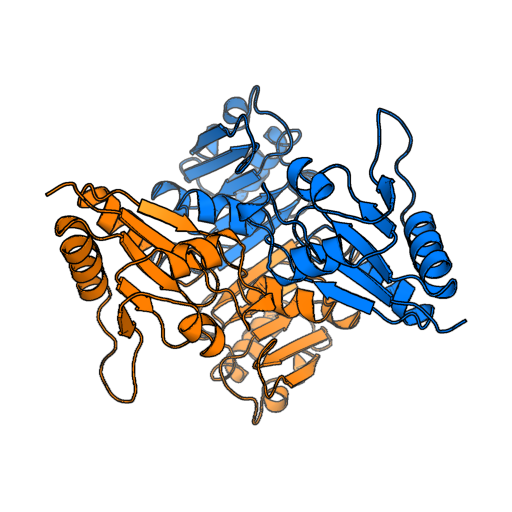77 4.074 1 98.75 113 VAL B O 1
ATOM 2534 N N . PRO B 1 114 ? -6.629 5.027 5.418 1 98.69 114 PRO B N 1
ATOM 2535 C CA . PRO B 1 114 ? -5.699 4.602 4.371 1 98.69 114 PRO B CA 1
ATOM 2536 C C . PRO B 1 114 ? -6.41 4.012 3.154 1 98.69 114 PRO B C 1
ATOM 2538 O O . PRO B 1 114 ? -7.523 3.496 3.275 1 98.69 114 PRO B O 1
ATOM 2541 N N . GLY B 1 115 ? -5.852 4.164 1.996 1 98.38 115 GLY B N 1
ATOM 2542 C CA . GLY B 1 115 ? -6.312 3.557 0.758 1 98.38 115 GLY B CA 1
ATOM 2543 C C . GLY B 1 115 ? -5.234 2.766 0.043 1 98.38 115 GLY B C 1
ATOM 2544 O O . GLY B 1 115 ? -4.055 2.865 0.385 1 98.38 115 GLY B O 1
ATOM 2545 N N . LEU B 1 116 ? -5.609 1.988 -0.93 1 98.19 116 LEU B N 1
ATOM 2546 C CA . LEU B 1 116 ? -4.672 1.208 -1.729 1 98.19 116 LEU B CA 1
ATOM 2547 C C . LEU B 1 116 ? -3.953 2.094 -2.742 1 98.19 116 LEU B C 1
ATOM 2549 O O . LEU B 1 116 ? -4.512 2.422 -3.791 1 98.19 116 LEU B O 1
ATOM 2553 N N . THR B 1 117 ? -2.73 2.408 -2.453 1 97.88 117 THR B N 1
ATOM 2554 C CA . THR B 1 117 ? -1.957 3.141 -3.447 1 97.88 117 THR B CA 1
ATOM 2555 C C . THR B 1 117 ? -1.715 2.283 -4.688 1 97.88 117 THR B C 1
ATOM 2557 O O . THR B 1 117 ? -1.491 1.075 -4.578 1 97.88 117 THR B O 1
ATOM 2560 N N . SER B 1 118 ? -1.707 2.92 -5.855 1 97.62 118 SER B N 1
ATOM 2561 C CA . SER B 1 118 ? -1.481 2.199 -7.105 1 97.62 118 SER B CA 1
ATOM 2562 C C . SER B 1 118 ? -0.094 1.566 -7.133 1 97.62 118 SER B C 1
ATOM 2564 O O . SER B 1 118 ? 0.101 0.514 -7.746 1 97.62 118 SER B O 1
ATOM 2566 N N . ALA B 1 119 ? 0.867 2.148 -6.418 1 98.25 119 ALA B N 1
ATOM 2567 C CA . ALA B 1 119 ? 2.25 1.682 -6.426 1 98.25 119 ALA B CA 1
ATOM 2568 C C . ALA B 1 119 ? 2.348 0.241 -5.93 1 98.25 119 ALA B C 1
ATOM 2570 O O . ALA B 1 119 ? 3.242 -0.503 -6.336 1 98.25 119 ALA B O 1
ATOM 2571 N N . VAL B 1 120 ? 1.418 -0.14 -5.059 1 98.5 120 VAL B N 1
ATOM 2572 C CA . VAL B 1 120 ? 1.418 -1.488 -4.5 1 98.5 120 VAL B CA 1
ATOM 2573 C C . VAL B 1 120 ? 0.223 -2.271 -5.039 1 98.5 120 VAL B C 1
ATOM 2575 O O . VAL B 1 120 ? 0.378 -3.391 -5.535 1 98.5 120 VAL B O 1
ATOM 2578 N N . GLY B 1 121 ? -0.909 -1.634 -5.055 1 98.25 121 GLY B N 1
ATOM 2579 C CA . GLY B 1 121 ? -2.162 -2.303 -5.367 1 98.25 121 GLY B CA 1
ATOM 2580 C C . GLY B 1 121 ? -2.262 -2.736 -6.82 1 98.25 121 GLY B C 1
ATOM 2581 O O . GLY B 1 121 ? -2.791 -3.809 -7.117 1 98.25 121 GLY B O 1
ATOM 2582 N N . ALA B 1 122 ? -1.776 -1.897 -7.742 1 98.19 122 ALA B N 1
ATOM 2583 C CA . ALA B 1 122 ? -1.908 -2.201 -9.164 1 98.19 122 ALA B CA 1
ATOM 2584 C C . ALA B 1 122 ? -1.099 -3.439 -9.539 1 98.19 122 ALA B C 1
ATOM 2586 O O . ALA B 1 122 ? -1.636 -4.391 -10.117 1 98.19 122 ALA B O 1
ATOM 2587 N N . PRO B 1 123 ? 0.23 -3.486 -9.164 1 98.56 123 PRO B N 1
ATOM 2588 C CA . PRO B 1 123 ? 0.957 -4.73 -9.43 1 98.56 123 PRO B CA 1
ATOM 2589 C C . PRO B 1 123 ? 0.316 -5.941 -8.75 1 98.56 123 PRO B C 1
ATOM 2591 O O . PRO B 1 123 ? 0.257 -7.023 -9.344 1 98.56 123 PRO B O 1
ATOM 2594 N N . SER B 1 124 ? -0.172 -5.738 -7.582 1 98.44 124 SER B N 1
ATOM 2595 C CA . SER B 1 124 ? -0.788 -6.836 -6.836 1 98.44 124 SER B CA 1
ATOM 2596 C C . SER B 1 124 ? -2.004 -7.387 -7.574 1 98.44 124 SER B C 1
ATOM 2598 O O . SER B 1 124 ? -2.127 -8.602 -7.754 1 98.44 124 SER B O 1
ATOM 2600 N N . LEU B 1 125 ? -2.861 -6.508 -8.008 1 98.25 125 LEU B N 1
ATOM 2601 C CA . LEU B 1 125 ? -4.07 -6.898 -8.727 1 98.25 125 LEU B CA 1
ATOM 2602 C C . LEU B 1 125 ? -3.73 -7.754 -9.938 1 98.25 125 LEU B C 1
ATOM 2604 O O . LEU B 1 125 ? -4.473 -8.68 -10.281 1 98.25 125 LEU B O 1
ATOM 2608 N N . LEU B 1 126 ? -2.586 -7.477 -10.508 1 97.94 126 LEU B N 1
ATOM 2609 C CA . LEU B 1 126 ? -2.166 -8.141 -11.734 1 97.94 126 LEU B CA 1
ATOM 2610 C C . LEU B 1 126 ? -1.366 -9.406 -11.422 1 97.94 126 LEU B C 1
ATOM 2612 O O . LEU B 1 126 ? -0.848 -10.055 -12.336 1 97.94 126 LEU B O 1
ATOM 2616 N N . GLY B 1 127 ? -1.201 -9.734 -10.133 1 98 127 GLY B N 1
ATOM 2617 C CA . GLY B 1 127 ? -0.428 -10.898 -9.742 1 98 127 GLY B CA 1
ATOM 2618 C C . GLY B 1 127 ? 1.069 -10.695 -9.883 1 98 127 GLY B C 1
ATOM 2619 O O . GLY B 1 127 ? 1.822 -11.664 -10.016 1 98 127 GLY B O 1
ATOM 2620 N N . LEU B 1 128 ? 1.519 -9.445 -9.945 1 98.12 128 LEU B N 1
ATOM 2621 C CA . LEU B 1 128 ? 2.93 -9.094 -10.031 1 98.12 128 LEU B CA 1
ATOM 2622 C C . LEU B 1 128 ? 3.498 -8.773 -8.656 1 98.12 128 LEU B C 1
ATOM 2624 O O . LEU B 1 128 ? 3.191 -7.73 -8.078 1 98.12 128 LEU B O 1
ATOM 2628 N N . PRO B 1 129 ? 4.316 -9.672 -8.156 1 98.56 129 PRO B N 1
ATOM 2629 C CA . PRO B 1 129 ? 4.848 -9.398 -6.816 1 98.56 129 PRO B CA 1
ATOM 2630 C C . PRO B 1 129 ? 5.895 -8.289 -6.812 1 98.56 129 PRO B C 1
ATOM 2632 O O . PRO B 1 129 ? 6.676 -8.172 -7.758 1 98.56 129 PRO B O 1
ATOM 2635 N N . LEU B 1 130 ? 5.898 -7.496 -5.773 1 98.5 130 LEU B N 1
ATOM 2636 C CA . LEU B 1 130 ? 6.945 -6.492 -5.59 1 98.5 130 LEU B CA 1
ATOM 2637 C C . LEU B 1 130 ? 8.141 -7.086 -4.863 1 98.5 130 LEU B C 1
ATOM 2639 O O . LEU B 1 130 ? 9.25 -6.559 -4.949 1 98.5 130 LEU B O 1
ATOM 2643 N N . THR B 1 131 ? 7.902 -8.109 -4.078 1 97.75 131 THR B N 1
ATOM 2644 C CA . THR B 1 131 ? 8.938 -8.906 -3.432 1 97.75 131 THR B CA 1
ATOM 2645 C C . THR B 1 131 ? 8.742 -10.391 -3.736 1 97.75 131 THR B C 1
ATOM 2647 O O . THR B 1 131 ? 7.617 -10.852 -3.939 1 97.75 131 THR B O 1
ATOM 2650 N N . PHE B 1 132 ? 9.797 -11.055 -3.809 1 97.31 132 PHE B N 1
ATOM 2651 C CA . PHE B 1 132 ? 9.812 -12.469 -4.164 1 97.31 132 PHE B CA 1
ATOM 2652 C C . PHE B 1 132 ? 11.07 -13.148 -3.635 1 97.31 132 PHE B C 1
ATOM 2654 O O . PHE B 1 132 ? 12.18 -12.68 -3.883 1 97.31 132 PHE B O 1
ATOM 2661 N N . ARG B 1 133 ? 10.812 -14.234 -2.988 1 92.12 133 ARG B N 1
ATOM 2662 C CA . ARG B 1 133 ? 11.945 -14.938 -2.398 1 92.12 133 ARG B CA 1
ATOM 2663 C C . ARG B 1 133 ? 12.969 -15.32 -3.467 1 92.12 133 ARG B C 1
ATOM 2665 O O . ARG B 1 133 ? 12.609 -15.898 -4.496 1 92.12 133 ARG B O 1
ATOM 2672 N N . GLY B 1 134 ? 14.148 -14.93 -3.197 1 91.81 134 GLY B N 1
ATOM 2673 C CA . GLY B 1 134 ? 15.242 -15.297 -4.086 1 91.81 134 GLY B CA 1
ATOM 2674 C C . GLY B 1 134 ? 15.398 -14.352 -5.262 1 91.81 134 GLY B C 1
ATOM 2675 O O . GLY B 1 134 ? 16.375 -14.445 -6.016 1 91.81 134 GLY B O 1
ATOM 2676 N N . ARG B 1 135 ? 14.516 -13.336 -5.395 1 94.19 135 ARG B N 1
ATOM 2677 C CA . ARG B 1 135 ? 14.586 -12.453 -6.555 1 94.19 135 ARG B CA 1
ATOM 2678 C C . ARG B 1 135 ? 14.539 -10.984 -6.137 1 94.19 135 ARG B C 1
ATOM 2680 O O . ARG B 1 135 ? 15.227 -10.148 -6.727 1 94.19 135 ARG B O 1
ATOM 2687 N N . ALA B 1 136 ? 13.75 -10.711 -5.191 1 96.69 136 ALA B N 1
ATOM 2688 C CA . ALA B 1 136 ? 13.562 -9.328 -4.758 1 96.69 136 ALA B CA 1
ATOM 2689 C C . ALA B 1 136 ? 13.258 -9.258 -3.266 1 96.69 136 ALA B C 1
ATOM 2691 O O . ALA B 1 136 ? 12.227 -9.773 -2.812 1 96.69 136 ALA B O 1
ATOM 2692 N N . ARG B 1 137 ? 14.125 -8.555 -2.557 1 96.12 137 ARG B N 1
ATOM 2693 C CA . ARG B 1 137 ? 13.984 -8.453 -1.108 1 96.12 137 ARG B CA 1
ATOM 2694 C C . ARG B 1 137 ? 13.578 -7.043 -0.694 1 96.12 137 ARG B C 1
ATOM 2696 O O . ARG B 1 137 ? 13.57 -6.719 0.495 1 96.12 137 ARG B O 1
ATOM 2703 N N . SER B 1 138 ? 13.328 -6.164 -1.635 1 98.06 138 SER B N 1
ATOM 2704 C CA . SER B 1 138 ? 12.961 -4.777 -1.369 1 98.06 138 SER B CA 1
ATOM 2705 C C . SER B 1 138 ? 12.281 -4.145 -2.576 1 98.06 138 SER B C 1
ATOM 2707 O O . SER B 1 138 ? 12.422 -4.629 -3.701 1 98.06 138 SER B O 1
ATOM 2709 N N . PHE B 1 139 ? 11.492 -3.115 -2.35 1 98.69 139 PHE B N 1
ATOM 2710 C CA . PHE B 1 139 ? 11 -2.27 -3.428 1 98.69 139 PHE B CA 1
ATOM 2711 C C . PHE B 1 139 ? 11.008 -0.803 -3.014 1 98.69 139 PHE B C 1
ATOM 2713 O O . PHE B 1 139 ? 11.031 -0.489 -1.822 1 98.69 139 PHE B O 1
ATOM 2720 N N . ALA B 1 140 ? 11.07 0.056 -3.99 1 98.75 140 ALA B N 1
ATOM 2721 C CA . ALA B 1 140 ? 11.055 1.499 -3.764 1 98.75 140 ALA B CA 1
ATOM 2722 C C . ALA B 1 140 ? 10.07 2.189 -4.703 1 98.75 140 ALA B C 1
ATOM 2724 O O . ALA B 1 140 ? 9.797 1.697 -5.801 1 98.75 140 ALA B O 1
ATOM 2725 N N . VAL B 1 141 ? 9.539 3.266 -4.227 1 98.69 141 VAL B N 1
ATOM 2726 C CA . VAL B 1 141 ? 8.531 4.031 -4.957 1 98.69 141 VAL B CA 1
ATOM 2727 C C . VAL B 1 141 ? 8.984 5.484 -5.086 1 98.69 141 VAL B C 1
ATOM 2729 O O . VAL B 1 141 ? 9.453 6.086 -4.113 1 98.69 141 VAL B O 1
ATOM 2732 N N . ALA B 1 142 ? 8.891 6.07 -6.238 1 97.81 142 ALA B N 1
ATOM 2733 C CA . ALA B 1 142 ? 9.172 7.477 -6.508 1 97.81 142 ALA B CA 1
ATOM 2734 C C . ALA B 1 142 ? 8.328 7.988 -7.676 1 97.81 142 ALA B C 1
ATOM 2736 O O . ALA B 1 142 ? 7.637 7.211 -8.336 1 97.81 142 ALA B O 1
ATOM 2737 N N . THR B 1 143 ? 8.312 9.281 -7.816 1 94.5 143 THR B N 1
ATOM 2738 C CA . THR B 1 143 ? 7.727 9.812 -9.039 1 94.5 143 THR B CA 1
ATOM 2739 C C . THR B 1 143 ? 8.664 9.602 -10.227 1 94.5 143 THR B C 1
ATOM 2741 O O . THR B 1 143 ? 9.883 9.688 -10.086 1 94.5 143 THR B O 1
ATOM 2744 N N . GLY B 1 144 ? 8.133 9.234 -11.312 1 93.31 144 GLY B N 1
ATOM 2745 C CA . GLY B 1 144 ? 8.898 9.156 -12.555 1 93.31 144 GLY B CA 1
ATOM 2746 C C . GLY B 1 144 ? 8.695 10.367 -13.445 1 93.31 144 GLY B C 1
ATOM 2747 O O . GLY B 1 144 ? 9.031 10.328 -14.633 1 93.31 144 GLY B O 1
ATOM 2748 N N . HIS B 1 145 ? 8.18 11.383 -12.875 1 90.75 145 HIS B N 1
ATOM 2749 C CA . HIS B 1 145 ? 7.789 12.547 -13.648 1 90.75 145 HIS B CA 1
ATOM 2750 C C . HIS B 1 145 ? 9 13.398 -14.023 1 90.75 145 HIS B C 1
ATOM 2752 O O . HIS B 1 145 ? 9 14.07 -15.055 1 90.75 145 HIS B O 1
ATOM 2758 N N . ASP B 1 146 ? 10.047 13.406 -13.172 1 90.44 146 ASP B N 1
ATOM 2759 C CA . ASP B 1 146 ? 11.25 14.203 -13.383 1 90.44 146 ASP B CA 1
ATOM 2760 C C . ASP B 1 146 ? 12.5 13.32 -13.383 1 90.44 146 ASP B C 1
ATOM 2762 O O . ASP B 1 146 ? 13.039 13.008 -12.32 1 90.44 146 ASP B O 1
ATOM 2766 N N . PRO B 1 147 ? 12.961 13.039 -14.531 1 90.19 147 PRO B N 1
ATOM 2767 C CA . PRO B 1 147 ? 14.094 12.117 -14.633 1 90.19 147 PRO B CA 1
ATOM 2768 C C . PRO B 1 147 ? 15.391 12.695 -14.078 1 90.19 147 PRO B C 1
ATOM 2770 O O . PRO B 1 147 ? 16.375 11.977 -13.93 1 90.19 147 PRO B O 1
ATOM 2773 N N . SER B 1 148 ? 15.375 13.953 -13.844 1 90.94 148 SER B N 1
ATOM 2774 C CA . SER B 1 148 ? 16.594 14.57 -13.312 1 90.94 148 SER B CA 1
ATOM 2775 C C . SER B 1 148 ? 16.75 14.266 -11.828 1 90.94 148 SER B C 1
ATOM 2777 O O . SER B 1 148 ? 17.844 14.43 -11.273 1 90.94 148 SER B O 1
ATOM 2779 N N . GLN B 1 149 ? 15.711 13.852 -11.203 1 90 149 GLN B N 1
ATOM 2780 C CA . GLN B 1 149 ? 15.758 13.531 -9.781 1 90 149 GLN B CA 1
ATOM 2781 C C . GLN B 1 149 ? 16.391 12.164 -9.547 1 90 149 GLN B C 1
ATOM 2783 O O . GLN B 1 149 ? 16.219 11.25 -10.359 1 90 149 GLN B O 1
ATOM 2788 N N . PRO B 1 150 ? 17.141 12.07 -8.477 1 89.94 150 PRO B N 1
ATOM 2789 C CA . PRO B 1 150 ? 17.703 10.758 -8.156 1 89.94 150 PRO B CA 1
ATOM 2790 C C . PRO B 1 150 ? 16.641 9.688 -7.953 1 89.94 150 PRO B C 1
ATOM 2792 O O . PRO B 1 150 ? 15.594 9.953 -7.344 1 89.94 150 PRO B O 1
ATOM 2795 N N . LEU B 1 151 ? 16.922 8.516 -8.531 1 95.5 151 LEU B N 1
ATOM 2796 C CA . LEU B 1 151 ? 16.047 7.375 -8.312 1 95.5 151 LEU B CA 1
ATOM 2797 C C . LEU B 1 151 ? 16.422 6.629 -7.035 1 95.5 151 LEU B C 1
ATOM 2799 O O . LEU B 1 151 ? 17.609 6.453 -6.75 1 95.5 151 LEU B O 1
ATOM 2803 N N . PRO B 1 152 ? 15.438 6.25 -6.254 1 97.19 152 PRO B N 1
ATOM 2804 C CA . PRO B 1 152 ? 15.773 5.359 -5.141 1 97.19 152 PRO B CA 1
ATOM 2805 C C . PRO B 1 152 ? 16.344 4.02 -5.605 1 97.19 152 PRO B C 1
ATOM 2807 O O . PRO B 1 152 ? 16.281 3.703 -6.797 1 97.19 152 PRO B O 1
ATOM 2810 N N . GLN B 1 153 ? 16.984 3.312 -4.645 1 96.75 153 GLN B N 1
ATOM 2811 C CA . GLN B 1 153 ? 17.625 2.035 -4.965 1 96.75 153 GLN B CA 1
ATOM 2812 C C . GLN B 1 153 ? 16.938 0.886 -4.223 1 96.75 153 GLN B C 1
ATOM 2814 O O . GLN B 1 153 ? 16.875 0.893 -2.992 1 96.75 153 GLN B O 1
ATOM 2819 N N . ALA B 1 154 ? 16.469 -0.103 -4.934 1 97.81 154 ALA B N 1
ATOM 2820 C CA . ALA B 1 154 ? 15.867 -1.33 -4.426 1 97.81 154 ALA B CA 1
ATOM 2821 C C . ALA B 1 154 ? 15.844 -2.416 -5.496 1 97.81 154 ALA B C 1
ATOM 2823 O O . ALA B 1 154 ? 16.172 -2.158 -6.656 1 97.81 154 ALA B O 1
ATOM 2824 N N . ASP B 1 155 ? 15.516 -3.637 -5.105 1 97.75 155 ASP B N 1
ATOM 2825 C CA . ASP B 1 155 ? 15.422 -4.738 -6.059 1 97.75 155 ASP B CA 1
ATOM 2826 C C . ASP B 1 155 ? 14.312 -4.496 -7.078 1 97.75 155 ASP B C 1
ATOM 2828 O O . ASP B 1 155 ? 14.477 -4.789 -8.266 1 97.75 155 ASP B O 1
ATOM 2832 N N . THR B 1 156 ? 13.164 -3.996 -6.664 1 98.62 156 THR B N 1
ATOM 2833 C CA . THR B 1 156 ? 12.047 -3.607 -7.512 1 98.62 156 THR B CA 1
ATOM 2834 C C . THR B 1 156 ? 11.781 -2.107 -7.406 1 98.62 156 THR B C 1
ATOM 2836 O O . THR B 1 156 ? 11.68 -1.566 -6.305 1 98.62 156 THR B O 1
ATOM 2839 N N . LEU B 1 157 ? 11.773 -1.434 -8.555 1 98.69 157 LEU B N 1
ATOM 2840 C CA . LEU B 1 157 ? 11.492 -0.002 -8.586 1 98.69 157 LEU B CA 1
ATOM 2841 C C . LEU B 1 157 ? 10.109 0.268 -9.18 1 98.69 157 LEU B C 1
ATOM 2843 O O . LEU B 1 157 ? 9.758 -0.283 -10.227 1 98.69 157 LEU B O 1
ATOM 2847 N N . VAL B 1 158 ? 9.305 1.05 -8.508 1 98.81 158 VAL B N 1
ATOM 2848 C CA . VAL B 1 158 ? 7.996 1.482 -8.984 1 98.81 158 VAL B CA 1
ATOM 2849 C C . VAL B 1 158 ? 7.992 2.998 -9.172 1 98.81 158 VAL B C 1
ATOM 2851 O O . VAL B 1 158 ? 8.203 3.75 -8.219 1 98.81 158 VAL B O 1
ATOM 2854 N N . LEU B 1 159 ? 7.742 3.459 -10.383 1 98.38 159 LEU B N 1
ATOM 2855 C CA . LEU B 1 159 ? 7.738 4.883 -10.695 1 98.38 159 LEU B CA 1
ATOM 2856 C C . LEU B 1 159 ? 6.348 5.34 -11.133 1 98.38 159 LEU B C 1
ATOM 2858 O O . LEU B 1 159 ? 5.773 4.777 -12.07 1 98.38 159 LEU B O 1
ATOM 2862 N N . LEU B 1 160 ? 5.848 6.348 -10.422 1 97 160 LEU B N 1
ATOM 2863 C CA . LEU B 1 160 ? 4.535 6.906 -10.734 1 97 160 LEU B CA 1
ATOM 2864 C C . LEU B 1 160 ? 4.648 7.98 -11.812 1 97 160 LEU B C 1
ATOM 2866 O O . LEU B 1 160 ? 5.586 8.781 -11.805 1 97 160 LEU B O 1
ATOM 2870 N N . MET B 1 161 ? 3.736 8.031 -12.742 1 94.88 161 MET B N 1
ATOM 2871 C CA . MET B 1 161 ? 3.549 9.055 -13.758 1 94.88 161 MET B CA 1
ATOM 2872 C C . MET B 1 161 ? 4.816 9.242 -14.586 1 94.88 161 MET B C 1
ATOM 2874 O O . MET B 1 161 ? 5.297 10.359 -14.75 1 94.88 161 MET B O 1
ATOM 2878 N N . PRO B 1 162 ? 5.293 8.148 -15.203 1 95.62 162 PRO B N 1
ATOM 2879 C CA . PRO B 1 162 ? 6.594 8.188 -15.875 1 95.62 162 PRO B CA 1
ATOM 2880 C C . PRO B 1 162 ? 6.492 8.602 -17.344 1 95.62 162 PRO B C 1
ATOM 2882 O O . PRO B 1 162 ? 7.508 8.859 -17.984 1 95.62 162 PRO B O 1
ATOM 2885 N N . LEU B 1 163 ? 5.344 8.648 -17.953 1 95.81 163 LEU B N 1
ATOM 2886 C CA . LEU B 1 163 ? 5.184 8.523 -19.391 1 95.81 163 LEU B CA 1
ATOM 2887 C C . LEU B 1 163 ? 5.91 9.648 -20.125 1 95.81 163 LEU B C 1
ATOM 2889 O O . LEU B 1 163 ? 6.617 9.398 -21.109 1 95.81 163 LEU B O 1
ATOM 2893 N N . HIS B 1 164 ? 5.855 10.82 -19.688 1 94.38 164 HIS B N 1
ATOM 2894 C CA . HIS B 1 164 ? 6.453 11.953 -20.391 1 94.38 164 HIS B CA 1
ATOM 2895 C C . HIS B 1 164 ? 7.965 11.969 -20.219 1 94.38 164 HIS B C 1
ATOM 2897 O O . HIS B 1 164 ? 8.664 12.703 -20.922 1 94.38 164 HIS B O 1
ATOM 2903 N N . ALA B 1 165 ? 8.477 11.125 -19.328 1 96.38 165 ALA B N 1
ATOM 2904 C CA . ALA B 1 165 ? 9.883 11.203 -18.953 1 96.38 165 ALA B CA 1
ATOM 2905 C C . ALA B 1 165 ? 10.625 9.922 -19.328 1 96.38 165 ALA B C 1
ATOM 2907 O O . ALA B 1 165 ? 11.758 9.703 -18.891 1 96.38 165 ALA B O 1
ATOM 2908 N N . LEU B 1 166 ? 10.078 9.133 -20.188 1 97.5 166 LEU B N 1
ATOM 2909 C CA . LEU B 1 166 ? 10.562 7.77 -20.375 1 97.5 166 LEU B CA 1
ATOM 2910 C C . LEU B 1 166 ? 11.961 7.777 -20.984 1 97.5 166 LEU B C 1
ATOM 2912 O O . LEU B 1 166 ? 12.781 6.906 -20.688 1 97.5 166 LEU B O 1
ATOM 2916 N N . THR B 1 167 ? 12.25 8.695 -21.844 1 97.19 167 THR B N 1
ATOM 2917 C CA . THR B 1 167 ? 13.586 8.766 -22.438 1 97.19 167 THR B CA 1
ATOM 2918 C C . THR B 1 167 ? 14.641 9.016 -21.359 1 97.19 167 THR B C 1
ATOM 2920 O O . THR B 1 167 ? 15.633 8.289 -21.266 1 97.19 167 THR B O 1
ATOM 2923 N N . GLY B 1 168 ? 14.391 10.047 -20.609 1 97.44 168 GLY B N 1
ATOM 2924 C CA . GLY B 1 168 ? 15.305 10.344 -19.516 1 97.44 168 GLY B CA 1
ATOM 2925 C C . GLY B 1 168 ? 15.391 9.242 -18.484 1 97.44 168 GLY B C 1
ATOM 2926 O O . GLY B 1 168 ? 16.469 8.945 -17.953 1 97.44 168 GLY B O 1
ATOM 2927 N N . LEU B 1 169 ? 14.289 8.609 -18.203 1 97.69 169 LEU B N 1
ATOM 2928 C CA . LEU B 1 169 ? 14.25 7.527 -17.219 1 97.69 169 LEU B CA 1
ATOM 2929 C C . LEU B 1 169 ? 15.055 6.328 -17.703 1 97.69 169 LEU B C 1
ATOM 2931 O O . LEU B 1 169 ? 15.719 5.66 -16.906 1 97.69 169 LEU B O 1
ATOM 2935 N N . LYS B 1 170 ? 14.961 6.035 -19 1 98 170 LYS B N 1
ATOM 2936 C CA . LYS B 1 170 ? 15.766 4.949 -19.547 1 98 170 LYS B CA 1
ATOM 2937 C C . LYS B 1 170 ? 17.234 5.121 -19.219 1 98 170 LYS B C 1
ATOM 2939 O O . LYS B 1 170 ? 17.891 4.188 -18.734 1 98 170 LYS B O 1
ATOM 2944 N N . ALA B 1 171 ? 17.703 6.285 -19.453 1 97.25 171 ALA B N 1
ATOM 2945 C CA . ALA B 1 171 ? 19.109 6.57 -19.188 1 97.25 171 ALA B CA 1
ATOM 2946 C C . ALA B 1 171 ? 19.438 6.359 -17.719 1 97.25 171 ALA B C 1
ATOM 2948 O O . ALA B 1 171 ? 20.453 5.746 -17.375 1 97.25 171 ALA B O 1
ATOM 2949 N N . ARG B 1 172 ? 18.594 6.816 -16.844 1 97.06 172 ARG B N 1
ATOM 2950 C CA . ARG B 1 172 ? 18.812 6.691 -15.406 1 97.06 172 ARG B CA 1
ATOM 2951 C C . ARG B 1 172 ? 18.75 5.234 -14.969 1 97.06 172 ARG B C 1
ATOM 2953 O O . ARG B 1 172 ? 19.531 4.793 -14.125 1 97.06 172 ARG B O 1
ATOM 2960 N N . LEU B 1 173 ? 17.766 4.559 -15.516 1 97.75 173 LEU B N 1
ATOM 2961 C CA . LEU B 1 173 ? 17.594 3.15 -15.164 1 97.75 173 LEU B CA 1
ATOM 2962 C C . LEU B 1 173 ? 18.812 2.334 -15.594 1 97.75 173 LEU B C 1
ATOM 2964 O O . LEU B 1 173 ? 19.234 1.417 -14.883 1 97.75 173 LEU B O 1
ATOM 2968 N N . MET B 1 174 ? 19.391 2.654 -16.672 1 97.19 174 MET B N 1
ATOM 2969 C CA . MET B 1 174 ? 20.516 1.918 -17.234 1 97.19 174 MET B CA 1
ATOM 2970 C C . MET B 1 174 ? 21.766 2.1 -16.391 1 97.19 174 MET B C 1
ATOM 2972 O O . MET B 1 174 ? 22.734 1.347 -16.516 1 97.19 174 MET B O 1
ATOM 2976 N N . GLU B 1 175 ? 21.734 3.082 -15.555 1 95.19 175 GLU B N 1
ATOM 2977 C CA . GLU B 1 175 ? 22.828 3.256 -14.617 1 95.19 175 GLU B CA 1
ATOM 2978 C C . GLU B 1 175 ? 22.844 2.154 -13.555 1 95.19 175 GLU B C 1
ATOM 2980 O O . GLU B 1 175 ? 23.875 1.876 -12.945 1 95.19 175 GLU B O 1
ATOM 2985 N N . ARG B 1 176 ? 21.719 1.515 -13.398 1 93.75 176 ARG B N 1
ATOM 2986 C CA . ARG B 1 176 ? 21.594 0.605 -12.266 1 93.75 176 ARG B CA 1
ATOM 2987 C C . ARG B 1 176 ? 21.141 -0.776 -12.719 1 93.75 176 ARG B C 1
ATOM 2989 O O . ARG B 1 176 ? 21.391 -1.776 -12.047 1 93.75 176 ARG B O 1
ATOM 2996 N N . PHE B 1 177 ? 20.422 -0.778 -13.805 1 97 177 PHE B N 1
ATOM 2997 C CA . PHE B 1 177 ? 19.844 -2.02 -14.297 1 97 177 PHE B CA 1
ATOM 2998 C C . PHE B 1 177 ? 20.422 -2.379 -15.664 1 97 177 PHE B C 1
ATOM 3000 O O . PHE B 1 177 ? 20.609 -1.507 -16.516 1 97 177 PHE B O 1
ATOM 3007 N N . PRO B 1 178 ? 20.703 -3.678 -15.883 1 97.94 178 PRO B N 1
ATOM 3008 C CA . PRO B 1 178 ? 21.016 -4.117 -17.234 1 97.94 178 PRO B CA 1
ATOM 3009 C C . PRO B 1 178 ? 19.891 -3.844 -18.234 1 97.94 178 PRO B C 1
ATOM 3011 O O . PRO B 1 178 ? 18.719 -3.814 -17.844 1 97.94 178 PRO B O 1
ATOM 3014 N N . PRO B 1 179 ? 20.266 -3.688 -19.469 1 98.25 179 PRO B N 1
ATOM 3015 C CA . PRO B 1 179 ? 19.266 -3.404 -20.484 1 98.25 179 PRO B CA 1
ATOM 3016 C C . PRO B 1 179 ? 18.188 -4.496 -20.594 1 98.25 179 PRO B C 1
ATOM 3018 O O . PRO B 1 179 ? 17.062 -4.219 -20.969 1 98.25 179 PRO B O 1
ATOM 3021 N N . GLU B 1 180 ? 18.531 -5.73 -20.172 1 98.44 180 GLU B N 1
ATOM 3022 C CA . GLU B 1 180 ? 17.625 -6.871 -20.312 1 98.44 180 GLU B CA 1
ATOM 3023 C C . GLU B 1 180 ? 16.688 -6.988 -19.109 1 98.44 180 GLU B C 1
ATOM 3025 O O . GLU B 1 180 ? 15.797 -7.836 -19.094 1 98.44 180 GLU B O 1
ATOM 3030 N N . THR B 1 181 ? 16.891 -6.082 -18.141 1 98.5 181 THR B N 1
ATOM 3031 C CA . THR B 1 181 ? 16.047 -6.156 -16.953 1 98.5 181 THR B CA 1
ATOM 3032 C C . THR B 1 181 ? 14.57 -6.004 -17.328 1 98.5 181 THR B C 1
ATOM 3034 O O . THR B 1 181 ? 14.195 -5.066 -18.031 1 98.5 181 THR B O 1
ATOM 3037 N N . PRO B 1 182 ? 13.742 -6.918 -16.828 1 98.81 182 PRO B N 1
ATOM 3038 C CA . PRO B 1 182 ? 12.312 -6.844 -17.125 1 98.81 182 PRO B CA 1
ATOM 3039 C C . PRO B 1 182 ? 11.641 -5.605 -16.531 1 98.81 182 PRO B C 1
ATOM 3041 O O . PRO B 1 182 ? 12.062 -5.125 -15.477 1 98.81 182 PRO B O 1
ATOM 3044 N N . LEU B 1 183 ? 10.664 -5.059 -17.234 1 98.62 183 LEU B N 1
ATOM 3045 C CA . LEU B 1 183 ? 9.844 -3.975 -16.703 1 98.62 183 LEU B CA 1
ATOM 3046 C C . LEU B 1 183 ? 8.422 -4.059 -17.234 1 98.62 183 LEU B C 1
ATOM 3048 O O . LEU B 1 183 ? 8.148 -4.781 -18.203 1 98.62 183 LEU B O 1
ATOM 3052 N N . ALA B 1 184 ? 7.512 -3.412 -16.578 1 98.81 184 ALA B N 1
ATOM 3053 C CA . ALA B 1 184 ? 6.105 -3.334 -16.953 1 98.81 184 ALA B CA 1
ATOM 3054 C C . ALA B 1 184 ? 5.602 -1.894 -16.906 1 98.81 184 ALA B C 1
ATOM 3056 O O . ALA B 1 184 ? 5.949 -1.141 -15.992 1 98.81 184 ALA B O 1
ATOM 3057 N N . LEU B 1 185 ? 4.934 -1.517 -17.969 1 98.81 185 LEU B N 1
ATOM 3058 C CA . LEU B 1 185 ? 4.125 -0.302 -17.938 1 98.81 185 LEU B CA 1
ATOM 3059 C C . LEU B 1 185 ? 2.652 -0.631 -17.719 1 98.81 185 LEU B C 1
ATOM 3061 O O . LEU B 1 185 ? 2.076 -1.437 -18.453 1 98.81 185 LEU B O 1
ATOM 3065 N N . LEU B 1 186 ? 2.094 -0.076 -16.688 1 98.56 186 LEU B N 1
ATOM 3066 C CA . LEU B 1 186 ? 0.715 -0.342 -16.297 1 98.56 186 LEU B CA 1
ATOM 3067 C C . LEU B 1 186 ? -0.132 0.922 -16.391 1 98.56 186 LEU B C 1
ATOM 3069 O O . LEU B 1 186 ? 0.169 1.928 -15.742 1 98.56 186 LEU B O 1
ATOM 3073 N N . ALA B 1 187 ? -1.219 0.88 -17.156 1 97.38 187 ALA B N 1
ATOM 3074 C CA . ALA B 1 187 ? -2.098 2.039 -17.297 1 97.38 187 ALA B CA 1
ATOM 3075 C C . ALA B 1 187 ? -3.545 1.671 -16.984 1 97.38 187 ALA B C 1
ATOM 3077 O O . ALA B 1 187 ? -4.02 0.603 -17.375 1 97.38 187 ALA B O 1
ATOM 3078 N N . ARG B 1 188 ? -4.207 2.455 -16.188 1 95 188 ARG B N 1
ATOM 3079 C CA . ARG B 1 188 ? -5.637 2.361 -15.898 1 95 188 ARG B CA 1
ATOM 3080 C C . ARG B 1 188 ? -5.977 1.021 -15.258 1 95 188 ARG B C 1
ATOM 3082 O O . ARG B 1 188 ? -6.973 0.389 -15.617 1 95 188 ARG B O 1
ATOM 3089 N N . VAL B 1 189 ? -5.02 0.538 -14.438 1 95.75 189 VAL B N 1
ATOM 3090 C CA . VAL B 1 189 ? -5.277 -0.723 -13.75 1 95.75 189 VAL B CA 1
ATOM 3091 C C . VAL B 1 189 ? -6.492 -0.576 -12.836 1 95.75 189 VAL B C 1
ATOM 3093 O O . VAL B 1 189 ? -6.578 0.371 -12.055 1 95.75 189 VAL B O 1
ATOM 3096 N N . GLY B 1 190 ? -7.48 -1.474 -12.969 1 92.62 190 GLY B N 1
ATOM 3097 C CA . GLY B 1 190 ? -8.703 -1.397 -12.188 1 92.62 190 GLY B CA 1
ATOM 3098 C C . GLY B 1 190 ? -9.758 -0.497 -12.805 1 92.62 190 GLY B C 1
ATOM 3099 O O . GLY B 1 190 ? -10.82 -0.282 -12.227 1 92.62 190 GLY B O 1
ATOM 3100 N N . TRP B 1 191 ? -9.422 0.135 -13.906 1 93.31 191 TRP B N 1
ATOM 3101 C CA . TRP B 1 191 ? -10.328 0.984 -14.68 1 93.31 191 TRP B CA 1
ATOM 3102 C C . TRP B 1 191 ? -10.609 0.38 -16.047 1 93.31 191 TRP B C 1
ATOM 3104 O O . TRP B 1 191 ? -9.875 -0.497 -16.516 1 93.31 191 TRP B O 1
ATOM 3114 N N . PRO B 1 192 ? -11.852 0.815 -16.609 1 92.19 192 PRO B N 1
ATOM 3115 C CA . PRO B 1 192 ? -11.992 0.47 -18.031 1 92.19 192 PRO B CA 1
ATOM 3116 C C . PRO B 1 192 ? -10.812 0.946 -18.875 1 92.19 192 PRO B C 1
ATOM 3118 O O . PRO B 1 192 ? -10.289 2.041 -18.656 1 92.19 192 PRO B O 1
ATOM 3121 N N . GLY B 1 193 ? -10.359 0.155 -19.781 1 94.06 193 GLY B N 1
ATOM 3122 C CA . GLY B 1 193 ? -9.25 0.517 -20.656 1 94.06 193 GLY B CA 1
ATOM 3123 C C . GLY B 1 193 ? -7.895 0.198 -20.047 1 94.06 193 GLY B C 1
ATOM 3124 O O . GLY B 1 193 ? -6.895 0.841 -20.375 1 94.06 193 GLY B O 1
ATOM 3125 N N . GLU B 1 194 ? -7.91 -0.721 -19.125 1 96.06 194 GLU B N 1
ATOM 3126 C CA . GLU B 1 194 ? -6.668 -1.205 -18.531 1 96.06 194 GLU B CA 1
ATOM 3127 C C . GLU B 1 194 ? -5.699 -1.691 -19.609 1 96.06 194 GLU B C 1
ATOM 3129 O O . GLU B 1 194 ? -6.105 -2.355 -20.562 1 96.06 194 GLU B O 1
ATOM 3134 N N . GLU B 1 195 ? -4.414 -1.266 -19.469 1 97.81 195 GLU B N 1
ATOM 3135 C CA . GLU B 1 195 ? -3.367 -1.708 -20.391 1 97.81 195 GLU B CA 1
ATOM 3136 C C . GLU B 1 195 ? -2.105 -2.107 -19.625 1 97.81 195 GLU B C 1
ATOM 3138 O O . GLU B 1 195 ? -1.653 -1.384 -18.734 1 97.81 195 GLU B O 1
ATOM 3143 N N . VAL B 1 196 ? -1.607 -3.252 -19.984 1 98.19 196 VAL B N 1
ATOM 3144 C CA . VAL B 1 196 ? -0.366 -3.775 -19.422 1 98.19 196 VAL B CA 1
ATOM 3145 C C . VAL B 1 196 ? 0.623 -4.074 -20.547 1 98.19 196 VAL B C 1
ATOM 3147 O O . VAL B 1 196 ? 0.309 -4.824 -21.469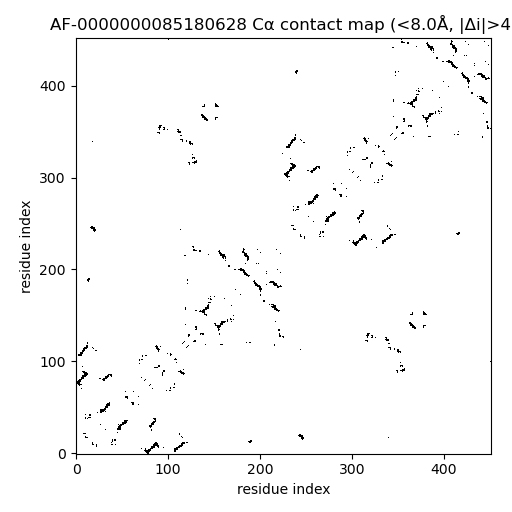 1 98.19 196 VAL B O 1
ATOM 3150 N N . ARG B 1 197 ? 1.787 -3.473 -20.453 1 98.56 197 ARG B N 1
ATOM 3151 C CA . ARG B 1 197 ? 2.85 -3.732 -21.422 1 98.56 197 ARG B CA 1
ATOM 3152 C C . ARG B 1 197 ? 4.105 -4.254 -20.719 1 98.56 197 ARG B C 1
ATOM 3154 O O . ARG B 1 197 ? 4.66 -3.584 -19.844 1 98.56 197 ARG B O 1
ATOM 3161 N N . LEU B 1 198 ? 4.508 -5.453 -21.125 1 98.5 198 LEU B N 1
ATOM 3162 C CA . LEU B 1 198 ? 5.723 -6.066 -20.594 1 98.5 198 LEU B CA 1
ATOM 3163 C C . LEU B 1 198 ? 6.887 -5.875 -21.562 1 98.5 198 LEU B C 1
ATOM 3165 O O . LEU B 1 198 ? 6.711 -5.957 -22.781 1 98.5 198 LEU B O 1
ATOM 3169 N N . GLY B 1 199 ? 8.008 -5.566 -21.031 1 98.56 199 GLY B N 1
ATOM 3170 C CA . GLY B 1 199 ? 9.219 -5.406 -21.812 1 98.56 199 GLY B CA 1
ATOM 3171 C C . GLY B 1 199 ? 10.477 -5.375 -20.969 1 98.56 199 GLY B C 1
ATOM 3172 O O . GLY B 1 199 ? 10.555 -6.051 -19.938 1 98.56 199 GLY B O 1
ATOM 3173 N N . ARG B 1 200 ? 11.469 -4.75 -21.531 1 98.75 200 ARG B N 1
ATOM 3174 C CA . ARG B 1 200 ? 12.773 -4.578 -20.891 1 98.75 200 ARG B CA 1
ATOM 3175 C C . ARG B 1 200 ? 13.164 -3.105 -20.844 1 98.75 200 ARG B C 1
ATOM 3177 O O . ARG B 1 200 ? 12.57 -2.273 -21.531 1 98.75 200 ARG B O 1
ATOM 3184 N N . VAL B 1 201 ? 14.164 -2.824 -19.953 1 98.62 201 VAL B N 1
ATOM 3185 C CA . VAL B 1 201 ? 14.656 -1.454 -19.828 1 98.62 201 VAL B CA 1
ATOM 3186 C C . VAL B 1 201 ? 15.055 -0.924 -21.203 1 98.62 201 VAL B C 1
ATOM 3188 O O . VAL B 1 201 ? 14.773 0.231 -21.547 1 98.62 201 VAL B O 1
ATOM 3191 N N . ALA B 1 202 ? 15.57 -1.73 -22.047 1 98.56 202 ALA B N 1
ATOM 3192 C CA . ALA B 1 202 ? 16.062 -1.354 -23.375 1 98.56 202 ALA B CA 1
ATOM 3193 C C . ALA B 1 202 ? 14.914 -0.936 -24.281 1 98.56 202 ALA B C 1
ATOM 3195 O O . ALA B 1 202 ? 15.117 -0.228 -25.266 1 98.56 202 ALA B O 1
ATOM 3196 N N . ASP B 1 203 ? 13.719 -1.349 -23.984 1 98.69 203 ASP B N 1
ATOM 3197 C CA . ASP B 1 203 ? 12.57 -1.122 -24.859 1 98.69 203 ASP B CA 1
ATOM 3198 C C . ASP B 1 203 ? 11.992 0.277 -24.656 1 98.69 203 ASP B C 1
ATOM 3200 O O . ASP B 1 203 ? 11.125 0.708 -25.406 1 98.69 203 ASP B O 1
ATOM 3204 N N . LEU B 1 204 ? 12.492 0.989 -23.625 1 98.25 204 LEU B N 1
ATOM 3205 C CA . LEU B 1 204 ? 12.055 2.369 -23.438 1 98.25 204 LEU B CA 1
ATOM 3206 C C . LEU B 1 204 ? 12.766 3.307 -24.391 1 98.25 204 LEU B C 1
ATOM 3208 O O . LEU B 1 204 ? 13.914 3.055 -24.781 1 98.25 204 LEU B O 1
ATOM 3212 N N . PRO B 1 205 ? 12.211 4.422 -24.891 1 98 205 PRO B N 1
ATOM 3213 C CA . PRO B 1 205 ? 10.883 4.855 -24.453 1 98 205 PRO B CA 1
ATOM 3214 C C . PRO B 1 205 ? 9.766 4.25 -25.312 1 98 205 PRO B C 1
ATOM 3216 O O . PRO B 1 205 ? 8.578 4.434 -25 1 98 205 PRO B O 1
ATOM 3219 N N . GLY B 1 206 ? 9.984 3.508 -26.328 1 98.5 206 GLY B N 1
ATOM 3220 C CA . GLY B 1 206 ? 9.039 3.043 -27.328 1 98.5 206 GLY B CA 1
ATOM 3221 C C . GLY B 1 206 ? 7.891 2.242 -26.75 1 98.5 206 GLY B C 1
ATOM 3222 O O . GLY B 1 206 ? 6.758 2.336 -27.219 1 98.5 206 GLY B O 1
ATOM 3223 N N . LEU B 1 207 ? 8.125 1.525 -25.734 1 98.19 207 LEU B N 1
ATOM 3224 C CA . LEU B 1 207 ? 7.129 0.669 -25.094 1 98.19 207 LEU B CA 1
ATOM 3225 C C . LEU B 1 207 ? 5.957 1.492 -24.562 1 98.19 207 LEU B C 1
ATOM 3227 O O . LEU B 1 207 ? 4.852 0.974 -24.406 1 98.19 207 LEU B O 1
ATOM 3231 N N . GLY B 1 208 ? 6.129 2.74 -24.281 1 98 208 GLY B N 1
ATOM 3232 C CA . GLY B 1 208 ? 5.105 3.58 -23.672 1 98 208 GLY B CA 1
ATOM 3233 C C . GLY B 1 208 ? 4.285 4.344 -24.688 1 98 208 GLY B C 1
ATOM 3234 O O . GLY B 1 208 ? 3.35 5.062 -24.328 1 98 208 GLY B O 1
ATOM 3235 N N . GLU B 1 209 ? 4.582 4.203 -25.938 1 97.38 209 GLU B N 1
ATOM 3236 C CA . GLU B 1 209 ? 3.916 4.984 -26.984 1 97.38 209 GLU B CA 1
ATOM 3237 C C . GLU B 1 209 ? 2.418 4.695 -27.016 1 97.38 209 GLU B C 1
ATOM 3239 O O . GLU B 1 209 ? 2.006 3.533 -27.078 1 97.38 209 GLU B O 1
ATOM 3244 N N . GLY B 1 210 ? 1.628 5.723 -26.891 1 96.25 210 GLY B N 1
ATOM 3245 C CA . GLY B 1 210 ? 0.185 5.594 -27.016 1 96.25 210 GLY B CA 1
ATOM 3246 C C . GLY B 1 210 ? -0.493 5.156 -25.734 1 96.25 210 GLY B C 1
ATOM 3247 O O . GLY B 1 210 ? -1.719 5.031 -25.688 1 96.25 210 GLY B O 1
ATOM 3248 N N . LEU B 1 211 ? 0.291 4.934 -24.719 1 96.56 211 LEU B N 1
ATOM 3249 C CA . LEU B 1 211 ? -0.293 4.52 -23.453 1 96.56 211 LEU B CA 1
ATOM 3250 C C . LEU B 1 211 ? -1.004 5.688 -22.766 1 96.56 211 LEU B C 1
ATOM 3252 O O . LEU B 1 211 ? -0.5 6.812 -22.781 1 96.56 211 LEU B O 1
ATOM 3256 N N . PRO B 1 212 ? -2.156 5.43 -22.281 1 94 212 PRO B N 1
ATOM 3257 C CA . PRO B 1 212 ? -2.852 6.516 -21.578 1 94 212 PRO B CA 1
ATOM 3258 C C . PRO B 1 212 ? -2.195 6.879 -20.25 1 94 212 PRO B C 1
ATOM 3260 O O . PRO B 1 212 ? -1.527 6.043 -19.641 1 94 212 PRO B O 1
ATOM 3263 N N . SER B 1 213 ? -2.391 8.164 -19.844 1 88.56 213 SER B N 1
ATOM 3264 C CA . SER B 1 213 ? -1.981 8.633 -18.531 1 88.56 213 SER B CA 1
ATOM 3265 C C . SER B 1 213 ? -3.148 8.602 -17.547 1 88.56 213 SER B C 1
ATOM 3267 O O . SER B 1 213 ? -4.305 8.758 -17.938 1 88.56 213 SER B O 1
ATOM 3269 N N . PRO B 1 214 ? -2.848 8.43 -16.266 1 89 214 PRO B N 1
ATOM 3270 C CA . PRO B 1 214 ? -1.543 8.141 -15.672 1 89 214 PRO B CA 1
ATOM 3271 C C . PRO B 1 214 ? -1.126 6.684 -15.844 1 89 214 PRO B C 1
ATOM 3273 O O . PRO B 1 214 ? -1.96 5.832 -16.156 1 89 214 PRO B O 1
ATOM 3276 N N . ALA B 1 215 ? 0.202 6.449 -15.797 1 95.56 215 ALA B N 1
ATOM 3277 C CA . ALA B 1 215 ? 0.761 5.102 -15.859 1 95.56 215 ALA B CA 1
ATOM 3278 C C . ALA B 1 215 ? 1.79 4.883 -14.758 1 95.56 215 ALA B C 1
ATOM 3280 O O . ALA B 1 215 ? 2.24 5.84 -14.117 1 95.56 215 ALA B O 1
ATOM 3281 N N . LEU B 1 216 ? 2.047 3.598 -14.516 1 97.69 216 LEU B N 1
ATOM 3282 C CA . LEU B 1 216 ? 3.072 3.133 -13.594 1 97.69 216 LEU B CA 1
ATOM 3283 C C . LEU B 1 216 ? 4.156 2.355 -14.328 1 97.69 216 LEU B C 1
ATOM 3285 O O . LEU B 1 216 ? 3.867 1.615 -15.273 1 97.69 216 LEU B O 1
ATOM 3289 N N . LEU B 1 217 ? 5.348 2.584 -13.93 1 98.62 217 LEU B N 1
ATOM 3290 C CA . LEU B 1 217 ? 6.469 1.789 -14.414 1 98.62 217 LEU B CA 1
ATOM 3291 C C . LEU B 1 217 ? 7.043 0.922 -13.297 1 98.62 217 LEU B C 1
ATOM 3293 O O . LEU B 1 217 ? 7.422 1.434 -12.242 1 98.62 217 LEU B O 1
ATOM 3297 N N . VAL B 1 218 ? 7.016 -0.377 -13.453 1 98.81 218 VAL B N 1
ATOM 3298 C CA . VAL B 1 218 ? 7.625 -1.319 -12.523 1 98.81 218 VAL B CA 1
ATOM 3299 C C . VAL B 1 218 ? 8.867 -1.939 -13.148 1 98.81 218 VAL B C 1
ATOM 3301 O O . VAL B 1 218 ? 8.812 -2.484 -14.258 1 98.81 218 VAL B O 1
ATOM 3304 N N . VAL B 1 219 ? 9.969 -1.833 -12.453 1 98.81 219 VAL B N 1
ATOM 3305 C CA . VAL B 1 219 ? 11.234 -2.338 -12.969 1 98.81 219 VAL B CA 1
ATOM 3306 C C . VAL B 1 219 ? 11.836 -3.336 -11.984 1 98.81 219 VAL B C 1
ATOM 3308 O O . VAL B 1 219 ? 11.93 -3.057 -10.789 1 98.81 219 VAL B O 1
ATOM 3311 N N . GLY B 1 220 ? 12.258 -4.504 -12.461 1 98.56 220 GLY B N 1
ATOM 3312 C CA . GLY B 1 220 ? 12.945 -5.484 -11.641 1 98.56 220 GLY B CA 1
ATOM 3313 C C . GLY B 1 220 ? 12.719 -6.914 -12.102 1 98.56 220 GLY B C 1
ATOM 3314 O O . GLY B 1 220 ? 11.805 -7.18 -12.883 1 98.56 220 GLY B O 1
ATOM 3315 N N . GLU B 1 221 ? 13.438 -7.871 -11.555 1 97.94 221 GLU B N 1
ATOM 3316 C CA . GLU B 1 221 ? 13.406 -9.273 -11.953 1 97.94 221 GLU B CA 1
ATOM 3317 C C . GLU B 1 221 ? 12.031 -9.883 -11.719 1 97.94 221 GLU B C 1
ATOM 3319 O O . GLU B 1 221 ? 11.617 -10.789 -12.445 1 97.94 221 GLU B O 1
ATOM 3324 N N . VAL B 1 222 ? 11.297 -9.32 -10.836 1 98.19 222 VAL B N 1
ATOM 3325 C CA . VAL B 1 222 ? 10 -9.859 -10.469 1 98.19 222 VAL B CA 1
ATOM 3326 C C . VAL B 1 222 ? 9.023 -9.719 -11.641 1 98.19 222 VAL B C 1
ATOM 3328 O O . VAL B 1 222 ? 8.086 -10.5 -11.773 1 98.19 222 VAL B O 1
ATOM 3331 N N . VAL B 1 223 ? 9.25 -8.711 -12.438 1 98.31 223 VAL B N 1
ATOM 3332 C CA . VAL B 1 223 ? 8.367 -8.484 -13.578 1 98.31 223 VAL B CA 1
ATOM 3333 C C . VAL B 1 223 ? 8.469 -9.656 -14.547 1 98.31 223 VAL B C 1
ATOM 3335 O O . VAL B 1 223 ? 7.504 -9.977 -15.25 1 98.31 223 VAL B O 1
ATOM 3338 N N . GLY B 1 224 ? 9.602 -10.328 -14.492 1 96.5 224 GLY B N 1
ATOM 3339 C CA . GLY B 1 224 ? 9.805 -11.484 -15.352 1 96.5 224 GLY B CA 1
ATOM 3340 C C . GLY B 1 224 ? 8.969 -12.68 -14.938 1 96.5 224 GLY B C 1
ATOM 3341 O O . GLY B 1 224 ? 8.859 -13.656 -15.688 1 96.5 224 GLY B O 1
ATOM 3342 N N . LEU B 1 225 ? 8.344 -12.594 -13.805 1 94.12 225 LEU B N 1
ATOM 3343 C CA . LEU B 1 225 ? 7.512 -13.688 -13.312 1 94.12 225 LEU B CA 1
ATOM 3344 C C . LEU B 1 225 ? 6.09 -13.57 -13.852 1 94.12 225 LEU B C 1
ATOM 3346 O O . LEU B 1 225 ? 5.27 -14.469 -13.641 1 94.12 225 LEU B O 1
ATOM 3350 N N . ALA B 1 226 ? 5.676 -12.43 -14.414 1 85.88 226 ALA B N 1
ATOM 3351 C CA . ALA B 1 226 ? 4.332 -12.195 -14.938 1 85.88 226 ALA B CA 1
ATOM 3352 C C . ALA B 1 226 ? 4.055 -13.062 -16.156 1 85.88 226 ALA B C 1
ATOM 3354 O O . ALA B 1 226 ? 4.977 -13.438 -16.891 1 85.88 226 ALA B O 1
#

InterPro domains:
  IPR000878 Tetrapyrrole methylase [PF00590] (5-204)
  IPR003043 Uroporphiryn-III C-methyltransferase, conserved site [PS00840] (82-115)
  IPR006366 Uroporphyrin-III C-methyltransferase [TIGR01469] (4-225)
  IPR006366 Uroporphyrin-III C-methyltransferase [cd11642] (9-223)
  IPR014776 Tetrapyrrole methylase, subdomain 2 [G3DSA:3.30.950.10] (118-226)
  IPR014777 Tetrapyrrole methylase, subdomain 1 [G3DSA:3.40.1010.10] (1-117)
  IPR035996 Tetrapyrrole methylase superfamily [SSF53790] (2-225)
  IPR050161 Siroheme/cobalamin biosynthesis enzyme [PTHR45790] (3-225)

Foldseek 3Di:
DDFAEEEEAEQEQAANVQGDPVNLVLQDAFQEEEEEPRHDVNSNVSRPHHYDYQYPPDPDDHRDPVVVLVVRRVQRRVHTYYYYYFYAFCVPPNCVVVSVVSCVVSVHHYYYHGGHHCQQVLCVVVVQDQADPPWFDDEDEEALCDLVDQADDGQKYKHWQNLVPFVSVLVNVVVPDPQQWKKWKWAQRNHPPTDIFIGGSVCPPVRSPPGDPDIMMMTHNSSVVD/DDQAEEEEAEQEQAANVQGDPVNLVLQDAFQEEEEEPRHDVNSNVSRPHHYHYQYPDPPPDHRDPVVVLVVRRVQRRVHTYYYYYFYAFCVPPNCVVVSVVSCVVSVHHYYYHGGHHCQQVLCVVVVQDQADPPWFDDEDEEALCDLVDQADDGQKYKHWQNLVPFVSVLVNVVVPDPQQWKKWKWAQRNHPPTDIFIGGSVCPPVRSPPGDPDIMMMTHNSSVVD

pLDDT: mean 95.01, std 8.86, range [36.09, 98.94]

Sequence (452 aa):
MALGKVYLVGAGFGGPEHLTLKALRVLEEAEVVLHDRLVHPEILALARGEKVPVGKEGYGPKTPQEEIHRRLIHLARQGLVVARLHGGDPMVFGRGGEEVLALKAAGVPFEVVPGLTSAVGAPSLLGLPLTFRGRARSFAVATGHDPSQPLPQADTLVLLMPLHALTGLKARLMERFPPETPLALLARVGWPGEEVRLGRVADLPGLGEGLPSPALLVVGEVVGLAMALGKVYLVGAGFGGPEHLTLKALRVLEEAEVVLHDRLVHPEILALARGEKVPVGKEGYGPKTPQEEIHRRLIHLARQGLVVARLHGGDPMVFGRGGEEVLALKAAGVPFEVVPGLTSAVGAPSLLGLPLTFRGRARSFAVATGHDPSQPLPQADTLVLLMPLHALTGLKARLMERFPPETPLALLARVGWPGEEVRLGRVADLPGLGEGLPSPALLVVGEVVGLA

Radius of gyration: 21.24 Å; Cα contacts (8 Å, |Δi|>4): 1164; chains: 2; bounding box: 50×58×53 Å